Protein 6MJN (pdb70)

Structure (mmCIF, N/CA/C/O backbone):
data_6MJN
#
_entry.id   6MJN
#
_cell.length_a   76.550
_cell.length_b   51.400
_cell.length_c   82.340
_cell.angle_alpha   90.000
_cell.angle_beta   110.090
_cell.angle_gamma   90.000
#
_symmetry.space_group_name_H-M   'P 1 21 1'
#
loop_
_entity.id
_entity.type
_entity.pdbx_description
1 polymer 'Organic hydroperoxide resistance protein'
2 non-polymer 'CHLORIDE ION'
3 water water
#
loop_
_atom_site.group_PDB
_atom_site.id
_atom_site.type_symbol
_atom_site.label_atom_id
_atom_site.label_alt_id
_atom_site.label_comp_id
_atom_site.label_asym_id
_atom_site.label_entity_id
_atom_site.label_seq_id
_atom_site.pdbx_PDB_ins_code
_atom_site.Cartn_x
_atom_site.Cartn_y
_atom_site.Cartn_z
_atom_site.occupancy
_atom_site.B_iso_or_equiv
_atom_site.auth_seq_id
_atom_site.auth_comp_id
_atom_site.auth_asym_id
_atom_site.auth_atom_id
_atom_site.pdbx_PDB_model_num
ATOM 1 N N . LYS A 1 10 ? 1.363 -12.351 45.252 1.00 67.62 2 LYS A N 1
ATOM 2 C CA . LYS A 1 10 ? 0.231 -11.651 44.648 1.00 66.66 2 LYS A CA 1
ATOM 3 C C . LYS A 1 10 ? 0.652 -10.264 44.171 1.00 51.96 2 LYS A C 1
ATOM 4 O O . LYS A 1 10 ? 1.547 -9.645 44.753 1.00 56.28 2 LYS A O 1
ATOM 6 N N . ALA A 1 11 ? -0.003 -9.782 43.118 1.00 49.92 3 ALA A N 1
ATOM 7 C CA . ALA A 1 11 ? 0.354 -8.496 42.531 1.00 48.18 3 ALA A CA 1
ATOM 8 C C . ALA A 1 11 ? 0.136 -7.361 43.524 1.00 46.34 3 ALA A C 1
ATOM 9 O O . ALA A 1 11 ? -0.855 -7.337 44.259 1.00 50.01 3 ALA A O 1
ATOM 11 N N . LEU A 1 12 ? 1.082 -6.420 43.554 1.00 41.00 4 LEU A N 1
ATOM 12 C CA . LEU A 1 12 ? 0.869 -5.202 44.324 1.00 44.67 4 LEU A CA 1
ATOM 13 C C . LEU A 1 12 ? -0.088 -4.260 43.602 1.00 44.27 4 LEU A C 1
ATOM 14 O O . LEU A 1 12 ? -0.815 -3.498 44.246 1.00 37.98 4 LEU A O 1
ATOM 19 N N . TYR A 1 13 ? -0.115 -4.313 42.273 1.00 36.68 5 TYR A N 1
ATOM 20 C CA . TYR A 1 13 ? -0.863 -3.361 41.465 1.00 38.77 5 TYR A CA 1
ATOM 21 C C . TYR A 1 13 ? -0.983 -3.940 40.066 1.00 36.92 5 TYR A C 1
ATOM 22 O O . TYR A 1 13 ? -0.020 -4.519 39.557 1.00 32.86 5 TYR A O 1
ATOM 31 N N . THR A 1 14 ? -2.156 -3.784 39.453 1.00 31.28 6 THR A N 1
ATOM 32 C CA . THR A 1 14 ? -2.382 -4.284 38.102 1.00 35.89 6 THR A CA 1
ATOM 33 C C . THR A 1 14 ? -3.108 -3.220 37.296 1.00 40.46 6 THR A C 1
ATOM 34 O O . THR A 1 14 ? -4.014 -2.557 37.811 1.00 36.59 6 THR A O 1
ATOM 38 N N . THR A 1 15 ? -2.718 -3.067 36.029 1.00 31.41 7 THR A N 1
ATOM 39 C CA . THR A 1 15 ? -3.357 -2.102 35.156 1.00 28.28 7 THR A CA 1
ATOM 40 C C . THR A 1 15 ? -3.465 -2.684 33.752 1.00 31.87 7 THR A C 1
ATOM 41 O O . THR A 1 15 ? -2.681 -3.545 33.363 1.00 29.83 7 THR A O 1
ATOM 45 N N . ILE A 1 16 ? -4.451 -2.199 32.993 1.00 29.72 8 ILE A N 1
ATOM 46 C CA . ILE A 1 16 ? -4.769 -2.731 31.663 1.00 27.09 8 ILE A CA 1
ATOM 47 C C . ILE A 1 16 ? -4.830 -1.569 30.677 1.00 36.52 8 ILE A C 1
ATOM 48 O O . ILE A 1 16 ? -5.486 -0.560 30.942 1.00 32.43 8 ILE A O 1
ATOM 53 N N . ALA A 1 17 ? -4.148 -1.705 29.548 1.00 31.73 9 ALA A N 1
ATOM 54 C CA . ALA A 1 17 ? -4.229 -0.729 28.469 1.00 30.48 9 ALA A CA 1
ATOM 55 C C . ALA A 1 17 ? -4.724 -1.435 27.214 1.00 29.63 9 ALA A C 1
ATOM 56 O O . ALA A 1 17 ? -4.494 -2.634 27.032 1.00 33.47 9 ALA A O 1
ATOM 58 N N . LYS A 1 18 ? -5.465 -0.703 26.377 1.00 29.20 10 LYS A N 1
ATOM 59 C CA A LYS A 1 18 ? -5.990 -1.216 25.120 0.56 32.57 10 LYS A CA 1
ATOM 60 C CA B LYS A 1 18 ? -5.977 -1.221 25.117 0.44 32.76 10 LYS A CA 1
ATOM 61 C C . LYS A 1 18 ? -5.580 -0.269 24.000 1.00 37.30 10 LYS A C 1
ATOM 62 O O . LYS A 1 18 ? -5.857 0.931 24.073 1.00 34.24 10 LYS A O 1
ATOM 73 N N . ALA A 1 19 ? -4.934 -0.802 22.968 1.00 31.54 11 ALA A N 1
ATOM 74 C CA . ALA A 1 19 ? -4.487 0.004 21.842 1.00 35.11 11 ALA A CA 1
ATOM 75 C C . ALA A 1 19 ? -5.203 -0.429 20.568 1.00 38.12 11 ALA A C 1
ATOM 76 O O . ALA A 1 19 ? -5.509 -1.615 20.371 1.00 38.90 11 ALA A O 1
ATOM 78 N N . HIS A 1 20 ? -5.482 0.540 19.689 1.00 37.50 12 HIS A N 1
ATOM 79 C CA A HIS A 1 20 ? -6.125 0.238 18.417 0.51 40.15 12 HIS A CA 1
ATOM 80 C CA B HIS A 1 20 ? -6.075 0.207 18.403 0.49 39.94 12 HIS A CA 1
ATOM 81 C C . HIS A 1 20 ? -5.760 1.313 17.401 1.00 45.60 12 HIS A C 1
ATOM 82 O O . HIS A 1 20 ? -5.400 2.434 17.768 1.00 46.63 12 HIS A O 1
ATOM 95 N N . GLY A 1 21 ? -5.854 0.957 16.119 1.00 53.96 13 GLY A N 1
ATOM 96 C CA . GLY A 1 21 ? -5.703 1.905 15.033 1.00 59.48 13 GLY A CA 1
ATOM 97 C C . GLY A 1 21 ? -4.331 1.989 14.404 1.00 60.73 13 GLY A C 1
ATOM 98 O O . GLY A 1 21 ? -4.137 2.814 13.503 1.00 73.34 13 GLY A O 1
ATOM 99 N N . GLY A 1 22 ? -3.381 1.180 14.838 1.00 59.17 14 GLY A N 1
ATOM 100 C CA . GLY A 1 22 ? -2.053 1.222 14.260 1.00 68.95 14 GLY A CA 1
ATOM 101 C C . GLY A 1 22 ? -1.168 2.282 14.883 1.00 64.93 14 GLY A C 1
ATOM 102 O O . GLY A 1 22 ? -1.510 2.939 15.875 1.00 54.27 14 GLY A O 1
ATOM 103 N N . ARG A 1 23 ? 0.011 2.447 14.268 1.00 66.79 15 ARG A N 1
ATOM 104 C CA . ARG A 1 23 ? 1.016 3.378 14.779 1.00 59.34 15 ARG A CA 1
ATOM 105 C C . ARG A 1 23 ? 0.500 4.811 14.850 1.00 59.19 15 ARG A C 1
ATOM 106 O O . ARG A 1 23 ? 1.043 5.616 15.618 1.00 58.93 15 ARG A O 1
ATOM 108 N N . ASN A 1 24 ? -0.531 5.147 14.072 1.00 49.19 16 ASN A N 1
ATOM 109 C CA . ASN A 1 24 ? -1.224 6.426 14.180 1.00 59.75 16 ASN A CA 1
ATOM 110 C C . ASN A 1 24 ? -2.595 6.261 14.834 1.00 59.03 16 ASN A C 1
ATOM 111 O O . ASN A 1 24 ? -3.548 6.970 14.512 1.00 59.29 16 ASN A O 1
ATOM 116 N N . GLY A 1 25 ? -2.697 5.335 15.788 1.00 54.20 17 GLY A N 1
ATOM 117 C CA . GLY A 1 25 ? -3.954 5.082 16.465 1.00 51.82 17 GLY A CA 1
ATOM 118 C C . GLY A 1 25 ? -4.095 5.734 17.830 1.00 49.39 17 GLY A C 1
ATOM 119 O O . GLY A 1 25 ? -3.861 6.941 17.983 1.00 38.75 17 GLY A O 1
ATOM 120 N N . HIS A 1 26 ? -4.470 4.928 18.829 1.00 38.79 18 HIS A N 1
ATOM 121 C CA . HIS A 1 26 ? -4.935 5.425 20.117 1.00 39.34 18 HIS A CA 1
ATOM 122 C C . HIS A 1 26 ? -4.742 4.325 21.155 1.00 34.85 18 HIS A C 1
ATOM 123 O O . HIS A 1 26 ? -4.927 3.146 20.846 1.00 37.78 18 HIS A O 1
ATOM 130 N N . VAL A 1 27 ? -4.386 4.712 22.379 1.00 34.54 19 VAL A N 1
ATOM 131 C CA . VAL A 1 27 ? -4.246 3.760 23.478 1.00 33.51 19 VAL A CA 1
ATOM 132 C C . VAL A 1 27 ? -4.798 4.397 24.751 1.00 32.37 19 VAL A C 1
ATOM 133 O O . VAL A 1 27 ? -4.625 5.598 24.980 1.00 35.39 19 VAL A O 1
ATOM 137 N N . GLU A 1 28 ? -5.479 3.586 25.577 1.00 32.90 20 GLU A N 1
ATOM 138 C CA . GLU A 1 28 ? -6.077 4.075 26.816 1.00 34.83 20 GLU A CA 1
ATOM 139 C C . GLU A 1 28 ? -5.996 3.007 27.886 1.00 36.80 20 GLU A C 1
ATOM 140 O O . GLU A 1 28 ? -6.153 1.820 27.596 1.00 33.81 20 GLU A O 1
ATOM 146 N N . THR A 1 29 ? -5.821 3.435 29.132 1.00 33.73 21 THR A N 1
ATOM 147 C CA . THR A 1 29 ? -5.997 2.505 30.236 1.00 39.31 21 THR A CA 1
ATOM 148 C C . THR A 1 29 ? -7.481 2.373 30.557 1.00 42.81 21 THR A C 1
ATOM 149 O O . THR A 1 29 ? -8.286 3.280 30.302 1.00 36.31 21 THR A O 1
ATOM 153 N N . THR A 1 30 ? -7.845 1.217 31.107 1.00 35.83 22 THR A N 1
ATOM 154 C CA . THR A 1 30 ? -9.260 0.959 31.356 1.00 42.44 22 THR A CA 1
ATOM 155 C C . THR A 1 30 ? -9.828 1.893 32.413 1.00 39.73 22 THR A C 1
ATOM 156 O O . THR A 1 30 ? -11.030 2.166 32.405 1.00 38.64 22 THR A O 1
ATOM 160 N N . ASP A 1 31 ? -8.998 2.401 33.323 1.00 39.85 23 ASP A N 1
ATOM 161 C CA . ASP A 1 31 ? -9.516 3.342 34.305 1.00 46.26 23 ASP A CA 1
ATOM 162 C C . ASP A 1 31 ? -9.546 4.776 33.790 1.00 43.25 23 ASP A C 1
ATOM 163 O O . ASP A 1 31 ? -9.979 5.668 34.523 1.00 47.07 23 ASP A O 1
ATOM 168 N N . GLY A 1 32 ? -9.103 5.019 32.552 1.00 40.84 24 GLY A N 1
ATOM 169 C CA . GLY A 1 32 ? -9.196 6.336 31.948 1.00 44.80 24 GLY A CA 1
ATOM 170 C C . GLY A 1 32 ? -8.120 7.331 32.355 1.00 43.66 24 GLY A C 1
ATOM 171 O O . GLY A 1 32 ? -8.155 8.478 31.890 1.00 47.79 24 GLY A O 1
ATOM 172 N N . LEU A 1 33 ? -7.171 6.946 33.211 1.00 34.90 25 LEU A N 1
ATOM 173 C CA . LEU A 1 33 ? -6.162 7.899 33.670 1.00 38.49 25 LEU A CA 1
ATOM 174 C C . LEU A 1 33 ? -5.149 8.247 32.580 1.00 43.74 25 LEU A C 1
ATOM 175 O O . LEU A 1 33 ? -4.517 9.311 32.645 1.00 43.53 25 LEU A O 1
ATOM 180 N N . LEU A 1 34 ? -4.977 7.372 31.595 1.00 35.73 26 LEU A N 1
ATOM 181 C CA . LEU A 1 34 ? -4.059 7.585 30.479 1.00 33.44 26 LEU A CA 1
ATOM 182 C C . LEU A 1 34 ? -4.842 7.372 29.189 1.00 33.46 26 LEU A C 1
ATOM 183 O O . LEU A 1 34 ? -5.361 6.275 28.954 1.00 37.47 26 LEU A O 1
ATOM 188 N N . LYS A 1 35 ? -4.969 8.427 28.387 1.00 36.01 27 LYS A N 1
ATOM 189 C CA . LYS A 1 35 ? -5.678 8.403 27.104 1.00 36.80 27 LYS A CA 1
ATOM 190 C C . LYS A 1 35 ? -4.804 9.156 26.112 1.00 44.27 27 LYS A C 1
ATOM 191 O O . LYS A 1 35 ? -4.596 10.357 26.286 1.00 41.98 27 LYS A O 1
ATOM 197 N N . LEU A 1 36 ? -4.309 8.479 25.074 1.00 35.76 28 LEU A N 1
ATOM 198 C CA . LEU A 1 36 ? -3.273 9.048 24.214 1.00 40.37 28 LEU A CA 1
ATOM 199 C C . LEU A 1 36 ? -3.512 8.717 22.748 1.00 42.61 28 LEU A C 1
ATOM 200 O O . LEU A 1 36 ? -3.708 7.551 22.399 1.00 41.82 28 LEU A O 1
ATOM 205 N N . ASP A 1 37 ? -3.457 9.735 21.895 1.00 38.44 29 ASP A N 1
ATOM 206 C CA . ASP A 1 37 ? -3.275 9.512 20.467 1.00 40.06 29 ASP A CA 1
ATOM 207 C C . ASP A 1 37 ? -1.816 9.169 20.185 1.00 41.79 29 ASP A C 1
ATOM 208 O O . ASP A 1 37 ? -0.908 9.624 20.888 1.00 37.92 29 ASP A O 1
ATOM 213 N N . LEU A 1 38 ? -1.592 8.364 19.143 1.00 36.64 30 LEU A N 1
ATOM 214 C CA . LEU A 1 38 ? -0.251 7.957 18.739 1.00 36.61 30 LEU A CA 1
ATOM 215 C C . LEU A 1 38 ? 0.051 8.430 17.321 1.00 33.41 30 LEU A C 1
ATOM 216 O O . LEU A 1 38 ? -0.858 8.709 16.541 1.00 37.19 30 LEU A O 1
ATOM 221 N N . ALA A 1 39 ? 1.342 8.495 16.984 1.00 36.23 31 ALA A N 1
ATOM 222 C CA . ALA A 1 39 ? 1.758 8.746 15.609 1.00 39.13 31 ALA A CA 1
ATOM 223 C C . ALA A 1 39 ? 3.148 8.171 15.386 1.00 36.77 31 ALA A C 1
ATOM 224 O O . ALA A 1 39 ? 3.983 8.167 16.289 1.00 40.54 31 ALA A O 1
ATOM 226 N N . MET A 1 40 ? 3.399 7.723 14.163 1.00 41.20 32 MET A N 1
ATOM 227 C CA . MET A 1 40 ? 4.746 7.308 13.802 1.00 45.80 32 MET A CA 1
ATOM 228 C C . MET A 1 40 ? 5.620 8.550 13.643 1.00 36.16 32 MET A C 1
ATOM 229 O O . MET A 1 40 ? 5.201 9.514 13.002 1.00 38.68 32 MET A O 1
ATOM 234 N N . PRO A 1 41 ? 6.818 8.575 14.213 1.00 39.01 33 PRO A N 1
ATOM 235 C CA . PRO A 1 41 ? 7.651 9.779 14.114 1.00 40.19 33 PRO A CA 1
ATOM 236 C C . PRO A 1 41 ? 8.123 10.014 12.695 1.00 42.33 33 PRO A C 1
ATOM 237 O O . PRO A 1 41 ? 8.182 9.102 11.868 1.00 46.13 33 PRO A O 1
ATOM 241 N N . ARG A 1 42 ? 8.457 11.279 12.418 1.00 43.60 34 ARG A N 1
ATOM 242 C CA . ARG A 1 42 ? 8.954 11.638 11.093 1.00 50.02 34 ARG A CA 1
ATOM 243 C C . ARG A 1 42 ? 10.255 10.921 10.769 1.00 44.83 34 ARG A C 1
ATOM 244 O O . ARG A 1 42 ? 10.536 10.644 9.598 1.00 48.03 34 ARG A O 1
ATOM 252 N N . GLU A 1 43 ? 11.060 10.620 11.793 1.00 48.07 35 GLU A N 1
ATOM 253 C CA . GLU A 1 43 ? 12.317 9.910 11.584 1.00 46.85 35 GLU A CA 1
ATOM 254 C C . GLU A 1 43 ? 12.086 8.517 11.026 1.00 49.69 35 GLU A C 1
ATOM 255 O O . GLU A 1 43 ? 12.979 7.953 10.383 1.00 52.93 35 GLU A O 1
ATOM 261 N N . LEU A 1 44 ? 10.908 7.941 11.271 1.00 45.37 36 LEU A N 1
ATOM 262 C CA . LEU A 1 44 ? 10.570 6.621 10.764 1.00 50.17 36 LEU A CA 1
ATOM 263 C C . LEU A 1 44 ? 9.668 6.682 9.539 1.00 61.13 36 LEU A C 1
ATOM 264 O O . LEU A 1 44 ? 9.217 5.637 9.064 1.00 70.83 36 LEU A O 1
ATOM 269 N N . GLY A 1 45 ? 9.413 7.877 9.006 1.00 61.84 37 GLY A N 1
ATOM 270 C CA . GLY A 1 45 ? 8.566 8.045 7.844 1.00 61.94 37 GLY A CA 1
ATOM 271 C C . GLY A 1 45 ? 7.150 8.501 8.127 1.00 63.07 37 GLY A C 1
ATOM 272 O O . GLY A 1 45 ? 6.374 8.668 7.178 1.00 67.49 37 GLY A O 1
ATOM 273 N N . GLY A 1 46 ? 6.789 8.716 9.388 1.00 55.62 38 GLY A N 1
ATOM 274 C CA . GLY A 1 46 ? 5.453 9.138 9.759 1.00 55.85 38 GLY A CA 1
ATOM 275 C C . GLY A 1 46 ? 5.301 10.644 9.776 1.00 57.26 38 GLY A C 1
ATOM 276 O O . GLY A 1 46 ? 6.131 11.388 9.249 1.00 60.27 38 GLY A O 1
ATOM 277 N N . GLU A 1 47 ? 4.212 11.097 10.403 1.00 56.76 39 GLU A N 1
ATOM 278 C CA . GLU A 1 47 ? 3.886 12.518 10.471 1.00 59.69 39 GLU A CA 1
ATOM 279 C C . GLU A 1 47 ? 4.173 13.146 11.829 1.00 54.83 39 GLU A C 1
ATOM 280 O O . GLU A 1 47 ? 4.114 14.373 11.944 1.00 56.60 39 GLU A O 1
ATOM 286 N N . GLY A 1 48 ? 4.491 12.355 12.846 1.00 46.72 40 GLY A N 1
ATOM 287 C CA . GLY A 1 48 ? 4.674 12.953 14.158 1.00 48.29 40 GLY A CA 1
ATOM 288 C C . GLY A 1 48 ? 3.377 13.588 14.648 1.00 49.08 40 GLY A C 1
ATOM 289 O O . GLY A 1 48 ? 2.284 13.291 14.168 1.00 50.73 40 GLY A O 1
ATOM 290 N N . GLY A 1 49 ? 3.519 14.504 15.604 1.00 47.02 41 GLY A N 1
ATOM 291 C CA . GLY A 1 49 ? 2.386 15.248 16.118 1.00 49.36 41 GLY A CA 1
ATOM 292 C C . GLY A 1 49 ? 1.651 14.578 17.256 1.00 44.85 41 GLY A C 1
ATOM 293 O O . GLY A 1 49 ? 0.656 15.133 17.744 1.00 45.27 41 GLY A O 1
ATOM 294 N N . ALA A 1 50 ? 2.105 13.406 17.679 1.00 39.06 42 ALA A N 1
ATOM 295 C CA . ALA A 1 50 ? 1.570 12.669 18.818 1.00 38.77 42 ALA A CA 1
ATOM 296 C C . ALA A 1 50 ? 2.657 11.717 19.285 1.00 41.20 42 ALA A C 1
ATOM 297 O O . ALA A 1 50 ? 3.657 11.508 18.594 1.00 40.33 42 ALA A O 1
ATOM 299 N N . THR A 1 51 ? 2.452 11.134 20.463 1.00 35.11 43 THR A N 1
ATOM 300 C CA . THR A 1 51 ? 3.499 10.350 21.106 1.00 33.67 43 THR A CA 1
ATOM 301 C C . THR A 1 51 ? 3.600 8.969 20.448 1.00 26.95 43 THR A C 1
ATOM 302 O O . THR A 1 51 ? 2.964 8.714 19.421 1.00 33.12 43 THR A O 1
ATOM 306 N N . ASN A 1 52 ? 4.391 8.062 21.034 1.00 28.12 44 ASN A N 1
ATOM 307 C CA . ASN A 1 52 ? 4.723 6.776 20.430 1.00 32.91 44 ASN A CA 1
ATOM 308 C C . ASN A 1 52 ? 5.276 5.860 21.529 1.00 32.95 44 ASN A C 1
ATOM 309 O O . ASN A 1 52 ? 5.516 6.309 22.665 1.00 32.19 44 ASN A O 1
ATOM 314 N N . PRO A 1 53 ? 5.465 4.563 21.241 1.00 29.11 45 PRO A N 1
ATOM 315 C CA . PRO A 1 53 ? 5.896 3.646 22.318 1.00 32.54 45 PRO A CA 1
ATOM 316 C C . PRO A 1 53 ? 7.289 3.921 22.860 1.00 30.23 45 PRO A C 1
ATOM 317 O O . PRO A 1 53 ? 7.563 3.567 24.011 1.00 26.39 45 PRO A O 1
ATOM 321 N N . GLU A 1 54 ? 8.180 4.533 22.073 1.00 28.24 46 GLU A N 1
ATOM 322 C CA . GLU A 1 54 ? 9.505 4.855 22.605 1.00 30.98 46 GLU A CA 1
ATOM 323 C C . GLU A 1 54 ? 9.433 6.002 23.612 1.00 26.62 46 GLU A C 1
ATOM 324 O O . GLU A 1 54 ? 10.156 5.993 24.618 1.00 28.03 46 GLU A O 1
ATOM 330 N N . GLN A 1 55 ? 8.615 7.017 23.340 1.00 25.92 47 GLN A N 1
ATOM 331 C CA . GLN A 1 55 ? 8.416 8.085 24.318 1.00 28.52 47 GLN A CA 1
ATOM 332 C C . GLN A 1 55 ? 7.740 7.575 25.584 1.00 27.32 47 GLN A C 1
ATOM 333 O O . GLN A 1 55 ? 8.093 8.006 26.692 1.00 28.95 47 GLN A O 1
ATOM 339 N N . LEU A 1 56 ? 6.747 6.683 25.445 1.00 26.39 48 LEU A N 1
ATOM 340 C CA . LEU A 1 56 ? 6.094 6.128 26.630 1.00 27.18 48 LEU A CA 1
ATOM 341 C C . LEU A 1 56 ? 7.103 5.402 27.498 1.00 22.92 48 LEU A C 1
ATOM 342 O O . LEU A 1 56 ? 7.125 5.599 28.722 1.00 24.29 48 LEU A O 1
ATOM 347 N N . PHE A 1 57 ? 7.970 4.588 26.877 1.00 24.69 49 PHE A N 1
ATOM 348 C CA . PHE A 1 57 ? 8.999 3.879 27.629 1.00 27.37 49 PHE A CA 1
ATOM 349 C C . PHE A 1 57 ? 9.973 4.858 28.272 1.00 24.85 49 PHE A C 1
ATOM 350 O O . PHE A 1 57 ? 10.316 4.713 29.448 1.00 26.81 49 PHE A O 1
ATOM 358 N N . ALA A 1 58 ? 10.423 5.863 27.507 1.00 23.06 50 ALA A N 1
ATOM 359 C CA . ALA A 1 58 ? 11.349 6.860 28.047 1.00 26.05 50 ALA A CA 1
ATOM 360 C C . ALA A 1 58 ? 10.766 7.533 29.276 1.00 24.76 50 ALA A C 1
ATOM 361 O O . ALA A 1 58 ? 11.446 7.674 30.302 1.00 24.80 50 ALA A O 1
ATOM 363 N N . ALA A 1 59 ? 9.516 7.984 29.179 1.00 26.01 51 ALA A N 1
ATOM 364 C CA . ALA A 1 59 ? 8.897 8.699 30.293 1.00 26.40 51 ALA A CA 1
ATOM 365 C C . ALA A 1 59 ? 8.700 7.775 31.495 1.00 25.85 51 ALA A C 1
ATOM 366 O O . ALA A 1 59 ? 8.938 8.176 32.646 1.00 28.19 51 ALA A O 1
ATOM 368 N N . GLY A 1 60 ? 8.231 6.556 31.256 1.00 25.77 52 GLY A N 1
ATOM 369 C CA . GLY A 1 60 ? 8.023 5.647 32.364 1.00 24.33 52 GLY A CA 1
ATOM 370 C C . GLY A 1 60 ? 9.333 5.259 33.029 1.00 21.53 52 GLY A C 1
ATOM 371 O O . GLY A 1 60 ? 9.396 5.117 34.257 1.00 23.73 52 GLY A O 1
ATOM 372 N N . TYR A 1 61 ? 10.399 5.096 32.232 1.00 20.40 53 TYR A N 1
ATOM 373 C CA . TYR A 1 61 ? 11.689 4.716 32.817 1.00 20.88 53 TYR A CA 1
ATOM 374 C C . TYR A 1 61 ? 12.263 5.857 33.660 1.00 27.85 53 TYR A C 1
ATOM 375 O O . TYR A 1 61 ? 12.769 5.628 34.770 1.00 24.41 53 TYR A O 1
ATOM 384 N N . ALA A 1 62 ? 12.178 7.090 33.158 1.00 22.68 54 ALA A N 1
ATOM 385 C CA . ALA A 1 62 ? 12.693 8.239 33.920 1.00 25.27 54 ALA A CA 1
ATOM 386 C C . ALA A 1 62 ? 11.965 8.377 35.250 1.00 27.27 54 ALA A C 1
ATOM 387 O O . ALA A 1 62 ? 12.588 8.623 36.291 1.00 26.61 54 ALA A O 1
ATOM 389 N N . ALA A 1 63 ? 10.643 8.223 35.234 1.00 26.34 55 ALA A N 1
ATOM 390 C CA . ALA A 1 63 ? 9.878 8.322 36.476 1.00 29.78 55 ALA A CA 1
ATOM 391 C C . ALA A 1 63 ? 10.166 7.133 37.390 1.00 28.31 55 ALA A C 1
ATOM 392 O O . ALA A 1 63 ? 10.330 7.298 38.605 1.00 28.16 55 ALA A O 1
ATOM 394 N N . CYS A 1 64 ? 10.209 5.925 36.823 1.00 26.03 56 CYS A N 1
ATOM 395 C CA . CYS A 1 64 ? 10.440 4.733 37.633 1.00 25.68 56 CYS A CA 1
ATOM 396 C C . CYS A 1 64 ? 11.810 4.770 38.298 1.00 25.77 56 CYS A C 1
ATOM 397 O O . CYS A 1 64 ? 11.946 4.439 39.488 1.00 26.19 56 CYS A O 1
ATOM 400 N N . PHE A 1 65 ? 12.834 5.204 37.562 1.00 23.67 57 PHE A N 1
ATOM 401 C CA . PHE A 1 65 ? 14.173 5.228 38.147 1.00 26.09 57 PHE A CA 1
ATOM 402 C C . PHE A 1 65 ? 14.280 6.315 39.207 1.00 24.84 57 PHE A C 1
ATOM 403 O O . PHE A 1 65 ? 14.919 6.114 40.249 1.00 25.97 57 PHE A O 1
ATOM 411 N N . GLU A 1 66 ? 13.642 7.471 38.981 1.00 29.25 58 GLU A N 1
ATOM 412 C CA . GLU A 1 66 ? 13.660 8.506 40.008 1.00 27.22 58 GLU A CA 1
ATOM 413 C C . GLU A 1 66 ? 13.011 8.014 41.298 1.00 31.10 58 GLU A C 1
ATOM 414 O O . GLU A 1 66 ? 13.487 8.316 42.400 1.00 32.89 58 GLU A O 1
ATOM 420 N N . SER A 1 67 ? 11.916 7.264 41.181 1.00 25.21 59 SER A N 1
ATOM 421 C CA . SER A 1 67 ? 11.248 6.714 42.352 1.00 27.32 59 SER A CA 1
ATOM 422 C C . SER A 1 67 ? 12.140 5.702 43.069 1.00 27.29 59 SER A C 1
ATOM 423 O O . SER A 1 67 ? 12.163 5.646 44.310 1.00 32.38 59 SER A O 1
ATOM 426 N N . ALA A 1 68 ? 12.896 4.908 42.304 1.00 25.41 60 ALA A N 1
ATOM 427 C CA . ALA A 1 68 ? 13.819 3.943 42.908 1.00 32.16 60 ALA A CA 1
ATOM 428 C C . ALA A 1 68 ? 14.938 4.635 43.676 1.00 28.86 60 ALA A C 1
ATOM 429 O O . ALA A 1 68 ? 15.325 4.180 44.760 1.00 30.01 60 ALA A O 1
ATOM 431 N N . ILE A 1 69 ? 15.479 5.728 43.139 1.00 27.00 61 ILE A N 1
ATOM 432 C CA . ILE A 1 69 ? 16.477 6.490 43.887 1.00 25.90 61 ILE A CA 1
ATOM 433 C C . ILE A 1 69 ? 15.908 6.952 45.232 1.00 33.71 61 ILE A C 1
ATOM 434 O O . ILE A 1 69 ? 16.520 6.760 46.294 1.00 31.30 61 ILE A O 1
ATOM 439 N N . ARG A 1 70 ? 14.721 7.570 45.211 1.00 31.46 62 ARG A N 1
ATOM 440 C CA . ARG A 1 70 ? 14.142 8.063 46.459 1.00 35.85 62 ARG A CA 1
ATOM 441 C C . ARG A 1 70 ? 13.807 6.925 47.420 1.00 36.13 62 ARG A C 1
ATOM 442 O O . ARG A 1 70 ? 13.928 7.088 48.643 1.00 38.92 62 ARG A O 1
ATOM 450 N N . HIS A 1 71 ? 13.403 5.767 46.893 1.00 37.00 63 HIS A N 1
ATOM 451 C CA . HIS A 1 71 ? 13.064 4.624 47.738 1.00 39.51 63 HIS A CA 1
ATOM 452 C C . HIS A 1 71 ? 14.293 4.094 48.472 1.00 39.05 63 HIS A C 1
ATOM 453 O O . HIS A 1 71 ? 14.270 3.921 49.697 1.00 41.13 63 HIS A O 1
ATOM 460 N N . VAL A 1 72 ? 15.379 3.837 47.737 1.00 34.89 64 VAL A N 1
ATOM 461 C CA . VAL A 1 72 ? 16.629 3.398 48.356 1.00 34.82 64 VAL A CA 1
ATOM 462 C C . VAL A 1 72 ? 17.116 4.423 49.377 1.00 39.21 64 VAL A C 1
ATOM 463 O O . VAL A 1 72 ? 17.578 4.067 50.469 1.00 37.90 64 VAL A O 1
ATOM 467 N N . ALA A 1 73 ? 17.028 5.710 49.039 1.00 34.55 65 ALA A N 1
ATOM 468 C CA . ALA A 1 73 ? 17.504 6.739 49.959 1.00 41.61 65 ALA A CA 1
ATOM 469 C C . ALA A 1 73 ? 16.675 6.751 51.236 1.00 41.88 65 ALA A C 1
ATOM 470 O O . ALA A 1 73 ? 17.200 6.974 52.335 1.00 41.78 65 ALA A O 1
ATOM 472 N N . ASN A 1 74 ? 15.376 6.495 51.112 1.00 44.21 66 ASN A N 1
ATOM 473 C CA . ASN A 1 74 ? 14.530 6.480 52.296 1.00 46.49 66 ASN A CA 1
ATOM 474 C C . ASN A 1 74 ? 14.876 5.290 53.181 1.00 48.78 66 ASN A C 1
ATOM 475 O O . ASN A 1 74 ? 15.028 5.436 54.401 1.00 50.77 66 ASN A O 1
ATOM 480 N N . VAL A 1 75 ? 15.064 4.119 52.569 1.00 46.90 67 VAL A N 1
ATOM 481 C CA . VAL A 1 75 ? 15.419 2.915 53.312 1.00 55.14 67 VAL A CA 1
ATOM 482 C C . VAL A 1 75 ? 16.788 3.062 53.972 1.00 52.07 67 VAL A C 1
ATOM 483 O O . VAL A 1 75 ? 16.981 2.663 55.128 1.00 53.63 67 VAL A O 1
ATOM 487 N N . GLN A 1 76 ? 17.756 3.642 53.261 1.00 50.26 68 GLN A N 1
ATOM 488 C CA . GLN A 1 76 ? 19.113 3.763 53.776 1.00 51.88 68 GLN A CA 1
ATOM 489 C C . GLN A 1 76 ? 19.319 4.994 54.646 1.00 60.13 68 GLN A C 1
ATOM 490 O O . GLN A 1 76 ? 20.444 5.227 55.104 1.00 61.59 68 GLN A O 1
ATOM 496 N N . LYS A 1 77 ? 18.266 5.772 54.898 1.00 53.83 69 LYS A N 1
ATOM 497 C CA . LYS A 1 77 ? 18.358 6.962 55.744 1.00 56.14 69 LYS A CA 1
ATOM 498 C C . LYS A 1 77 ? 19.399 7.938 55.189 1.00 57.72 69 LYS A C 1
ATOM 499 O O . LYS A 1 77 ? 20.252 8.458 55.912 1.00 60.89 69 LYS A O 1
ATOM 501 N N . ILE A 1 78 ? 19.326 8.160 53.879 1.00 51.46 70 ILE A N 1
ATOM 502 C CA . ILE A 1 78 ? 20.166 9.106 53.151 1.00 57.64 70 ILE A CA 1
ATOM 503 C C . ILE A 1 78 ? 19.312 10.326 52.826 1.00 56.64 70 ILE A C 1
ATOM 504 O O . ILE A 1 78 ? 18.314 10.217 52.103 1.00 52.18 70 ILE A O 1
ATOM 509 N N . SER A 1 79 ? 19.699 11.489 53.349 1.00 65.07 71 SER A N 1
ATOM 510 C CA . SER A 1 79 ? 18.942 12.715 53.116 1.00 70.05 71 SER A CA 1
ATOM 511 C C . SER A 1 79 ? 19.264 13.270 51.733 1.00 63.16 71 SER A C 1
ATOM 512 O O . SER A 1 79 ? 20.410 13.650 51.460 1.00 66.57 71 SER A O 1
ATOM 515 N N . LEU A 1 80 ? 18.249 13.320 50.872 1.00 51.39 72 LEU A N 1
ATOM 516 C CA . LEU A 1 80 ? 18.351 13.848 49.518 1.00 50.08 72 LEU A CA 1
ATOM 517 C C . LEU A 1 80 ? 17.702 15.218 49.474 1.00 56.24 72 LEU A C 1
ATOM 518 O O . LEU A 1 80 ? 16.555 15.375 49.905 1.00 68.44 72 LEU A O 1
ATOM 523 N N . GLU A 1 81 ? 18.415 16.209 48.950 1.00 51.09 73 GLU A N 1
ATOM 524 C CA . GLU A 1 81 ? 17.748 17.493 48.807 1.00 53.01 73 GLU A CA 1
ATOM 525 C C . GLU A 1 81 ? 16.872 17.516 47.568 1.00 53.25 73 GLU A C 1
ATOM 526 O O . GLU A 1 81 ? 15.818 18.159 47.574 1.00 60.49 73 GLU A O 1
ATOM 532 N N . ASP A 1 82 ? 17.264 16.806 46.518 1.00 48.06 74 ASP A N 1
ATOM 533 C CA . ASP A 1 82 ? 16.470 16.790 45.298 1.00 47.92 74 ASP A CA 1
ATOM 534 C C . ASP A 1 82 ? 17.027 15.726 44.368 1.00 45.34 74 ASP A C 1
ATOM 535 O O . ASP A 1 82 ? 18.185 15.317 44.486 1.00 41.02 74 ASP A O 1
ATOM 540 N N . VAL A 1 83 ? 16.164 15.251 43.474 1.00 41.76 75 VAL A N 1
ATOM 541 C CA . VAL A 1 83 ? 16.526 14.325 42.407 1.00 43.05 75 VAL A CA 1
ATOM 542 C C . VAL A 1 83 ? 15.691 14.674 41.189 1.00 42.04 75 VAL A C 1
ATOM 543 O O . VAL A 1 83 ? 14.493 14.949 41.306 1.00 40.70 75 VAL A O 1
ATOM 547 N N . SER A 1 84 ? 16.316 14.664 40.021 1.00 38.43 76 SER A N 1
ATOM 548 C CA . SER A 1 84 ? 15.574 14.626 38.771 1.00 34.67 76 SER A CA 1
ATOM 549 C C . SER A 1 84 ? 16.263 13.610 37.870 1.00 37.58 76 SER A C 1
ATOM 550 O O . SER A 1 84 ? 17.434 13.279 38.058 1.00 34.75 76 SER A O 1
ATOM 553 N N . MET A 1 85 ? 15.510 13.084 36.914 1.00 26.70 77 MET A N 1
ATOM 554 C CA . MET A 1 85 ? 15.958 11.970 36.108 1.00 31.52 77 MET A CA 1
ATOM 555 C C . MET A 1 85 ? 15.711 12.256 34.633 1.00 30.93 77 MET A C 1
ATOM 556 O O . MET A 1 85 ? 14.594 12.611 34.247 1.00 33.80 77 MET A O 1
ATOM 561 N N . THR A 1 86 ? 16.743 12.078 33.819 1.00 26.56 78 THR A N 1
ATOM 562 C CA . THR A 1 86 ? 16.636 12.139 32.366 1.00 30.11 78 THR A CA 1
ATOM 563 C C . THR A 1 86 ? 16.837 10.735 31.809 1.00 34.40 78 THR A C 1
ATOM 564 O O . THR A 1 86 ? 17.737 10.010 32.246 1.00 33.15 78 THR A O 1
ATOM 568 N N . SER A 1 87 ? 15.975 10.328 30.885 1.00 28.08 79 SER A N 1
ATOM 569 C CA . SER A 1 87 ? 16.202 9.104 30.141 1.00 29.54 79 SER A CA 1
ATOM 570 C C . SER A 1 87 ? 16.260 9.463 28.665 1.00 31.13 79 SER A C 1
ATOM 571 O O . SER A 1 87 ? 15.568 10.366 28.200 1.00 34.84 79 SER A O 1
ATOM 574 N N . GLU A 1 88 ? 17.093 8.756 27.932 1.00 28.58 80 GLU A N 1
ATOM 575 C CA . GLU A 1 88 ? 17.176 8.941 26.491 1.00 27.63 80 GLU A CA 1
ATOM 576 C C . GLU A 1 88 ? 17.013 7.570 25.855 1.00 25.12 80 GLU A C 1
ATOM 577 O O . GLU A 1 88 ? 17.802 6.668 26.131 1.00 30.05 80 GLU A O 1
ATOM 583 N N . VAL A 1 89 ? 16.006 7.418 25.007 1.00 28.69 81 VAL A N 1
ATOM 584 C CA . VAL A 1 89 ? 15.667 6.131 24.409 1.00 24.62 81 VAL A CA 1
ATOM 585 C C . VAL A 1 89 ? 15.865 6.228 22.903 1.00 28.02 81 VAL A C 1
ATOM 586 O O . VAL A 1 89 ? 15.341 7.149 22.270 1.00 30.02 81 VAL A O 1
ATOM 590 N N . SER A 1 90 ? 16.596 5.268 22.339 1.00 28.12 82 SER A N 1
ATOM 591 C CA . SER A 1 90 ? 16.881 5.227 20.912 1.00 33.11 82 SER A CA 1
ATOM 592 C C . SER A 1 90 ? 16.427 3.906 20.317 1.00 32.05 82 SER A C 1
ATOM 593 O O . SER A 1 90 ? 16.402 2.878 20.997 1.00 33.46 82 SER A O 1
ATOM 596 N N . LEU A 1 91 ? 16.108 3.945 19.023 1.00 32.95 83 LEU A N 1
ATOM 597 C CA . LEU A 1 91 ? 15.804 2.763 18.232 1.00 35.35 83 LEU A CA 1
ATOM 598 C C . LEU A 1 91 ? 16.948 2.486 17.269 1.00 37.09 83 LEU A C 1
ATOM 599 O O . LEU A 1 91 ? 17.452 3.405 16.618 1.00 41.75 83 LEU A O 1
ATOM 604 N N . TYR A 1 92 ? 17.349 1.216 17.182 1.00 39.34 84 TYR A N 1
ATOM 605 C CA . TYR A 1 92 ? 18.396 0.765 16.276 1.00 45.75 84 TYR A CA 1
ATOM 606 C C . TYR A 1 92 ? 17.857 -0.364 15.411 1.00 49.55 84 TYR A C 1
ATOM 607 O O . TYR A 1 92 ? 17.035 -1.168 15.859 1.00 52.35 84 TYR A O 1
ATOM 616 N N . ALA A 1 93 ? 18.327 -0.429 14.167 1.00 46.61 85 ALA A N 1
ATOM 617 C CA . ALA A 1 93 ? 17.871 -1.461 13.245 1.00 58.19 85 ALA A CA 1
ATOM 618 C C . ALA A 1 93 ? 18.723 -2.713 13.414 1.00 67.03 85 ALA A C 1
ATOM 619 O O . ALA A 1 93 ? 19.953 -2.630 13.429 1.00 74.23 85 ALA A O 1
ATOM 621 N N . THR A 1 94 ? 18.070 -3.876 13.556 1.00 66.54 86 THR A N 1
ATOM 622 C CA . THR A 1 94 ? 18.881 -5.083 13.639 1.00 71.62 86 THR A CA 1
ATOM 623 C C . THR A 1 94 ? 18.744 -5.904 12.362 1.00 71.92 86 THR A C 1
ATOM 624 O O . THR A 1 94 ? 17.695 -5.877 11.708 1.00 76.65 86 THR A O 1
ATOM 628 N N . PRO A 1 95 ? 19.779 -6.658 11.987 1.00 86.34 87 PRO A N 1
ATOM 629 C CA . PRO A 1 95 ? 19.622 -7.586 10.856 1.00 89.06 87 PRO A CA 1
ATOM 630 C C . PRO A 1 95 ? 18.634 -8.700 11.143 1.00 98.16 87 PRO A C 1
ATOM 631 O O . PRO A 1 95 ? 17.959 -9.172 10.220 1.00 100.24 87 PRO A O 1
ATOM 635 N N . GLU A 1 96 ? 18.514 -9.118 12.403 1.00 106.98 88 GLU A N 1
ATOM 636 C CA . GLU A 1 96 ? 17.696 -10.270 12.764 1.00 116.63 88 GLU A CA 1
ATOM 637 C C . GLU A 1 96 ? 16.326 -9.873 13.305 1.00 116.05 88 GLU A C 1
ATOM 638 O O . GLU A 1 96 ? 15.308 -10.056 12.628 1.00 119.42 88 GLU A O 1
ATOM 640 N N . LYS A 1 97 ? 16.291 -9.325 14.526 1.00 105.94 89 LYS A N 1
ATOM 641 C CA . LYS A 1 97 ? 15.054 -9.172 15.285 1.00 97.87 89 LYS A CA 1
ATOM 642 C C . LYS A 1 97 ? 14.375 -7.820 15.075 1.00 98.88 89 LYS A C 1
ATOM 643 O O . LYS A 1 97 ? 13.618 -7.373 15.949 1.00 99.42 89 LYS A O 1
ATOM 645 N N . GLY A 1 98 ? 14.617 -7.158 13.949 1.00 95.20 90 GLY A N 1
ATOM 646 C CA . GLY A 1 98 ? 13.922 -5.904 13.669 1.00 92.43 90 GLY A CA 1
ATOM 647 C C . GLY A 1 98 ? 14.591 -4.729 14.352 1.00 81.54 90 GLY A C 1
ATOM 648 O O . GLY A 1 98 ? 15.800 -4.534 14.232 1.00 78.98 90 GLY A O 1
ATOM 649 N N . PHE A 1 99 ? 13.808 -3.928 15.061 1.00 62.39 91 PHE A N 1
ATOM 650 C CA . PHE A 1 99 ? 14.355 -2.782 15.771 1.00 59.77 91 PHE A CA 1
ATOM 651 C C . PHE A 1 99 ? 14.624 -3.144 17.228 1.00 53.71 91 PHE A C 1
ATOM 652 O O . PHE A 1 99 ? 13.986 -4.033 17.794 1.00 72.52 91 PHE A O 1
ATOM 660 N N . LYS A 1 100 ? 15.585 -2.447 17.833 1.00 49.71 92 LYS A N 1
ATOM 661 C CA . LYS A 1 100 ? 16.045 -2.743 19.182 1.00 48.68 92 LYS A CA 1
ATOM 662 C C . LYS A 1 100 ? 16.186 -1.446 19.961 1.00 41.31 92 LYS A C 1
ATOM 663 O O . LYS A 1 100 ? 16.642 -0.442 19.410 1.00 40.93 92 LYS A O 1
ATOM 669 N N . LEU A 1 101 ? 15.816 -1.469 21.242 1.00 36.00 93 LEU A N 1
ATOM 670 C CA . LEU A 1 101 ? 15.971 -0.297 22.096 1.00 32.51 93 LEU A CA 1
ATOM 671 C C . LEU A 1 101 ? 17.369 -0.203 22.703 1.00 34.10 93 LEU A C 1
ATOM 672 O O . LEU A 1 101 ? 18.003 -1.211 23.026 1.00 36.61 93 LEU A O 1
ATOM 677 N N . GLY A 1 102 ? 17.832 1.039 22.886 1.00 32.30 94 GLY A N 1
ATOM 678 C CA . GLY A 1 102 ? 18.978 1.316 23.731 1.00 26.96 94 GLY A CA 1
ATOM 679 C C . GLY A 1 102 ? 18.640 2.512 24.605 1.00 30.37 94 GLY A C 1
ATOM 680 O O . GLY A 1 102 ? 17.791 3.323 24.248 1.00 31.99 94 GLY A O 1
ATOM 681 N N . VAL A 1 103 ? 19.282 2.598 25.777 1.00 28.78 95 VAL A N 1
ATOM 682 C CA . VAL A 1 103 ? 18.881 3.593 26.784 1.00 24.44 95 VAL A CA 1
ATOM 683 C C . VAL A 1 103 ? 20.109 4.263 27.397 1.00 27.93 95 VAL A C 1
ATOM 684 O O . VAL A 1 103 ? 21.110 3.601 27.692 1.00 29.55 95 VAL A O 1
ATOM 688 N N . ALA A 1 104 ? 20.027 5.579 27.610 1.00 26.94 96 ALA A N 1
ATOM 689 C CA . ALA A 1 104 ? 20.982 6.304 28.454 1.00 28.24 96 ALA A CA 1
ATOM 690 C C . ALA A 1 104 ? 20.193 6.976 29.571 1.00 32.51 96 ALA A C 1
ATOM 691 O O . ALA A 1 104 ? 19.186 7.640 29.302 1.00 32.26 96 ALA A O 1
ATOM 693 N N . LEU A 1 105 ? 20.629 6.790 30.816 1.00 26.32 97 LEU A N 1
ATOM 694 C CA . LEU A 1 105 ? 19.963 7.388 31.971 1.00 25.97 97 LEU A CA 1
ATOM 695 C C . LEU A 1 105 ? 20.920 8.384 32.604 1.00 27.65 97 LEU A C 1
ATOM 696 O O . LEU A 1 105 ? 22.109 8.099 32.717 1.00 31.33 97 LEU A O 1
ATOM 701 N N . HIS A 1 106 ? 20.414 9.546 33.017 1.00 25.05 98 HIS A N 1
ATOM 702 C CA . HIS A 1 106 ? 21.266 10.560 33.646 1.00 23.07 98 HIS A CA 1
ATOM 703 C C . HIS A 1 106 ? 20.535 11.074 34.877 1.00 28.62 98 HIS A C 1
ATOM 704 O O . HIS A 1 106 ? 19.556 11.807 34.747 1.00 25.88 98 HIS A O 1
ATOM 711 N N . ALA A 1 107 ? 20.999 10.684 36.065 1.00 27.37 99 ALA A N 1
ATOM 712 C CA . ALA A 1 107 ? 20.420 11.166 37.316 1.00 26.24 99 ALA A CA 1
ATOM 713 C C . ALA A 1 107 ? 21.093 12.484 37.728 1.00 27.00 99 ALA A C 1
ATOM 714 O O . ALA A 1 107 ? 22.305 12.655 37.555 1.00 28.77 99 ALA A O 1
ATOM 716 N N . HIS A 1 108 ? 20.303 13.422 38.273 1.00 27.07 100 HIS A N 1
ATOM 717 C CA . HIS A 1 108 ? 20.815 14.687 38.806 1.00 31.09 100 HIS A CA 1
ATOM 718 C C . HIS A 1 108 ? 20.399 14.751 40.267 1.00 36.20 100 HIS A C 1
ATOM 719 O O . HIS A 1 108 ? 19.202 14.799 40.575 1.00 32.79 100 HIS A O 1
ATOM 726 N N . ILE A 1 109 ? 21.367 14.730 41.168 1.00 33.07 101 ILE A N 1
ATOM 727 C CA . ILE A 1 109 ? 21.087 14.563 42.589 1.00 36.10 101 ILE A CA 1
ATOM 728 C C . ILE A 1 109 ? 21.690 15.728 43.339 1.00 37.47 101 ILE A C 1
ATOM 729 O O . ILE A 1 109 ? 22.842 16.095 43.100 1.00 34.06 101 ILE A O 1
ATOM 734 N N . THR A 1 110 ? 20.910 16.319 44.231 1.00 32.68 102 THR A N 1
ATOM 735 C CA . THR A 1 110 ? 21.369 17.414 45.062 1.00 35.07 102 THR A CA 1
ATOM 736 C C . THR A 1 110 ? 21.558 16.910 46.486 1.00 37.06 102 THR A C 1
ATOM 737 O O . THR A 1 110 ? 20.668 16.246 47.030 1.00 44.65 102 THR A O 1
ATOM 741 N N . GLY A 1 111 ? 22.716 17.208 47.073 1.00 34.97 103 GLY A N 1
ATOM 742 C CA . GLY A 1 111 ? 22.957 16.979 48.489 1.00 39.79 103 GLY A CA 1
ATOM 743 C C . GLY A 1 111 ? 23.895 15.837 48.818 1.00 38.81 103 GLY A C 1
ATOM 744 O O . GLY A 1 111 ? 24.120 15.575 50.005 1.00 39.82 103 GLY A O 1
ATOM 745 N N . LEU A 1 112 ? 24.458 15.159 47.816 1.00 31.16 104 LEU A N 1
ATOM 746 C CA . LEU A 1 112 ? 25.398 14.066 48.014 1.00 30.08 104 LEU A CA 1
ATOM 747 C C . LEU A 1 112 ? 26.645 14.336 47.188 1.00 35.53 104 LEU A C 1
ATOM 748 O O . LEU A 1 112 ? 26.565 14.909 46.100 1.00 30.63 104 LEU A O 1
ATOM 753 N N . ASN A 1 113 ? 27.798 13.900 47.694 1.00 29.70 105 ASN A N 1
ATOM 754 C CA . ASN A 1 113 ? 28.998 13.983 46.879 1.00 28.22 105 ASN A CA 1
ATOM 755 C C . ASN A 1 113 ? 28.970 12.895 45.810 1.00 25.46 105 ASN A C 1
ATOM 756 O O . ASN A 1 113 ? 28.073 12.029 45.765 1.00 26.93 105 ASN A O 1
ATOM 761 N N . GLN A 1 114 ? 29.963 12.945 44.919 1.00 27.73 106 GLN A N 1
ATOM 762 C CA . GLN A 1 114 ? 29.916 12.080 43.740 1.00 31.21 106 GLN A CA 1
ATOM 763 C C . GLN A 1 114 ? 29.925 10.592 44.122 1.00 32.52 106 GLN A C 1
ATOM 764 O O . GLN A 1 114 ? 29.108 9.807 43.611 1.00 29.34 106 GLN A O 1
ATOM 770 N N . ASN A 1 115 ? 30.841 10.180 45.009 1.00 30.10 107 ASN A N 1
ATOM 771 C CA . ASN A 1 115 ? 30.905 8.774 45.420 1.00 32.57 107 ASN A CA 1
ATOM 772 C C . ASN A 1 115 ? 29.589 8.305 46.038 1.00 36.69 107 ASN A C 1
ATOM 773 O O . ASN A 1 115 ? 29.087 7.219 45.711 1.00 33.11 107 ASN A O 1
ATOM 778 N N . GLU A 1 116 ? 29.008 9.118 46.931 1.00 34.40 108 GLU A N 1
ATOM 779 C CA . GLU A 1 116 ? 27.732 8.751 47.554 1.00 33.46 108 GLU A CA 1
ATOM 780 C C . GLU A 1 116 ? 26.628 8.608 46.513 1.00 32.46 108 GLU A C 1
ATOM 781 O O . GLU A 1 116 ? 25.832 7.655 46.555 1.00 30.53 108 GLU A O 1
ATOM 787 N N . ALA A 1 117 ? 26.561 9.555 45.572 1.00 27.69 109 ALA A N 1
ATOM 788 C CA . ALA A 1 117 ? 25.519 9.512 44.552 1.00 28.34 109 ALA A CA 1
ATOM 789 C C . ALA A 1 117 ? 25.678 8.301 43.639 1.00 27.28 109 ALA A C 1
ATOM 790 O O . ALA A 1 117 ? 24.677 7.704 43.218 1.00 29.90 109 ALA A O 1
ATOM 792 N N . GLU A 1 118 ? 26.917 7.964 43.267 1.00 26.39 110 GLU A N 1
ATOM 793 C CA A GLU A 1 118 ? 27.141 6.786 42.430 0.52 30.86 110 GLU A CA 1
ATOM 794 C CA B GLU A 1 118 ? 27.112 6.796 42.418 0.48 31.28 110 GLU A CA 1
ATOM 795 C C . GLU A 1 118 ? 26.659 5.526 43.126 1.00 37.67 110 GLU A C 1
ATOM 796 O O . GLU A 1 118 ? 26.009 4.670 42.509 1.00 30.81 110 GLU A O 1
ATOM 807 N N . ALA A 1 119 ? 26.969 5.392 44.414 1.00 37.21 111 ALA A N 1
ATOM 808 C CA . ALA A 1 119 ? 26.526 4.218 45.153 1.00 39.55 111 ALA A CA 1
ATOM 809 C C . ALA A 1 119 ? 25.005 4.148 45.194 1.00 33.74 111 ALA A C 1
ATOM 810 O O . ALA A 1 119 ? 24.414 3.074 45.034 1.00 33.84 111 ALA A O 1
ATOM 812 N N . LEU A 1 120 ? 24.349 5.289 45.410 1.00 27.90 112 LEU A N 1
ATOM 813 C CA . LEU A 1 120 ? 22.895 5.280 45.519 1.00 29.53 112 LEU A CA 1
ATOM 814 C C . LEU A 1 120 ? 22.254 4.915 44.185 1.00 35.74 112 LEU A C 1
ATOM 815 O O . LEU A 1 120 ? 21.295 4.125 44.132 1.00 31.39 112 LEU A O 1
ATOM 820 N N . VAL A 1 121 ? 22.791 5.460 43.091 1.00 29.59 113 VAL A N 1
ATOM 821 C CA . VAL A 1 121 ? 22.224 5.208 41.770 1.00 29.81 113 VAL A CA 1
ATOM 822 C C . VAL A 1 121 ? 22.451 3.757 41.361 1.00 29.46 113 VAL A C 1
ATOM 823 O O . VAL A 1 121 ? 21.588 3.137 40.720 1.00 29.58 113 VAL A O 1
ATOM 827 N N . ALA A 1 122 ? 23.604 3.184 41.725 1.00 28.32 114 ALA A N 1
ATOM 828 C CA . ALA A 1 122 ? 23.829 1.778 41.403 1.00 29.74 114 ALA A CA 1
ATOM 829 C C . ALA A 1 122 ? 22.800 0.895 42.096 1.00 32.37 114 ALA A C 1
ATOM 830 O O . ALA A 1 122 ? 22.302 -0.080 41.505 1.00 31.71 114 ALA A O 1
ATOM 832 N N . LYS A 1 123 ? 22.499 1.190 43.366 1.00 32.81 115 LYS A N 1
ATOM 833 C CA . LYS A 1 123 ? 21.475 0.411 44.065 1.00 38.70 115 LYS A CA 1
ATOM 834 C C . LYS A 1 123 ? 20.097 0.629 43.455 1.00 31.03 115 LYS A C 1
ATOM 835 O O . LYS A 1 123 ? 19.331 -0.322 43.304 1.00 34.62 115 LYS A O 1
ATOM 841 N N . ALA A 1 124 ? 19.760 1.872 43.106 1.00 27.87 116 ALA A N 1
ATOM 842 C CA . ALA A 1 124 ? 18.471 2.131 42.471 1.00 29.13 116 ALA A CA 1
ATOM 843 C C . ALA A 1 124 ? 18.307 1.312 41.189 1.00 35.13 116 ALA A C 1
ATOM 844 O O . ALA A 1 124 ? 17.217 0.807 40.903 1.00 33.03 116 ALA A O 1
ATOM 846 N N . HIS A 1 125 ? 19.380 1.184 40.401 1.00 28.33 117 HIS A N 1
ATOM 847 C CA . HIS A 1 125 ? 19.340 0.389 39.173 1.00 31.83 117 HIS A CA 1
ATOM 848 C C . HIS A 1 125 ? 18.971 -1.065 39.461 1.00 31.54 117 HIS A C 1
ATOM 849 O O . HIS A 1 125 ? 18.389 -1.743 38.607 1.00 34.29 117 HIS A O 1
ATOM 856 N N . GLU A 1 126 ? 19.277 -1.565 40.664 1.00 28.92 118 GLU A N 1
ATOM 857 C CA . GLU A 1 126 ? 18.909 -2.950 40.975 1.00 31.57 118 GLU A CA 1
ATOM 858 C C . GLU A 1 126 ? 17.434 -3.088 41.338 1.00 39.61 118 GLU A C 1
ATOM 859 O O . GLU A 1 126 ? 16.826 -4.133 41.082 1.00 41.85 118 GLU A O 1
ATOM 865 N N . VAL A 1 127 ? 16.851 -2.043 41.918 1.00 32.79 119 VAL A N 1
ATOM 866 C CA . VAL A 1 127 ? 15.494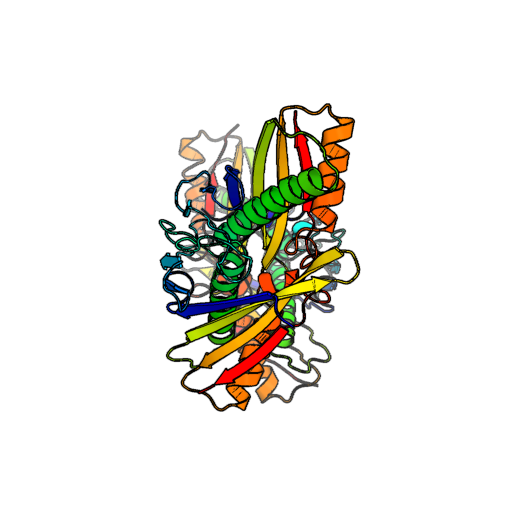 -2.055 42.471 1.00 32.98 119 VAL A CA 1
ATOM 867 C C . VAL A 1 127 ? 14.424 -1.686 41.443 1.00 35.53 119 VAL A C 1
ATOM 868 O O . VAL A 1 127 ? 13.298 -2.189 41.511 1.00 38.00 119 VAL A O 1
ATOM 872 N N . CYS A 1 128 ? 14.762 -0.827 40.486 1.00 28.34 120 CYS A N 1
ATOM 873 C CA . CYS A 1 128 ? 13.802 -0.296 39.526 1.00 32.04 120 CYS A CA 1
ATOM 874 C C . CYS A 1 128 ? 13.194 -1.408 38.654 1.00 32.27 120 CYS A C 1
ATOM 875 O O . CYS A 1 128 ? 13.933 -2.183 38.021 1.00 26.67 120 CYS A O 1
ATOM 878 N N . PRO A 1 129 ? 11.869 -1.529 38.596 1.00 32.62 121 PRO A N 1
ATOM 879 C CA . PRO A 1 129 ? 11.282 -2.628 37.803 1.00 28.78 121 PRO A CA 1
ATOM 880 C C . PRO A 1 129 ? 11.558 -2.539 36.302 1.00 26.66 121 PRO A C 1
ATOM 881 O O . PRO A 1 129 ? 11.671 -3.592 35.651 1.00 29.51 121 PRO A O 1
ATOM 885 N N . TYR A 1 130 ? 11.622 -1.336 35.725 1.00 26.76 122 TYR A N 1
ATOM 886 C CA . TYR A 1 130 ? 12.028 -1.204 34.318 1.00 24.70 122 TYR A CA 1
ATOM 887 C C . TYR A 1 130 ? 13.432 -1.769 34.108 1.00 25.74 122 TYR A C 1
ATOM 888 O O . TYR A 1 130 ? 13.695 -2.441 33.104 1.00 24.17 122 TYR A O 1
ATOM 897 N N . SER A 1 131 ? 14.360 -1.476 35.023 1.00 27.03 123 SER A N 1
ATOM 898 C CA . SER A 1 131 ? 15.729 -1.968 34.860 1.00 20.70 123 SER A CA 1
ATOM 899 C C . SER A 1 131 ? 15.764 -3.471 34.922 1.00 20.66 123 SER A C 1
ATOM 900 O O . SER A 1 131 ? 16.475 -4.104 34.150 1.00 27.08 123 SER A O 1
ATOM 903 N N . ASN A 1 132 ? 15.078 -4.033 35.918 1.00 21.24 124 ASN A N 1
ATOM 904 C CA A ASN A 1 132 ? 15.093 -5.487 35.994 0.52 22.85 124 ASN A CA 1
ATOM 905 C CA B ASN A 1 132 ? 14.940 -5.487 36.067 0.48 22.85 124 ASN A CA 1
ATOM 906 C C . ASN A 1 132 ? 14.355 -6.109 34.809 1.00 22.42 124 ASN A C 1
ATOM 907 O O . ASN A 1 132 ? 14.725 -7.225 34.398 1.00 27.04 124 ASN A O 1
ATOM 916 N N . ALA A 1 133 ? 13.363 -5.431 34.216 1.00 24.83 125 ALA A N 1
ATOM 917 C CA . ALA A 1 133 ? 12.693 -5.990 33.044 1.00 30.01 125 ALA A CA 1
ATOM 918 C C . ALA A 1 133 ? 13.632 -6.128 31.842 1.00 25.26 125 ALA A C 1
ATOM 919 O O . ALA A 1 133 ? 13.521 -7.082 31.081 1.00 26.58 125 ALA A O 1
ATOM 921 N N . ILE A 1 134 ? 14.511 -5.154 31.608 1.00 26.30 126 ILE A N 1
ATOM 922 C CA . ILE A 1 134 ? 15.277 -5.132 30.371 1.00 23.14 126 ILE A CA 1
ATOM 923 C C . ILE A 1 134 ? 16.688 -5.657 30.581 1.00 37.69 126 ILE A C 1
ATOM 924 O O . ILE A 1 134 ? 17.501 -5.619 29.653 1.00 35.29 126 ILE A O 1
ATOM 929 N N . ARG A 1 135 ? 16.976 -6.204 31.763 1.00 34.59 127 ARG A N 1
ATOM 930 C CA A ARG A 1 135 ? 18.357 -6.449 32.166 0.69 32.34 127 ARG A CA 1
ATOM 931 C CA B ARG A 1 135 ? 18.361 -6.424 32.141 0.31 31.38 127 ARG A CA 1
ATOM 932 C C . ARG A 1 135 ? 19.037 -7.387 31.182 1.00 29.80 127 ARG A C 1
ATOM 933 O O . ARG A 1 135 ? 18.485 -8.430 30.828 1.00 30.41 127 ARG A O 1
ATOM 948 N N . GLY A 1 136 ? 20.208 -6.979 30.681 1.00 36.75 128 GLY A N 1
ATOM 949 C CA . GLY A 1 136 ? 21.002 -7.804 29.789 1.00 38.03 128 GLY A CA 1
ATOM 950 C C . GLY A 1 136 ? 20.551 -7.889 28.340 1.00 43.10 128 GLY A C 1
ATOM 951 O O . GLY A 1 136 ? 21.293 -8.424 27.515 1.00 51.09 128 GLY A O 1
ATOM 952 N N . ASN A 1 137 ? 19.343 -7.421 28.003 1.00 33.78 129 ASN A N 1
ATOM 953 C CA . ASN A 1 137 ? 18.891 -7.344 26.616 1.00 36.66 129 ASN A CA 1
ATOM 954 C C . ASN A 1 137 ? 19.062 -5.961 26.031 1.00 45.00 129 ASN A C 1
ATOM 955 O O . ASN A 1 137 ? 19.092 -5.805 24.802 1.00 44.15 129 ASN A O 1
ATOM 960 N N . VAL A 1 138 ? 19.081 -4.962 26.889 1.00 34.23 130 VAL A N 1
ATOM 961 C CA . VAL A 1 138 ? 19.105 -3.569 26.482 1.00 38.51 130 VAL A CA 1
ATOM 962 C C . VAL A 1 138 ? 20.342 -2.963 27.102 1.00 32.34 130 VAL A C 1
ATOM 963 O O . VAL A 1 138 ? 20.557 -3.089 28.314 1.00 36.54 130 VAL A O 1
ATOM 967 N N . ASP A 1 139 ? 21.181 -2.360 26.268 1.00 40.43 131 ASP A N 1
ATOM 968 C CA . ASP A 1 139 ? 22.301 -1.576 26.778 1.00 44.06 131 ASP A CA 1
ATOM 969 C C . ASP A 1 139 ? 21.771 -0.349 27.518 1.00 44.47 131 ASP A C 1
ATOM 970 O O . ASP A 1 139 ? 21.033 0.460 26.935 1.00 40.69 131 ASP A O 1
ATOM 972 N N . VAL A 1 140 ? 22.134 -0.207 28.799 1.00 35.40 132 VAL A N 1
ATOM 973 C CA . VAL A 1 140 ? 21.711 0.933 29.617 1.00 31.18 132 VAL A CA 1
ATOM 974 C C . VAL A 1 140 ? 22.967 1.619 30.130 1.00 33.79 132 VAL A C 1
ATOM 975 O O . VAL A 1 140 ? 23.689 1.052 30.959 1.00 38.17 132 VAL A O 1
ATOM 979 N N . LYS A 1 141 ? 23.231 2.833 29.639 1.00 30.76 133 LYS A N 1
ATOM 980 C CA . LYS A 1 141 ? 24.343 3.653 30.116 1.00 29.34 133 LYS A CA 1
ATOM 981 C C . LYS A 1 141 ? 23.847 4.578 31.227 1.00 27.69 133 LYS A C 1
ATOM 982 O O . LYS A 1 141 ? 22.941 5.391 31.016 1.00 34.63 133 LYS A O 1
ATOM 984 N N . LEU A 1 142 ? 24.439 4.464 32.403 1.00 32.14 134 LEU A N 1
ATOM 985 C CA . LEU A 1 142 ? 23.985 5.208 33.571 1.00 30.79 134 LEU A CA 1
ATOM 986 C C . LEU A 1 142 ? 25.049 6.225 33.977 1.00 32.16 134 LEU A C 1
ATOM 987 O O . LEU A 1 142 ? 26.207 5.851 34.168 1.00 31.75 134 LEU A O 1
ATOM 992 N N . SER A 1 143 ? 24.666 7.507 34.088 1.00 27.36 135 SER A N 1
ATOM 993 C CA . SER A 1 143 ? 25.547 8.547 34.608 1.00 32.74 135 SER A CA 1
ATOM 994 C C . SER A 1 143 ? 24.838 9.334 35.703 1.00 35.34 135 SER A C 1
ATOM 995 O O . SER A 1 143 ? 23.606 9.377 35.767 1.00 30.16 135 SER A O 1
ATOM 998 N N . VAL A 1 144 ? 25.625 9.943 36.591 1.00 30.40 136 VAL A N 1
ATOM 999 C CA A VAL A 1 144 ? 25.050 10.751 37.656 0.47 36.64 136 VAL A CA 1
ATOM 1000 C CA B VAL A 1 144 ? 25.125 10.687 37.748 0.53 37.61 136 VAL A CA 1
ATOM 1001 C C . VAL A 1 144 ? 25.883 12.003 37.843 1.00 34.01 136 VAL A C 1
ATOM 1002 O O . VAL A 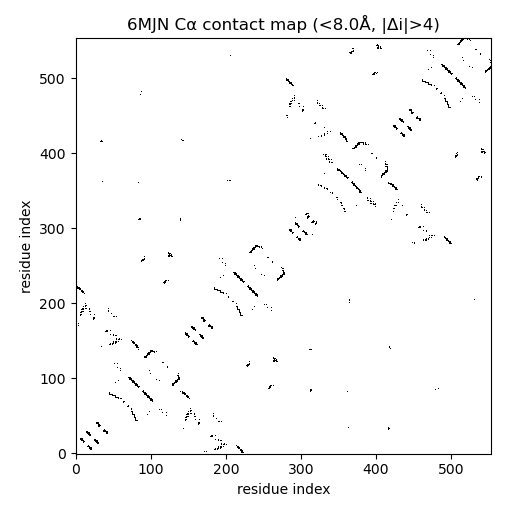1 144 ? 27.120 11.989 37.801 1.00 34.05 136 VAL A O 1
ATOM 1009 N N . SER A 1 145 ? 25.175 13.121 37.985 1.00 31.03 137 SER A N 1
ATOM 1010 C CA . SER A 1 145 ? 25.743 14.430 38.238 1.00 36.57 137 SER A CA 1
ATOM 1011 C C . SER A 1 145 ? 25.240 14.906 39.592 1.00 35.48 137 SER A C 1
ATOM 1012 O O . SER A 1 145 ? 24.069 14.705 39.927 1.00 36.24 137 SER A O 1
ATOM 1015 N N . VAL A 1 146 ? 26.092 15.580 40.354 1.00 31.92 138 VAL A N 1
ATOM 1016 C CA . VAL A 1 146 ? 25.637 16.109 41.630 1.00 35.17 138 VAL A CA 1
ATOM 1017 C C . VAL A 1 146 ? 25.770 17.621 41.630 1.00 42.31 138 VAL A C 1
ATOM 1018 O O . VAL A 1 146 ? 26.623 18.201 40.947 1.00 37.73 138 VAL A O 1
ATOM 1022 N N . LYS A 1 147 ? 24.900 18.257 42.405 1.00 50.21 139 LYS A N 1
ATOM 1023 C CA . LYS A 1 147 ? 24.885 19.702 42.553 1.00 65.99 139 LYS A CA 1
ATOM 1024 C C . LYS A 1 147 ? 25.038 20.023 44.032 1.00 76.82 139 LYS A C 1
ATOM 1025 O O . LYS A 1 147 ? 25.586 21.058 44.409 1.00 81.50 139 LYS A O 1
ATOM 1028 N N . HIS B 1 8 ? 28.086 0.264 17.373 1.00 61.93 0 HIS B N 1
ATOM 1029 C CA . HIS B 1 8 ? 28.573 0.993 16.206 1.00 66.77 0 HIS B CA 1
ATOM 1030 C C . HIS B 1 8 ? 27.414 1.386 15.283 1.00 68.37 0 HIS B C 1
ATOM 1031 O O . HIS B 1 8 ? 27.605 2.078 14.283 1.00 72.46 0 HIS B O 1
ATOM 1033 N N . MET B 1 9 ? 26.211 0.938 15.629 1.00 62.48 1 MET B N 1
ATOM 1034 C CA . MET B 1 9 ? 25.040 1.244 14.829 1.00 58.54 1 MET B CA 1
ATOM 1035 C C . MET B 1 9 ? 24.483 2.611 15.191 1.00 52.55 1 MET B C 1
ATOM 1036 O O . MET B 1 9 ? 24.578 3.065 16.335 1.00 46.74 1 MET B O 1
ATOM 1041 N N . LYS B 1 10 ? 23.864 3.253 14.206 1.00 48.22 2 LYS B N 1
ATOM 1042 C CA . LYS B 1 10 ? 23.314 4.589 14.377 1.00 49.42 2 LYS B CA 1
ATOM 1043 C C . LYS B 1 10 ? 21.852 4.501 14.791 1.00 49.18 2 LYS B C 1
ATOM 1044 O O . LYS B 1 10 ? 21.105 3.649 14.300 1.00 51.25 2 LYS B O 1
ATOM 1046 N N . ALA B 1 11 ? 21.449 5.395 15.693 1.00 49.40 3 ALA B N 1
ATOM 1047 C CA . ALA B 1 11 ? 20.058 5.454 16.131 1.00 45.71 3 ALA B CA 1
ATOM 1048 C C . ALA B 1 11 ? 19.166 6.019 15.030 1.00 41.17 3 ALA B C 1
ATOM 1049 O O . ALA B 1 11 ? 19.435 7.101 14.499 1.00 49.95 3 ALA B O 1
ATOM 1051 N N . LEU B 1 12 ? 18.094 5.285 14.691 1.00 39.03 4 LEU B N 1
ATOM 1052 C CA . LEU B 1 12 ? 17.113 5.786 13.725 1.00 42.61 4 LEU B CA 1
ATOM 1053 C C . LEU B 1 12 ? 16.252 6.891 14.317 1.00 42.94 4 LEU B C 1
ATOM 1054 O O . LEU B 1 12 ? 15.731 7.739 13.574 1.00 42.71 4 LEU B O 1
ATOM 1059 N N . TYR B 1 13 ? 16.072 6.873 15.638 1.00 41.86 5 TYR B N 1
ATOM 1060 C CA . TYR B 1 13 ? 15.158 7.762 16.336 1.00 36.24 5 TYR B CA 1
ATOM 1061 C C . TYR B 1 13 ? 15.611 7.830 17.785 1.00 36.28 5 TYR B C 1
ATOM 1062 O O . TYR B 1 13 ? 16.017 6.816 18.357 1.00 34.80 5 TYR B O 1
ATOM 1071 N N . THR B 1 14 ? 15.557 9.021 18.368 1.00 33.96 6 THR B N 1
ATOM 1072 C CA . THR B 1 14 ? 15.938 9.185 19.767 1.00 36.36 6 THR B CA 1
ATOM 1073 C C . THR B 1 14 ? 14.951 10.134 20.423 1.00 38.44 6 THR B C 1
ATOM 1074 O O . THR B 1 14 ? 14.570 11.144 19.829 1.00 36.31 6 THR B O 1
ATOM 1078 N N . THR B 1 15 ? 14.533 9.817 21.642 1.00 31.20 7 THR B N 1
ATOM 1079 C CA . THR B 1 15 ? 13.627 10.690 22.368 1.00 35.10 7 THR B CA 1
ATOM 1080 C C . THR B 1 15 ? 14.144 10.810 23.794 1.00 29.83 7 THR B C 1
ATOM 1081 O O . THR B 1 15 ? 14.784 9.896 24.308 1.00 27.72 7 THR B O 1
ATOM 1085 N N . ILE B 1 16 ? 13.914 11.964 24.410 1.00 29.60 8 ILE B N 1
ATOM 1086 C CA . ILE B 1 16 ? 14.439 12.255 25.744 1.00 29.58 8 ILE B CA 1
ATOM 1087 C C . ILE B 1 16 ? 13.276 12.645 26.644 1.00 27.57 8 ILE B C 1
ATOM 1088 O O . ILE B 1 16 ? 12.475 13.509 26.269 1.00 31.79 8 ILE B O 1
ATOM 1093 N N . ALA B 1 17 ? 13.197 12.032 27.833 1.00 28.56 9 ALA B N 1
ATOM 1094 C CA . ALA B 1 17 ? 12.197 12.396 28.838 1.00 30.67 9 ALA B CA 1
ATOM 1095 C C . ALA B 1 17 ? 12.869 12.830 30.129 1.00 31.30 9 ALA B C 1
ATOM 1096 O O . ALA B 1 17 ? 13.929 12.315 30.491 1.00 29.36 9 ALA B O 1
ATOM 1098 N N . LYS B 1 18 ? 12.235 13.768 30.840 1.00 29.82 10 LYS B N 1
ATOM 1099 C CA . LYS B 1 18 ? 12.774 14.288 32.096 1.00 27.69 10 LYS B CA 1
ATOM 1100 C C . LYS B 1 18 ? 11.659 14.246 33.130 1.00 25.41 10 LYS B C 1
ATOM 1101 O O . LYS B 1 18 ? 10.551 14.736 32.867 1.00 25.94 10 LYS B O 1
ATOM 1107 N N . ALA B 1 19 ? 11.917 13.568 34.250 1.00 33.20 11 ALA B N 1
ATOM 1108 C CA . ALA B 1 19 ? 10.953 13.415 35.332 1.00 31.34 11 ALA B CA 1
ATOM 1109 C C . ALA B 1 19 ? 11.477 14.112 36.576 1.00 29.72 11 ALA B C 1
ATOM 1110 O O . ALA B 1 19 ? 12.682 14.133 36.828 1.00 33.05 11 ALA B O 1
ATOM 1112 N N . HIS B 1 20 ? 10.554 14.687 37.356 1.00 31.18 12 HIS B N 1
ATOM 1113 C CA A HIS B 1 20 ? 10.903 15.367 38.593 0.49 34.35 12 HIS B CA 1
ATOM 1114 C CA B HIS B 1 20 ? 10.905 15.365 38.596 0.51 34.38 12 HIS B CA 1
ATOM 1115 C C . HIS B 1 20 ? 9.695 15.341 39.519 1.00 33.34 12 HIS B C 1
ATOM 1116 O O . HIS B 1 20 ? 8.560 15.145 39.079 1.00 34.37 12 HIS B O 1
ATOM 1129 N N . GLY B 1 21 ? 9.952 15.537 40.803 1.00 45.12 13 GLY B N 1
ATOM 1130 C CA . GLY B 1 21 ? 8.880 15.642 41.771 1.00 48.34 13 GLY B CA 1
ATOM 1131 C C . GLY B 1 21 ? 8.412 14.338 42.376 1.00 53.22 13 GLY B C 1
ATOM 1132 O O . GLY B 1 21 ? 7.406 14.340 43.099 1.00 58.95 13 GLY B O 1
ATOM 1133 N N . GLY B 1 22 ? 9.093 13.228 42.102 1.00 45.45 14 GLY B N 1
ATOM 1134 C CA . GLY B 1 22 ? 8.734 11.968 42.724 1.00 47.59 14 GLY B CA 1
ATOM 1135 C C . GLY B 1 22 ? 7.502 11.312 42.119 1.00 48.22 14 GLY B C 1
ATOM 1136 O O . GLY B 1 22 ? 7.062 11.619 40.998 1.00 45.40 14 GLY B O 1
ATOM 1137 N N . ARG B 1 23 ? 6.937 10.377 42.897 1.00 45.63 15 ARG B N 1
ATOM 1138 C CA . ARG B 1 23 ? 5.824 9.560 42.417 1.00 47.26 15 ARG B CA 1
ATOM 1139 C C . ARG B 1 23 ? 4.578 10.393 42.147 1.00 41.78 15 ARG B C 1
ATOM 1140 O O . ARG B 1 23 ? 3.727 9.992 41.343 1.00 41.61 15 ARG B O 1
ATOM 1142 N N . ASN B 1 24 ? 4.442 11.535 42.818 1.00 40.13 16 ASN B N 1
ATOM 1143 C CA . ASN B 1 24 ? 3.380 12.483 42.530 1.00 41.80 16 ASN B CA 1
ATOM 1144 C C . ASN B 1 24 ? 3.867 13.634 41.660 1.00 45.95 16 ASN B C 1
ATOM 1145 O O . ASN B 1 24 ? 3.246 14.707 41.648 1.00 45.27 16 ASN B O 1
ATOM 1150 N N . GLY B 1 25 ? 4.943 13.415 40.904 1.00 43.54 17 GLY B N 1
ATOM 1151 C CA . GLY B 1 25 ? 5.554 14.467 40.123 1.00 41.65 17 GLY B CA 1
ATOM 1152 C C . GLY B 1 25 ? 5.041 14.587 38.703 1.00 41.14 17 GLY B C 1
ATOM 1153 O O . GLY B 1 25 ? 3.828 14.552 38.449 1.00 40.82 17 GLY B O 1
ATOM 1154 N N . HIS B 1 26 ? 5.979 14.723 37.771 1.00 34.92 18 HIS B N 1
ATOM 1155 C CA . HIS B 1 26 ? 5.690 15.143 36.411 1.00 31.55 18 HIS B CA 1
ATOM 1156 C C . HIS B 1 26 ? 6.801 14.624 35.507 1.00 32.81 18 HIS B C 1
ATOM 1157 O O . HIS B 1 26 ? 7.960 14.553 35.919 1.00 35.63 18 HIS B O 1
ATOM 1164 N N . VAL B 1 27 ? 6.448 14.262 34.274 1.00 31.65 19 VAL B N 1
ATOM 1165 C CA . VAL B 1 27 ? 7.439 13.822 33.290 1.00 28.68 19 VAL B CA 1
ATOM 1166 C C . VAL B 1 27 ? 7.046 14.343 31.913 1.00 31.36 19 VAL B C 1
ATOM 1167 O O . VAL B 1 27 ? 5.860 14.342 31.555 1.00 36.04 19 VAL B O 1
ATOM 1171 N N . GLU B 1 28 ? 8.041 14.811 31.142 1.00 32.94 20 GLU B N 1
ATOM 1172 C CA . GLU B 1 28 ? 7.800 15.372 29.809 1.00 34.00 20 GLU B CA 1
ATOM 1173 C C . GLU B 1 28 ? 8.892 14.918 28.857 1.00 29.94 20 GLU B C 1
ATOM 1174 O O . GLU B 1 28 ? 10.053 14.784 29.253 1.00 31.59 20 GLU B O 1
ATOM 1180 N N . THR B 1 29 ? 8.533 14.765 27.586 1.00 31.40 21 THR B N 1
ATOM 1181 C CA . THR B 1 29 ? 9.546 14.598 26.561 1.00 32.50 21 THR B CA 1
ATOM 1182 C C . THR B 1 29 ? 10.053 15.964 26.152 1.00 34.20 21 THR B C 1
ATOM 1183 O O . THR B 1 29 ? 9.329 16.958 26.231 1.00 38.16 21 THR B O 1
ATOM 1187 N N . THR B 1 30 ? 11.302 15.997 25.689 1.00 30.30 22 THR B N 1
ATOM 1188 C CA . THR B 1 30 ? 11.925 17.251 25.290 1.00 31.72 22 THR B CA 1
ATOM 1189 C C . THR B 1 30 ? 11.178 17.903 24.132 1.00 35.15 22 THR B C 1
ATOM 1190 O O . THR B 1 30 ? 11.109 19.138 24.058 1.00 37.95 22 THR B O 1
ATOM 1194 N N . ASP B 1 31 ? 10.581 17.110 23.239 1.00 38.62 23 ASP B N 1
ATOM 1195 C CA . ASP B 1 31 ? 9.842 17.718 22.137 1.00 39.91 23 ASP B CA 1
ATOM 1196 C C . ASP B 1 31 ? 8.413 18.095 22.517 1.00 38.94 23 ASP B C 1
ATOM 1197 O O . ASP B 1 31 ? 7.653 18.534 21.649 1.00 43.90 23 ASP B O 1
ATOM 1202 N N . GLY B 1 32 ? 8.047 17.968 23.789 1.00 34.77 24 GLY B N 1
ATOM 1203 C CA . GLY B 1 32 ? 6.750 18.374 24.284 1.00 40.70 24 GLY B CA 1
ATOM 1204 C C . GLY B 1 32 ? 5.577 17.530 23.843 1.00 46.07 24 GLY B C 1
ATOM 1205 O O . GLY B 1 32 ? 4.435 17.872 24.178 1.00 50.48 24 GLY B O 1
ATOM 1206 N N . LEU B 1 33 ? 5.805 16.441 23.109 1.00 40.63 25 LEU B N 1
ATOM 1207 C CA . LEU B 1 33 ? 4.668 15.660 22.628 1.00 44.07 25 LEU B CA 1
ATOM 1208 C C . LEU B 1 33 ? 3.994 14.895 23.755 1.00 38.17 25 LEU B C 1
ATOM 1209 O O . LEU B 1 33 ? 2.806 14.570 23.660 1.00 44.80 25 LEU B O 1
ATOM 1214 N N . LEU B 1 34 ? 4.729 14.575 24.816 1.00 35.35 26 LEU B N 1
ATOM 1215 C CA . LEU B 1 34 ? 4.177 13.853 25.952 1.00 40.84 26 LEU B CA 1
ATOM 1216 C C . LEU B 1 34 ? 4.457 14.666 27.199 1.00 29.62 26 LEU B C 1
ATOM 1217 O O . LEU B 1 34 ? 5.621 14.927 27.509 1.00 31.13 26 LEU B O 1
ATOM 1222 N N . LYS B 1 35 ? 3.399 15.069 27.908 1.00 41.13 27 LYS B N 1
ATOM 1223 C CA . LYS B 1 35 ? 3.507 15.878 29.128 1.00 42.31 27 LYS B CA 1
ATOM 1224 C C . LYS B 1 35 ? 2.516 15.297 30.127 1.00 40.36 27 LYS B C 1
ATOM 1225 O O . LYS B 1 35 ? 1.305 15.373 29.892 1.00 39.56 27 LYS B O 1
ATOM 1231 N N . LEU B 1 36 ? 3.006 14.741 31.237 1.00 36.64 28 LEU B N 1
ATOM 1232 C CA . LEU B 1 36 ? 2.173 13.884 32.080 1.00 38.70 28 LEU B CA 1
ATOM 1233 C C . LEU B 1 36 ? 2.393 14.144 33.563 1.00 36.05 28 LEU B C 1
ATOM 1234 O O . LEU B 1 36 ? 3.531 14.124 34.034 1.00 34.91 28 LEU B O 1
ATOM 1239 N N . ASP B 1 37 ? 1.301 14.361 34.294 1.00 37.36 29 ASP B N 1
ATOM 1240 C CA . ASP B 1 37 ? 1.332 14.295 35.749 1.00 32.15 29 ASP B CA 1
ATOM 1241 C C . ASP B 1 37 ? 1.329 12.839 36.188 1.00 38.24 29 ASP B C 1
ATOM 1242 O O . ASP B 1 37 ? 0.778 11.975 35.505 1.00 36.62 29 ASP B O 1
ATOM 1247 N N . LEU B 1 38 ? 1.929 12.579 37.346 1.00 32.96 30 LEU B N 1
ATOM 1248 C CA . LEU B 1 38 ? 2.084 11.243 37.891 1.00 37.04 30 LEU B CA 1
ATOM 1249 C C . LEU B 1 38 ? 1.462 11.178 39.278 1.00 35.20 30 LEU B C 1
ATOM 1250 O O . LEU B 1 38 ? 1.404 12.177 39.995 1.00 35.83 30 LEU B O 1
ATOM 1255 N N . ALA B 1 39 ? 1.017 9.989 39.669 1.00 31.32 31 ALA B N 1
ATOM 1256 C CA . ALA B 1 39 ? 0.591 9.784 41.046 1.00 32.61 31 ALA B CA 1
ATOM 1257 C C . ALA B 1 39 ? 0.733 8.314 41.394 1.00 37.23 31 ALA B C 1
ATOM 1258 O O . ALA B 1 39 ? 0.555 7.440 40.546 1.00 38.23 31 ALA B O 1
ATOM 1260 N N . MET B 1 40 ? 1.048 8.051 42.651 1.00 38.73 32 MET B N 1
ATOM 1261 C CA . MET B 1 40 ? 1.074 6.681 43.124 1.00 37.23 32 MET B CA 1
ATOM 1262 C C . MET B 1 40 ? -0.354 6.146 43.203 1.00 37.09 32 MET B C 1
ATOM 1263 O O . MET B 1 40 ? -1.248 6.832 43.707 1.00 41.43 32 MET B O 1
ATOM 1268 N N . PRO B 1 41 ? -0.598 4.938 42.714 1.00 38.89 33 PRO B N 1
ATOM 1269 C CA . PRO B 1 41 ? -1.967 4.412 42.703 1.00 45.11 33 PRO B CA 1
ATOM 1270 C C . PRO B 1 41 ? -2.534 4.186 44.099 1.00 41.03 33 PRO B C 1
ATOM 1271 O O . PRO B 1 41 ? -1.808 3.973 45.074 1.00 41.04 33 PRO B O 1
ATOM 1275 N N . ARG B 1 42 ? -3.865 4.222 44.168 1.00 47.14 34 ARG B N 1
ATOM 1276 C CA . ARG B 1 42 ? -4.562 3.960 45.421 1.00 60.26 34 ARG B CA 1
ATOM 1277 C C . ARG B 1 42 ? -4.200 2.593 45.982 1.00 59.94 34 ARG B C 1
ATOM 1278 O O . ARG B 1 42 ? -4.126 2.425 47.205 1.00 57.82 34 ARG B O 1
ATOM 1286 N N . GLU B 1 43 ? -3.955 1.614 45.106 1.00 56.10 35 GLU B N 1
ATOM 1287 C CA . GLU B 1 43 ? -3.648 0.261 45.553 1.00 56.56 35 GLU B CA 1
ATOM 1288 C C . GLU B 1 43 ? -2.359 0.193 46.354 1.00 53.68 35 GLU B C 1
ATOM 1289 O O . GLU B 1 43 ? -2.158 -0.770 47.097 1.00 62.46 35 GLU B O 1
ATOM 1295 N N . LEU B 1 44 ? -1.474 1.180 46.213 1.00 52.72 36 LEU B N 1
ATOM 1296 C CA . LEU B 1 44 ? -0.244 1.233 46.988 1.00 52.19 36 LEU B CA 1
ATOM 1297 C C . LEU B 1 44 ? -0.285 2.329 48.046 1.00 57.28 36 LEU B C 1
ATOM 1298 O O . LEU B 1 44 ? 0.769 2.779 48.507 1.00 57.09 36 LEU B O 1
ATOM 1303 N N . GLY B 1 45 ? -1.478 2.783 48.423 1.00 55.55 37 GLY B N 1
ATOM 1304 C CA . GLY B 1 45 ? -1.597 3.841 49.403 1.00 61.07 37 GLY B CA 1
ATOM 1305 C C . GLY B 1 45 ? -1.432 5.244 48.866 1.00 57.55 37 GLY B C 1
ATOM 1306 O O . GLY B 1 45 ? -1.355 6.186 49.662 1.00 66.76 37 GLY B O 1
ATOM 1307 N N . GLY B 1 46 ? -1.370 5.417 47.542 1.00 55.84 38 GLY B N 1
ATOM 1308 C CA . GLY B 1 46 ? -1.310 6.735 46.947 1.00 53.49 38 GLY B CA 1
ATOM 1309 C C . GLY B 1 46 ? -2.687 7.339 46.741 1.00 53.26 38 GLY B C 1
ATOM 1310 O O . GLY B 1 46 ? -3.718 6.772 47.102 1.00 53.69 38 GLY B O 1
ATOM 1311 N N . GLU B 1 47 ? -2.694 8.525 46.134 1.00 54.03 39 GLU B N 1
ATOM 1312 C CA . GLU B 1 47 ? -3.937 9.238 45.874 1.00 64.26 39 GLU B CA 1
ATOM 1313 C C . GLU B 1 47 ? -4.539 8.933 44.505 1.00 55.54 39 GLU B C 1
ATOM 1314 O O . GLU B 1 47 ? -5.709 9.265 44.280 1.00 60.40 39 GLU B O 1
ATOM 1316 N N . GLY B 1 48 ? -3.790 8.297 43.603 1.00 49.45 40 GLY B N 1
ATOM 1317 C CA . GLY B 1 48 ? -4.250 8.083 42.241 1.00 47.35 40 GLY B CA 1
ATOM 1318 C C . GLY B 1 48 ? -4.543 9.399 41.546 1.00 52.97 40 GLY B C 1
ATOM 1319 O O . GLY B 1 48 ? -3.988 10.449 41.881 1.00 49.38 40 GLY B O 1
ATOM 1320 N N . GLY B 1 49 ? -5.457 9.354 40.579 1.00 50.05 41 GLY B N 1
ATOM 1321 C CA . GLY B 1 49 ? -5.868 10.555 39.884 1.00 48.32 41 GLY B CA 1
ATOM 1322 C C . GLY B 1 49 ? -4.924 11.016 38.793 1.00 46.84 41 GLY B C 1
ATOM 1323 O O . GLY B 1 49 ? -5.180 12.064 38.180 1.00 48.69 41 GLY B O 1
ATOM 1324 N N . ALA B 1 50 ? -3.836 10.285 38.556 1.00 42.42 42 ALA B N 1
ATOM 1325 C CA . ALA B 1 50 ? -2.928 10.500 37.429 1.00 39.47 42 ALA B CA 1
ATOM 1326 C C . ALA B 1 50 ? -2.254 9.172 37.092 1.00 33.11 42 ALA B C 1
ATOM 1327 O O . ALA B 1 50 ? -2.385 8.186 37.824 1.00 36.34 42 ALA B O 1
ATOM 1329 N N . THR B 1 51 ? -1.510 9.148 35.979 1.00 30.38 43 THR B N 1
ATOM 1330 C CA . THR B 1 51 ? -0.919 7.895 35.516 1.00 31.18 43 THR B CA 1
ATOM 1331 C C . THR B 1 51 ? 0.362 7.580 36.294 1.00 30.53 43 THR B C 1
ATOM 1332 O O . THR B 1 51 ? 0.750 8.293 37.224 1.00 33.91 43 THR B O 1
ATOM 1336 N N . ASN B 1 52 ? 1.024 6.489 35.913 1.00 30.61 44 ASN B N 1
ATOM 1337 C CA . ASN B 1 52 ? 2.184 5.967 36.630 1.00 31.40 44 ASN B CA 1
ATOM 1338 C C . ASN B 1 52 ? 3.022 5.139 35.653 1.00 31.69 44 ASN B C 1
ATOM 1339 O O . ASN B 1 52 ? 2.562 4.810 34.546 1.00 28.26 44 ASN B O 1
ATOM 1344 N N . PRO B 1 53 ? 4.256 4.770 36.032 1.00 30.49 45 PRO B N 1
ATOM 1345 C CA . PRO B 1 53 ? 5.098 3.990 35.106 1.00 28.22 45 PRO B CA 1
ATOM 1346 C C . PRO B 1 53 ? 4.506 2.655 34.656 1.00 28.60 45 PRO B C 1
ATOM 1347 O O . PRO B 1 53 ? 4.832 2.226 33.548 1.00 26.80 45 PRO B O 1
ATOM 1351 N N . GLU B 1 54 ? 3.722 1.950 35.487 1.00 24.00 46 GLU B N 1
ATOM 1352 C CA . GLU B 1 54 ? 3.144 0.683 35.024 1.00 25.53 46 GLU B CA 1
ATOM 1353 C C . GLU B 1 54 ? 2.162 0.913 33.893 1.00 29.87 46 GLU B C 1
ATOM 1354 O O . GLU B 1 54 ? 2.105 0.116 32.941 1.00 26.33 46 GLU B O 1
ATOM 1360 N N . GLN B 1 55 ? 1.354 1.983 33.997 1.00 28.39 47 GLN B N 1
ATOM 1361 C CA . GLN B 1 55 ? 0.421 2.320 32.925 1.00 28.76 47 GLN B CA 1
ATOM 1362 C C . GLN B 1 55 ? 1.162 2.704 31.655 1.00 24.96 47 GLN B C 1
ATOM 1363 O O . GLN B 1 55 ? 0.755 2.341 30.543 1.00 25.98 47 GLN B O 1
ATOM 1369 N N . LEU B 1 56 ? 2.227 3.483 31.801 1.00 24.31 48 LEU B N 1
ATOM 1370 C CA . LEU B 1 56 ? 3.008 3.872 30.632 1.00 25.82 48 LEU B CA 1
ATOM 1371 C C . LEU B 1 56 ? 3.607 2.661 29.941 1.00 29.51 48 LEU B C 1
ATOM 1372 O O . LEU B 1 56 ? 3.629 2.602 28.706 1.00 27.31 48 LEU B O 1
ATOM 1377 N N . PHE B 1 57 ? 4.069 1.663 30.722 1.00 24.85 49 PHE B N 1
ATOM 1378 C CA . PHE B 1 57 ? 4.639 0.460 30.129 1.00 23.93 49 PHE B CA 1
ATOM 1379 C C . PHE B 1 57 ? 3.547 -0.368 29.459 1.00 23.48 49 PHE B C 1
ATOM 1380 O O . PHE B 1 57 ? 3.716 -0.828 28.323 1.00 26.30 49 PHE B O 1
ATOM 1388 N N . ALA B 1 58 ? 2.398 -0.496 30.116 1.00 24.06 50 ALA B N 1
ATOM 1389 C CA . ALA B 1 58 ? 1.293 -1.233 29.515 1.00 25.53 50 ALA B CA 1
ATOM 1390 C C . ALA B 1 58 ? 0.837 -0.569 28.222 1.00 29.18 50 ALA B C 1
ATOM 1391 O O . ALA B 1 58 ? 0.567 -1.244 27.221 1.00 27.71 50 ALA B O 1
ATOM 1393 N N . ALA B 1 59 ? 0.737 0.751 28.225 1.00 27.77 51 ALA B N 1
ATOM 1394 C CA . ALA B 1 59 ? 0.263 1.445 27.031 1.00 36.54 51 ALA B CA 1
ATOM 1395 C C . ALA B 1 59 ? 1.258 1.306 25.888 1.00 30.18 51 ALA B C 1
ATOM 1396 O O . ALA B 1 59 ? 0.873 0.985 24.751 1.00 29.64 51 ALA B O 1
ATOM 1398 N N . GLY B 1 60 ? 2.538 1.587 26.158 1.00 21.94 52 GLY B N 1
ATOM 1399 C CA . GLY B 1 60 ? 3.568 1.407 25.134 1.00 25.34 52 GLY B CA 1
ATOM 1400 C C . GLY B 1 60 ? 3.629 -0.016 24.593 1.00 28.71 52 GLY B C 1
ATOM 1401 O O . GLY B 1 60 ? 3.777 -0.223 23.386 1.00 28.72 52 GLY B O 1
ATOM 1402 N N . TYR B 1 61 ? 3.524 -1.012 25.477 1.00 27.68 53 TYR B N 1
ATOM 1403 C CA . TYR B 1 61 ? 3.602 -2.409 25.040 1.00 27.09 53 TYR B CA 1
ATOM 1404 C C . TYR B 1 61 ? 2.409 -2.783 24.155 1.00 26.68 53 TYR B C 1
ATOM 1405 O O . TYR B 1 61 ? 2.582 -3.391 23.092 1.00 27.56 53 TYR B O 1
ATOM 1414 N N . ALA B 1 62 ? 1.195 -2.405 24.560 1.00 27.30 54 ALA B N 1
ATOM 1415 C CA . ALA B 1 62 ? 0.016 -2.713 23.739 1.00 28.98 54 ALA B CA 1
ATOM 1416 C C . ALA B 1 62 ? 0.155 -2.127 22.341 1.00 32.80 54 ALA B C 1
ATOM 1417 O O . ALA B 1 62 ? -0.149 -2.789 21.338 1.00 28.27 54 ALA B O 1
ATOM 1419 N N . ALA B 1 63 ? 0.644 -0.891 22.257 1.00 27.96 55 ALA B N 1
ATOM 1420 C CA . ALA B 1 63 ? 0.756 -0.221 20.969 1.00 31.55 55 ALA B CA 1
ATOM 1421 C C . ALA B 1 63 ? 1.888 -0.811 20.151 1.00 34.42 55 ALA B C 1
ATOM 1422 O O . ALA B 1 63 ? 1.767 -0.972 18.932 1.00 34.40 55 ALA B O 1
ATOM 1424 N N . CYS B 1 64 ? 3.003 -1.131 20.806 1.00 28.81 56 CYS B N 1
ATOM 1425 C CA . CYS B 1 64 ? 4.137 -1.701 20.094 1.00 27.24 56 CYS B CA 1
ATOM 1426 C C . CYS B 1 64 ? 3.779 -3.070 19.535 1.00 27.83 56 CYS B C 1
ATOM 1427 O O . CYS B 1 64 ? 4.138 -3.403 18.396 1.00 31.16 56 CYS B O 1
ATOM 1430 N N . PHE B 1 65 ? 3.063 -3.876 20.320 1.00 30.85 57 PHE B N 1
ATOM 1431 C CA . PHE B 1 65 ? 2.741 -5.221 19.873 1.00 31.81 57 PHE B CA 1
ATOM 1432 C C . PHE B 1 65 ? 1.690 -5.181 18.777 1.00 30.05 57 PHE B C 1
ATOM 1433 O O . PHE B 1 65 ? 1.770 -5.950 17.823 1.00 31.55 57 PHE B O 1
ATOM 1441 N N . GLU B 1 66 ? 0.707 -4.279 18.882 1.00 27.76 58 GLU B N 1
ATOM 1442 C CA . GLU B 1 66 ? -0.248 -4.120 17.787 1.00 31.83 58 GLU B CA 1
ATOM 1443 C C . GLU B 1 66 ? 0.472 -3.793 16.483 1.00 33.40 58 GLU B C 1
ATOM 1444 O O . GLU B 1 66 ? 0.148 -4.345 15.422 1.00 35.95 58 GLU B O 1
ATOM 1450 N N . SER B 1 67 ? 1.467 -2.906 16.544 1.00 32.49 59 SER B N 1
ATOM 1451 C CA . SER B 1 67 ? 2.232 -2.561 15.354 1.00 38.53 59 SER B CA 1
ATOM 1452 C C . SER B 1 67 ? 2.988 -3.763 14.804 1.00 37.55 59 SER B C 1
ATOM 1453 O O . SER B 1 67 ? 3.097 -3.929 13.585 1.00 38.24 59 SER B O 1
ATOM 1456 N N . ALA B 1 68 ? 3.532 -4.609 15.681 1.00 34.55 60 ALA B N 1
ATOM 1457 C CA . ALA B 1 68 ? 4.284 -5.770 15.208 1.00 34.63 60 ALA B CA 1
ATOM 1458 C C . ALA B 1 68 ? 3.376 -6.798 14.536 1.00 37.14 60 ALA B C 1
ATOM 1459 O O . ALA B 1 68 ? 3.782 -7.450 13.564 1.00 32.51 60 ALA B O 1
ATOM 1461 N N . ILE B 1 69 ? 2.159 -6.974 15.060 1.00 31.91 61 ILE B N 1
ATOM 1462 C CA . ILE B 1 69 ? 1.156 -7.793 14.377 1.00 33.84 61 ILE B CA 1
ATOM 1463 C C . ILE B 1 69 ? 0.886 -7.247 12.980 1.00 34.74 61 ILE B C 1
ATOM 1464 O O . ILE B 1 69 ? 0.884 -7.989 11.989 1.00 35.90 61 ILE B O 1
ATOM 1469 N N . ARG B 1 70 ? 0.616 -5.942 12.882 1.00 37.65 62 ARG B N 1
ATOM 1470 C CA . ARG B 1 70 ? 0.336 -5.363 11.572 1.00 44.42 62 ARG B CA 1
ATOM 1471 C C . ARG B 1 70 ? 1.533 -5.516 10.639 1.00 41.82 62 ARG B C 1
ATOM 1472 O O . ARG B 1 70 ? 1.364 -5.770 9.441 1.00 43.30 62 ARG B O 1
ATOM 1480 N N . HIS B 1 71 ? 2.753 -5.407 11.177 1.00 39.95 63 HIS B N 1
ATOM 1481 C CA . HIS B 1 71 ? 3.942 -5.497 10.329 1.00 40.80 63 HIS B CA 1
ATOM 1482 C C . HIS B 1 71 ? 4.131 -6.912 9.785 1.00 42.55 63 HIS B C 1
ATOM 1483 O O . HIS B 1 71 ? 4.369 -7.103 8.586 1.00 44.47 63 HIS B O 1
ATOM 1490 N N . VAL B 1 72 ? 4.038 -7.919 10.656 1.00 39.40 64 VAL B N 1
ATOM 1491 C CA . VAL B 1 72 ? 4.180 -9.298 10.201 1.00 41.52 64 VAL B CA 1
ATOM 1492 C C . VAL B 1 72 ? 3.111 -9.636 9.165 1.00 43.93 64 VAL B C 1
ATOM 1493 O O . VAL B 1 72 ? 3.390 -10.287 8.154 1.00 45.81 64 VAL B O 1
ATOM 1497 N N . ALA B 1 73 ? 1.876 -9.189 9.387 1.00 38.70 65 ALA B N 1
ATOM 1498 C CA . ALA B 1 73 ? 0.803 -9.522 8.453 1.00 40.08 65 ALA B CA 1
ATOM 1499 C C . ALA B 1 73 ? 1.051 -8.898 7.088 1.00 46.05 65 ALA B C 1
ATOM 1500 O O . ALA B 1 73 ? 0.755 -9.509 6.054 1.00 47.01 65 ALA B O 1
ATOM 1502 N N . ASN B 1 74 ? 1.599 -7.680 7.074 1.00 46.94 66 ASN B N 1
ATOM 1503 C CA . ASN B 1 74 ? 1.906 -7.016 5.814 1.00 56.55 66 ASN B CA 1
ATOM 1504 C C . ASN B 1 74 ? 3.016 -7.753 5.073 1.00 58.85 66 ASN B C 1
ATOM 1505 O O . ASN B 1 74 ? 2.914 -8.003 3.867 1.00 58.69 66 ASN B O 1
ATOM 1507 N N . VAL B 1 75 ? 4.082 -8.120 5.793 1.00 58.24 67 VAL B N 1
ATOM 1508 C CA . VAL B 1 75 ? 5.199 -8.843 5.187 1.00 63.10 67 VAL B CA 1
ATOM 1509 C C . VAL B 1 75 ? 4.747 -10.204 4.669 1.00 58.41 67 VAL B C 1
ATOM 1510 O O . VAL B 1 75 ? 5.124 -10.623 3.567 1.00 64.10 67 VAL B O 1
ATOM 1514 N N . GLN B 1 76 ? 3.940 -10.916 5.451 1.00 57.99 68 GLN B N 1
ATOM 1515 C CA . GLN B 1 76 ? 3.495 -12.253 5.079 1.00 66.39 68 GLN B CA 1
ATOM 1516 C C . GLN B 1 76 ? 2.321 -12.239 4.111 1.00 67.47 68 GLN B C 1
ATOM 1517 O O . GLN B 1 76 ? 1.878 -13.315 3.689 1.00 73.56 68 GLN B O 1
ATOM 1519 N N . LYS B 1 77 ? 1.812 -11.061 3.749 1.00 61.10 69 LYS B N 1
ATOM 1520 C CA . LYS B 1 77 ? 0.638 -10.944 2.887 1.00 68.54 69 LYS B CA 1
ATOM 1521 C C . LYS B 1 77 ? -0.541 -11.702 3.495 1.00 76.23 69 LYS B C 1
ATOM 1522 O O . LYS B 1 77 ? -1.246 -12.461 2.824 1.00 76.64 69 LYS B O 1
ATOM 1524 N N . ILE B 1 78 ? -0.736 -11.495 4.797 1.00 67.00 70 ILE B N 1
ATOM 1525 C CA . ILE B 1 78 ? -1.806 -12.121 5.569 1.00 71.05 70 ILE B CA 1
ATOM 1526 C C . ILE B 1 78 ? -2.997 -11.175 5.592 1.00 72.16 70 ILE B C 1
ATOM 1527 O O . ILE B 1 78 ? -2.836 -9.960 5.774 1.00 72.72 70 ILE B O 1
ATOM 1532 N N . SER B 1 79 ? -4.197 -11.735 5.422 1.00 75.70 71 SER B N 1
ATOM 1533 C CA . SER B 1 79 ? -5.424 -10.952 5.241 1.00 75.00 71 SER B CA 1
ATOM 1534 C C . SER B 1 79 ? -6.003 -10.528 6.595 1.00 68.41 71 SER B C 1
ATOM 1535 O O . SER B 1 79 ? -7.039 -11.015 7.056 1.00 59.69 71 SER B O 1
ATOM 1538 N N . LEU B 1 80 ? -5.311 -9.574 7.221 1.00 62.94 72 LEU B N 1
ATOM 1539 C CA . LEU B 1 80 ? -5.785 -8.948 8.450 1.00 56.42 72 LEU B CA 1
ATOM 1540 C C . LEU B 1 80 ? -6.804 -7.871 8.140 1.00 54.37 72 LEU B C 1
ATOM 1541 O O . LEU B 1 80 ? -6.525 -6.943 7.377 1.00 65.55 72 LEU B O 1
ATOM 1546 N N . GLU B 1 81 ? -7.975 -7.970 8.755 1.00 48.40 73 GLU B N 1
ATOM 1547 C CA . GLU B 1 81 ? -8.926 -6.877 8.622 1.00 58.70 73 GLU B CA 1
ATOM 1548 C C . GLU B 1 81 ? -8.714 -5.838 9.717 1.00 57.16 73 GLU B C 1
ATOM 1549 O O . GLU B 1 81 ? -8.554 -4.651 9.420 1.00 70.37 73 GLU B O 1
ATOM 1555 N N . ASP B 1 82 ? -8.691 -6.269 10.976 1.00 56.77 74 ASP B N 1
ATOM 1556 C CA . ASP B 1 82 ? -8.487 -5.360 12.096 1.00 54.12 74 ASP B CA 1
ATOM 1557 C C . ASP B 1 82 ? -7.755 -6.091 13.219 1.00 49.36 74 ASP B C 1
ATOM 1558 O O . ASP B 1 82 ? -7.693 -7.323 13.253 1.00 55.68 74 ASP B O 1
ATOM 1563 N N . VAL B 1 83 ? -7.183 -5.312 14.132 1.00 47.15 75 VAL B N 1
ATOM 1564 C CA . VAL B 1 83 ? -6.574 -5.864 15.336 1.00 42.97 75 VAL B CA 1
ATOM 1565 C C . VAL B 1 83 ? -6.660 -4.814 16.433 1.00 46.88 75 VAL B C 1
ATOM 1566 O O . VAL B 1 83 ? -6.477 -3.618 16.184 1.00 48.53 75 VAL B O 1
ATOM 1570 N N . SER B 1 84 ? -6.963 -5.261 17.646 1.00 41.09 76 SER B N 1
ATOM 1571 C CA . SER B 1 84 ? -6.745 -4.442 18.825 1.00 43.34 76 SER B CA 1
ATOM 1572 C C . SER B 1 84 ? -5.920 -5.248 19.813 1.00 37.26 76 SER B C 1
ATOM 1573 O O . SER B 1 84 ? -5.881 -6.483 19.767 1.00 42.51 76 SER B O 1
ATOM 1576 N N . MET B 1 85 ? -5.283 -4.535 20.736 1.00 31.92 77 MET B N 1
ATOM 1577 C CA . MET B 1 85 ? -4.307 -5.126 21.627 1.00 32.34 77 MET B CA 1
ATOM 1578 C C . MET B 1 85 ? -4.575 -4.669 23.055 1.00 34.08 77 MET B C 1
ATOM 1579 O O . MET B 1 85 ? -4.695 -3.467 23.311 1.00 37.62 77 MET B O 1
ATOM 1584 N N . THR B 1 86 ? -4.666 -5.633 23.960 1.00 32.05 78 THR B N 1
ATOM 1585 C CA . THR B 1 86 ? -4.793 -5.421 25.393 1.00 33.76 78 THR B CA 1
ATOM 1586 C C . THR B 1 86 ? -3.496 -5.875 26.057 1.00 35.62 78 THR B C 1
ATOM 1587 O O . THR B 1 86 ? -2.988 -6.960 25.754 1.00 36.82 78 THR B O 1
ATOM 1591 N N . SER B 1 87 ? -2.961 -5.053 26.952 1.00 35.96 79 SER B N 1
ATOM 1592 C CA . SER B 1 87 ? -1.829 -5.448 27.782 1.00 35.06 79 SER B CA 1
ATOM 1593 C C . SER B 1 87 ? -2.241 -5.294 29.234 1.00 39.06 79 SER B C 1
ATOM 1594 O O . SER B 1 87 ? -2.891 -4.316 29.602 1.00 38.97 79 SER B O 1
ATOM 1597 N N . GLU B 1 88 ? -1.894 -6.271 30.052 1.00 29.11 80 GLU B N 1
ATOM 1598 C CA . GLU B 1 88 ? -2.139 -6.174 31.480 1.00 30.25 80 GLU B CA 1
ATOM 1599 C C . GLU B 1 88 ? -0.798 -6.299 32.181 1.00 29.41 80 GLU B C 1
ATOM 1600 O O . GLU B 1 88 ? -0.089 -7.294 31.995 1.00 28.96 80 GLU B O 1
ATOM 1606 N N . VAL B 1 89 ? -0.446 -5.289 32.961 1.00 28.98 81 VAL B N 1
ATOM 1607 C CA . VAL B 1 89 ? 0.873 -5.198 33.579 1.00 26.58 81 VAL B CA 1
ATOM 1608 C C . VAL B 1 89 ? 0.687 -5.183 35.086 1.00 30.37 81 VAL B C 1
ATOM 1609 O O . VAL B 1 89 ? -0.121 -4.404 35.612 1.00 27.98 81 VAL B O 1
ATOM 1613 N N . SER B 1 90 ? 1.400 -6.072 35.774 1.00 27.13 82 SER B N 1
ATOM 1614 C CA . SER B 1 90 ? 1.313 -6.163 37.221 1.00 27.66 82 SER B CA 1
ATOM 1615 C C . SER B 1 90 ? 2.683 -5.901 37.831 1.00 30.83 82 SER B C 1
ATOM 1616 O O . SER B 1 90 ? 3.722 -6.234 37.253 1.00 30.70 82 SER B O 1
ATOM 1619 N N . LEU B 1 91 ? 2.666 -5.307 39.015 1.00 32.72 83 LEU B N 1
ATOM 1620 C CA . LEU B 1 91 ? 3.869 -5.036 39.775 1.00 31.85 83 LEU B CA 1
ATOM 1621 C C . LEU B 1 91 ? 3.956 -6.067 40.896 1.00 36.87 83 LEU B C 1
ATOM 1622 O O . LEU B 1 91 ? 2.949 -6.349 41.567 1.00 35.83 83 LEU B O 1
ATOM 1627 N N . TYR B 1 92 ? 5.141 -6.661 41.070 1.00 31.61 84 TYR B N 1
ATOM 1628 C CA . TYR B 1 92 ? 5.370 -7.630 42.141 1.00 34.07 84 TYR B CA 1
ATOM 1629 C C . TYR B 1 92 ? 6.617 -7.251 42.933 1.00 38.96 84 TYR B C 1
ATOM 1630 O O . TYR B 1 92 ? 7.565 -6.667 42.396 1.00 38.71 84 TYR B O 1
ATOM 1639 N N . ALA B 1 93 ? 6.619 -7.594 44.217 1.00 44.50 85 ALA B N 1
ATOM 1640 C CA . ALA B 1 93 ? 7.811 -7.446 45.044 1.00 44.02 85 ALA B CA 1
ATOM 1641 C C . ALA B 1 93 ? 8.734 -8.643 44.835 1.00 50.30 85 ALA B C 1
ATOM 1642 O O . ALA B 1 93 ? 8.270 -9.774 44.664 1.00 52.83 85 ALA B O 1
ATOM 1644 N N . THR B 1 94 ? 10.104 -8.378 44.852 1.00 43.15 86 THR B N 1
ATOM 1645 C CA . THR B 1 94 ? 11.067 -9.470 44.717 1.00 48.07 86 THR B CA 1
ATOM 1646 C C . THR B 1 94 ? 11.678 -9.860 46.065 1.00 52.41 86 THR B C 1
ATOM 1647 O O . THR B 1 94 ? 11.804 -9.029 46.974 1.00 51.18 86 THR B O 1
ATOM 1651 N N . PRO B 1 95 ? 12.094 -11.123 46.216 1.00 61.88 87 PRO B N 1
ATOM 1652 C CA . PRO B 1 95 ? 12.830 -11.513 47.430 1.00 68.27 87 PRO B CA 1
ATOM 1653 C C . PRO B 1 95 ? 14.043 -10.639 47.717 1.00 68.59 87 PRO B C 1
ATOM 1654 O O . PRO B 1 95 ? 14.457 -10.540 48.877 1.00 68.73 87 PRO B O 1
ATOM 1658 N N . GLU B 1 96 ? 14.626 -10.004 46.702 1.00 67.12 88 GLU B N 1
ATOM 1659 C CA . GLU B 1 96 ? 15.805 -9.168 46.873 1.00 73.00 88 GLU B CA 1
ATOM 1660 C C . GLU B 1 96 ? 15.461 -7.717 47.208 1.00 66.74 88 GLU B C 1
ATOM 1661 O O . GLU B 1 96 ? 16.325 -6.844 47.067 1.00 68.23 88 GLU B O 1
ATOM 1667 N N . LYS B 1 97 ? 14.218 -7.447 47.627 1.00 58.15 89 LYS B N 1
ATOM 1668 C CA . LYS B 1 97 ? 13.733 -6.130 48.044 1.00 53.92 89 LYS B CA 1
ATOM 1669 C C . LYS B 1 97 ? 13.613 -5.143 46.885 1.00 59.08 89 LYS B C 1
ATOM 1670 O O . LYS B 1 97 ? 13.523 -3.928 47.107 1.00 59.79 89 LYS B O 1
ATOM 1672 N N . GLY B 1 98 ? 13.605 -5.637 45.645 1.00 55.90 90 GLY B N 1
ATOM 1673 C CA . GLY B 1 98 ? 13.295 -4.836 44.489 1.00 47.95 90 GLY B CA 1
ATOM 1674 C C . GLY B 1 98 ? 11.876 -5.053 44.003 1.00 52.27 90 GLY B C 1
ATOM 1675 O O . GLY B 1 98 ? 11.008 -5.564 44.724 1.00 41.67 90 GLY B O 1
ATOM 1676 N N . PHE B 1 99 ? 11.632 -4.661 42.752 1.00 36.98 91 PHE B N 1
ATOM 1677 C CA . PHE B 1 99 ? 10.321 -4.797 42.139 1.00 37.28 91 PHE B CA 1
ATOM 1678 C C . PHE B 1 99 ? 10.480 -5.406 40.757 1.00 37.62 91 PHE B C 1
ATOM 1679 O O . PHE B 1 99 ? 11.517 -5.233 40.113 1.00 37.66 91 PHE B O 1
ATOM 1687 N N . LYS B 1 100 ? 9.452 -6.131 40.310 1.00 34.16 92 LYS B N 1
ATOM 1688 C CA . LYS B 1 100 ? 9.455 -6.691 38.965 1.00 30.86 92 LYS B CA 1
ATOM 1689 C C . LYS B 1 100 ? 8.074 -6.576 38.337 1.00 31.42 92 LYS B C 1
ATOM 1690 O O . LYS B 1 100 ? 7.055 -6.448 39.021 1.00 34.24 92 LYS B O 1
ATOM 1696 N N . LEU B 1 101 ? 8.058 -6.644 37.012 1.00 27.81 93 LEU B N 1
ATOM 1697 C CA . LEU B 1 101 ? 6.833 -6.606 36.224 1.00 31.49 93 LEU B CA 1
ATOM 1698 C C . LEU B 1 101 ? 6.473 -8.005 35.723 1.00 28.42 93 LEU B C 1
ATOM 1699 O O . LEU B 1 101 ? 7.355 -8.836 35.472 1.00 29.67 93 LEU B O 1
ATOM 1704 N N . GLY B 1 102 ? 5.163 -8.258 35.610 1.00 27.50 94 GLY B N 1
ATOM 1705 C CA . GLY B 1 102 ? 4.643 -9.360 34.817 1.00 29.69 94 GLY B CA 1
ATOM 1706 C C . GLY B 1 102 ? 3.605 -8.843 33.858 1.00 32.02 94 GLY B C 1
ATOM 1707 O O . GLY B 1 102 ? 2.983 -7.797 34.080 1.00 28.26 94 GLY B O 1
ATOM 1708 N N . VAL B 1 103 ? 3.407 -9.565 32.742 1.00 27.03 95 VAL B N 1
ATOM 1709 C CA . VAL B 1 103 ? 2.607 -9.065 31.619 1.00 23.60 95 VAL B CA 1
ATOM 1710 C C . VAL B 1 103 ? 1.753 -10.189 31.045 1.00 28.22 95 VAL B C 1
ATOM 1711 O O . VAL B 1 103 ? 2.234 -11.313 30.852 1.00 32.59 95 VAL B O 1
ATOM 1715 N N . ALA B 1 104 ? 0.484 -9.878 30.756 1.00 28.28 96 ALA B N 1
ATOM 1716 C CA . ALA B 1 104 ? -0.378 -10.717 29.932 1.00 26.19 96 ALA B CA 1
ATOM 1717 C C . ALA B 1 104 ? -0.825 -9.888 28.739 1.00 36.22 96 ALA B C 1
ATOM 1718 O O . ALA B 1 104 ? -1.268 -8.749 28.910 1.00 33.90 96 ALA B O 1
ATOM 1720 N N . LEU B 1 105 ? -0.683 -10.446 27.536 1.00 26.54 97 LEU B N 1
ATOM 1721 C CA . LEU B 1 105 ? -1.077 -9.788 26.299 1.00 25.58 97 LEU B CA 1
ATOM 1722 C C . LEU B 1 105 ? -2.269 -10.520 25.706 1.00 27.96 97 LEU B C 1
ATOM 1723 O O . LEU B 1 105 ? -2.308 -11.754 25.713 1.00 32.86 97 LEU B O 1
ATOM 1728 N N . HIS B 1 106 ? -3.251 -9.781 25.208 1.00 26.66 98 HIS B N 1
ATOM 1729 C CA . HIS B 1 106 ? -4.382 -10.427 24.554 1.00 27.50 98 HIS B CA 1
ATOM 1730 C C . HIS B 1 106 ? -4.653 -9.724 23.240 1.00 31.68 98 HIS B C 1
ATOM 1731 O O . HIS B 1 106 ? -5.052 -8.557 23.232 1.00 30.53 98 HIS B O 1
ATOM 1738 N N . ALA B 1 107 ? -4.484 -10.434 22.133 1.00 30.69 99 ALA B N 1
ATOM 1739 C CA . ALA B 1 107 ? -4.749 -9.847 20.829 1.00 33.45 99 ALA B CA 1
ATOM 1740 C C . ALA B 1 107 ? -6.163 -10.191 20.371 1.00 32.63 99 ALA B C 1
ATOM 1741 O O . ALA B 1 107 ? -6.634 -11.313 20.569 1.00 37.01 99 ALA B O 1
ATOM 1743 N N . HIS B 1 108 ? -6.848 -9.215 19.777 1.00 31.73 100 HIS B N 1
ATOM 1744 C CA A HIS B 1 108 ? -8.142 -9.436 19.132 0.52 35.30 100 HIS B CA 1
ATOM 1745 C CA B HIS B 1 108 ? -8.147 -9.412 19.136 0.48 35.74 100 HIS B CA 1
ATOM 1746 C C . HIS B 1 108 ? -7.974 -9.143 17.647 1.00 39.12 100 HIS B C 1
ATOM 1747 O O . HIS B 1 108 ? -7.800 -7.988 17.249 1.00 42.43 100 HIS B O 1
ATOM 1760 N N . ILE B 1 109 ? -8.055 -10.197 16.828 1.00 40.40 101 ILE B N 1
ATOM 1761 C CA . ILE B 1 109 ? -7.732 -10.145 15.404 1.00 41.87 101 ILE B CA 1
ATOM 1762 C C . ILE B 1 109 ? -8.970 -10.510 14.590 1.00 37.64 101 ILE B C 1
ATOM 1763 O O . ILE B 1 109 ? -9.631 -11.509 14.885 1.00 45.35 101 ILE B O 1
ATOM 1768 N N . THR B 1 110 ? -9.317 -9.675 13.596 1.00 36.93 102 THR B N 1
ATOM 1769 C CA . THR B 1 110 ? -10.409 -9.949 12.671 1.00 38.25 102 THR B CA 1
ATOM 1770 C C . THR B 1 110 ? -9.836 -10.391 11.330 1.00 43.10 102 THR B C 1
ATOM 1771 O O . THR B 1 110 ? -8.869 -9.805 10.839 1.00 44.25 102 THR B O 1
ATOM 1775 N N . GLY B 1 111 ? -10.449 -11.414 10.727 1.00 38.09 103 GLY B N 1
ATOM 1776 C CA . GLY B 1 111 ? -10.129 -11.812 9.367 1.00 41.94 103 GLY B CA 1
ATOM 1777 C C . GLY B 1 111 ? -9.365 -13.114 9.233 1.00 40.93 103 GLY B C 1
ATOM 1778 O O . GLY B 1 111 ? -9.133 -13.559 8.103 1.00 44.13 103 GLY B O 1
ATOM 1779 N N . LEU B 1 112 ? -8.974 -13.733 10.340 1.00 37.64 104 LEU B N 1
ATOM 1780 C CA . LEU B 1 112 ? -8.224 -14.978 10.341 1.00 40.26 104 LEU B CA 1
ATOM 1781 C C . LEU B 1 112 ? -8.966 -16.013 11.168 1.00 41.29 104 LEU B C 1
ATOM 1782 O O . LEU B 1 112 ? -9.761 -15.668 12.052 1.00 37.70 104 LEU B O 1
ATOM 1787 N N . ASN B 1 113 ? -8.703 -17.292 10.881 1.00 35.25 105 ASN B N 1
ATOM 1788 C CA . ASN B 1 113 ? -9.216 -18.309 11.787 1.00 34.18 105 ASN B CA 1
ATOM 1789 C C . ASN B 1 113 ? -8.311 -18.355 13.031 1.00 30.15 105 ASN B C 1
ATOM 1790 O O . ASN B 1 113 ? -7.255 -17.702 13.095 1.00 33.47 105 ASN B O 1
ATOM 1795 N N . GLN B 1 114 ? -8.778 -19.053 14.070 1.00 31.66 106 GLN B N 1
ATOM 1796 C CA . GLN B 1 114 ? -8.083 -19.009 15.360 1.00 31.01 106 GLN B CA 1
ATOM 1797 C C . GLN B 1 114 ? -6.629 -19.472 15.234 1.00 37.20 106 GLN B C 1
ATOM 1798 O O . GLN B 1 114 ? -5.715 -18.846 15.790 1.00 34.78 106 GLN B O 1
ATOM 1804 N N . ASN B 1 115 ? -6.388 -20.551 14.492 1.00 34.10 107 ASN B N 1
ATOM 1805 C CA . ASN B 1 115 ? -5.019 -21.063 14.377 1.00 41.20 107 ASN B CA 1
ATOM 1806 C C . ASN B 1 115 ? -4.113 -20.083 13.631 1.00 37.54 107 ASN B C 1
ATOM 1807 O O . ASN B 1 115 ? -2.991 -19.801 14.074 1.00 37.10 107 ASN B O 1
ATOM 1812 N N . GLU B 1 116 ? -4.584 -19.550 12.496 1.00 36.22 108 GLU B N 1
ATOM 1813 C CA . GLU B 1 116 ? -3.850 -18.509 11.778 1.00 35.58 108 GLU B CA 1
ATOM 1814 C C . GLU B 1 116 ? -3.491 -17.346 12.684 1.00 40.12 108 GLU B C 1
ATOM 1815 O O . GLU B 1 116 ? -2.378 -16.810 12.613 1.00 35.64 108 GLU B O 1
ATOM 1821 N N . ALA B 1 117 ? -4.437 -16.915 13.517 1.00 35.30 109 ALA B N 1
ATOM 1822 C CA . ALA B 1 117 ? -4.185 -15.786 14.401 1.00 36.79 109 ALA B CA 1
ATOM 1823 C C . ALA B 1 117 ? -3.136 -16.135 15.451 1.00 32.71 109 ALA B C 1
ATOM 1824 O O . ALA B 1 117 ? -2.284 -15.305 15.780 1.00 36.19 109 ALA B O 1
ATOM 1826 N N . GLU B 1 118 ? -3.180 -17.359 15.983 1.00 31.24 110 GLU B N 1
ATOM 1827 C CA . GLU B 1 118 ? -2.196 -17.763 16.986 1.00 32.64 110 GLU B CA 1
ATOM 1828 C C . GLU B 1 118 ? -0.789 -17.762 16.408 1.00 44.29 110 GLU B C 1
ATOM 1829 O O . GLU B 1 118 ? 0.165 -17.358 17.084 1.00 36.62 110 GLU B O 1
ATOM 1835 N N . ALA B 1 119 ? -0.636 -18.205 15.158 1.00 39.33 111 ALA B N 1
ATOM 1836 C CA . ALA B 1 119 ? 0.688 -18.195 14.537 1.00 44.21 111 ALA B CA 1
ATOM 1837 C C . ALA B 1 119 ? 1.166 -16.772 14.257 1.00 42.33 111 ALA B C 1
ATOM 1838 O O . ALA B 1 119 ? 2.364 -16.473 14.372 1.00 37.57 111 ALA B O 1
ATOM 1840 N N . LEU B 1 120 ? 0.252 -15.887 13.855 1.00 36.17 112 LEU B N 1
ATOM 1841 C CA . LEU B 1 120 ? 0.639 -14.512 13.565 1.00 39.60 112 LEU B CA 1
ATOM 1842 C C . LEU B 1 120 ? 1.109 -13.801 14.827 1.00 36.71 112 LEU B C 1
ATOM 1843 O O . LEU B 1 120 ? 2.137 -13.107 14.814 1.00 38.22 112 LEU B O 1
ATOM 1848 N N . VAL B 1 121 ? 0.369 -13.967 15.924 1.00 33.98 113 VAL B N 1
ATOM 1849 C CA . VAL B 1 121 ? 0.747 -13.353 17.193 1.00 31.09 113 VAL B CA 1
ATOM 1850 C C . VAL B 1 121 ? 2.097 -13.877 17.658 1.00 36.74 113 VAL B C 1
ATOM 1851 O O . VAL B 1 121 ? 2.935 -13.113 18.157 1.00 33.64 113 VAL B O 1
ATOM 1855 N N . ALA B 1 122 ? 2.346 -15.180 17.483 1.00 32.52 114 ALA B N 1
ATOM 1856 C CA . ALA B 1 122 ? 3.637 -15.735 17.884 1.00 38.50 114 ALA B CA 1
ATOM 1857 C C . ALA B 1 122 ? 4.784 -15.076 17.128 1.00 42.43 114 ALA B C 1
ATOM 1858 O O . ALA B 1 122 ? 5.840 -14.798 17.710 1.00 40.57 114 ALA B O 1
ATOM 1860 N N . LYS B 1 123 ? 4.605 -14.844 15.824 1.00 40.74 115 LYS B N 1
ATOM 1861 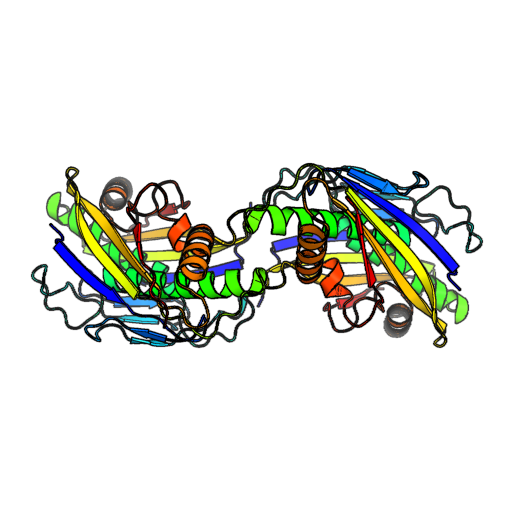C CA . LYS B 1 123 ? 5.647 -14.192 15.036 1.00 40.83 115 LYS B CA 1
ATOM 1862 C C . LYS B 1 123 ? 5.829 -12.743 15.455 1.00 37.22 115 LYS B C 1
ATOM 1863 O O . LYS B 1 123 ? 6.963 -12.246 15.507 1.00 41.20 115 LYS B O 1
ATOM 1869 N N . ALA B 1 124 ? 4.724 -12.046 15.746 1.00 32.51 116 ALA B N 1
ATOM 1870 C CA . ALA B 1 124 ? 4.818 -10.660 16.186 1.00 40.83 116 ALA B CA 1
ATOM 1871 C C . ALA B 1 124 ? 5.619 -10.548 17.478 1.00 42.17 116 ALA B C 1
ATOM 1872 O O . ALA B 1 124 ? 6.419 -9.625 17.634 1.00 36.48 116 ALA B O 1
ATOM 1874 N N . HIS B 1 125 ? 5.420 -11.490 18.407 1.00 35.49 117 HIS B N 1
ATOM 1875 C CA . HIS B 1 125 ? 6.147 -11.505 19.679 1.00 36.90 117 HIS B CA 1
ATOM 1876 C C . HIS B 1 125 ? 7.661 -11.562 19.474 1.00 44.36 117 HIS B C 1
ATOM 1877 O O . HIS B 1 125 ? 8.420 -11.109 20.338 1.00 43.30 117 HIS B O 1
ATOM 1884 N N . GLU B 1 126 ? 8.124 -12.111 18.347 1.00 40.35 118 GLU B N 1
ATOM 1885 C CA . GLU B 1 126 ? 9.555 -12.150 18.077 1.00 42.93 118 GLU B CA 1
ATOM 1886 C C . GLU B 1 126 ? 10.091 -10.860 17.473 1.00 41.63 118 GLU B C 1
ATOM 1887 O O . GLU B 1 126 ? 11.314 -10.696 17.403 1.00 45.88 118 GLU B O 1
ATOM 1893 N N . VAL B 1 127 ? 9.217 -9.959 17.028 1.00 45.48 119 VAL B N 1
ATOM 1894 C CA . VAL B 1 127 ? 9.620 -8.750 16.323 1.00 46.76 119 VAL B CA 1
ATOM 1895 C C . VAL B 1 127 ? 9.437 -7.492 17.168 1.00 49.52 119 VAL B C 1
ATOM 1896 O O . VAL B 1 127 ? 10.177 -6.519 16.983 1.00 61.23 119 VAL B O 1
ATOM 1900 N N . CYS B 1 128 ? 8.508 -7.503 18.110 1.00 40.31 120 CYS B N 1
ATOM 1901 C CA . CYS B 1 128 ? 8.201 -6.323 18.900 1.00 37.34 120 CYS B CA 1
ATOM 1902 C C . CYS B 1 128 ? 9.403 -5.928 19.761 1.00 40.88 120 CYS B C 1
ATOM 1903 O O . CYS B 1 128 ? 9.948 -6.778 20.478 1.00 35.48 120 CYS B O 1
ATOM 1906 N N . PRO B 1 129 ? 9.865 -4.672 19.703 1.00 38.14 121 PRO B N 1
ATOM 1907 C CA . PRO B 1 129 ? 11.045 -4.291 20.507 1.00 33.85 121 PRO B CA 1
ATOM 1908 C C . PRO B 1 129 ? 10.831 -4.368 22.005 1.00 29.43 121 PRO B C 1
ATOM 1909 O O . PRO B 1 129 ? 11.796 -4.624 22.740 1.00 31.76 121 PRO B O 1
ATOM 1913 N N . TYR B 1 130 ? 9.611 -4.132 22.500 1.00 30.76 122 TYR B N 1
ATOM 1914 C CA . TYR B 1 130 ? 9.353 -4.375 23.921 1.00 28.52 122 TYR B CA 1
ATOM 1915 C C . TYR B 1 130 ? 9.537 -5.848 24.264 1.00 31.86 122 TYR B C 1
ATOM 1916 O O . TYR B 1 130 ? 10.109 -6.183 25.308 1.00 27.50 122 TYR B O 1
ATOM 1925 N N . SER B 1 131 ? 9.005 -6.745 23.423 1.00 28.07 123 SER B N 1
ATOM 1926 C CA . SER B 1 131 ? 9.133 -8.169 23.718 1.00 30.14 123 SER B CA 1
ATOM 1927 C C . SER B 1 131 ? 10.596 -8.574 23.749 1.00 30.22 123 SER B C 1
ATOM 1928 O O . SER B 1 131 ? 11.015 -9.358 24.617 1.00 29.50 123 SER B O 1
ATOM 1931 N N . ASN B 1 132 ? 11.394 -8.056 22.800 1.00 25.77 124 ASN B N 1
ATOM 1932 C CA . ASN B 1 132 ? 12.806 -8.409 22.765 1.00 24.83 124 ASN B CA 1
ATOM 1933 C C . ASN B 1 132 ? 13.542 -7.822 23.951 1.00 25.43 124 ASN B C 1
ATOM 1934 O O . ASN B 1 132 ? 14.467 -8.453 24.480 1.00 28.02 124 ASN B O 1
ATOM 1939 N N . ALA B 1 133 ? 13.115 -6.643 24.413 1.00 26.14 125 ALA B N 1
ATOM 1940 C CA . ALA B 1 133 ? 13.794 -6.009 25.536 1.00 31.09 125 ALA B CA 1
ATOM 1941 C C . ALA B 1 133 ? 13.609 -6.783 26.836 1.00 29.11 125 ALA B C 1
ATOM 1942 O O . ALA B 1 133 ? 14.468 -6.702 27.721 1.00 27.64 125 ALA B O 1
ATOM 1944 N N . ILE B 1 134 ? 12.521 -7.541 26.980 1.00 28.82 126 ILE B N 1
ATOM 1945 C CA . ILE B 1 134 ? 12.231 -8.191 28.254 1.00 26.76 126 ILE B CA 1
ATOM 1946 C C . ILE B 1 134 ? 12.353 -9.708 28.174 1.00 29.79 126 ILE B C 1
ATOM 1947 O O . ILE B 1 134 ? 12.054 -10.389 29.154 1.00 28.48 126 ILE B O 1
ATOM 1952 N N . ARG B 1 135 ? 12.819 -10.253 27.046 1.00 26.79 127 ARG B N 1
ATOM 1953 C CA A ARG B 1 135 ? 12.926 -11.701 26.903 0.49 27.92 127 ARG B CA 1
ATOM 1954 C CA B ARG B 1 135 ? 12.914 -11.701 26.911 0.51 27.60 127 ARG B CA 1
ATOM 1955 C C . ARG B 1 135 ? 13.848 -12.265 27.978 1.00 25.77 127 ARG B C 1
ATOM 1956 O O . ARG B 1 135 ? 14.875 -11.666 28.319 1.00 28.10 127 ARG B O 1
ATOM 1971 N N . GLY B 1 136 ? 13.478 -13.425 28.522 1.00 31.30 128 GLY B N 1
ATOM 1972 C CA . GLY B 1 136 ? 14.282 -14.064 29.553 1.00 29.38 128 GLY B CA 1
ATOM 1973 C C . GLY B 1 136 ? 14.237 -13.418 30.920 1.00 32.68 128 GLY B C 1
ATOM 1974 O O . GLY B 1 136 ? 14.829 -13.976 31.861 1.00 32.75 128 GLY B O 1
ATOM 1975 N N . ASN B 1 137 ? 13.565 -12.253 31.080 1.00 26.49 129 ASN B N 1
ATOM 1976 C CA . ASN B 1 137 ? 13.438 -11.549 32.361 1.00 31.00 129 ASN B CA 1
ATOM 1977 C C . ASN B 1 137 ? 12.013 -11.448 32.862 1.00 34.22 129 ASN B C 1
ATOM 1978 O O . ASN B 1 137 ? 11.791 -11.419 34.083 1.00 35.81 129 ASN B O 1
ATOM 1983 N N . VAL B 1 138 ? 11.061 -11.275 31.953 1.00 29.57 130 VAL B N 1
ATOM 1984 C CA . VAL B 1 138 ? 9.664 -11.038 32.288 1.00 34.55 130 VAL B CA 1
ATOM 1985 C C . VAL B 1 138 ? 8.858 -12.176 31.689 1.00 39.09 130 VAL B C 1
ATOM 1986 O O . VAL B 1 138 ? 9.012 -12.511 30.508 1.00 35.11 130 VAL B O 1
ATOM 1990 N N . ASP B 1 139 ? 8.027 -12.784 32.508 1.00 37.75 131 ASP B N 1
ATOM 1991 C CA . ASP B 1 139 ? 7.074 -13.757 32.009 1.00 41.37 131 ASP B CA 1
ATOM 1992 C C . ASP B 1 139 ? 5.972 -13.017 31.259 1.00 51.63 131 ASP B C 1
ATOM 1993 O O . ASP B 1 139 ? 5.342 -12.109 31.815 1.00 48.22 131 ASP B O 1
ATOM 1998 N N . VAL B 1 140 ? 5.746 -13.384 29.996 1.00 42.09 132 VAL B N 1
ATOM 1999 C CA . VAL B 1 140 ? 4.701 -12.773 29.184 1.00 34.12 132 VAL B CA 1
ATOM 2000 C C . VAL B 1 140 ? 3.740 -13.875 28.770 1.00 33.75 132 VAL B C 1
ATOM 2001 O O . VAL B 1 140 ? 4.152 -14.864 28.148 1.00 38.75 132 VAL B O 1
ATOM 2005 N N . LYS B 1 141 ? 2.467 -13.721 29.126 1.00 32.22 133 LYS B N 1
ATOM 2006 C CA . LYS B 1 141 ? 1.431 -14.671 28.726 1.00 32.79 133 LYS B CA 1
ATOM 2007 C C . LYS B 1 141 ? 0.671 -14.074 27.546 1.00 31.65 133 LYS B C 1
ATOM 2008 O O . LYS B 1 141 ? 0.239 -12.915 27.610 1.00 37.56 133 LYS B O 1
ATOM 2010 N N . LEU B 1 142 ? 0.535 -14.845 26.460 1.00 32.05 134 LEU B N 1
ATOM 2011 C CA . LEU B 1 142 ? -0.142 -14.395 25.245 1.00 32.42 134 LEU B CA 1
ATOM 2012 C C . LEU B 1 142 ? -1.458 -15.133 25.049 1.00 35.59 134 LEU B C 1
ATOM 2013 O O . LEU B 1 142 ? -1.526 -16.354 25.209 1.00 43.34 134 LEU B O 1
ATOM 2018 N N . SER B 1 143 ? -2.494 -14.400 24.659 1.00 32.47 135 SER B N 1
ATOM 2019 C CA . SER B 1 143 ? -3.728 -15.043 24.232 1.00 33.09 135 SER B CA 1
ATOM 2020 C C . SER B 1 143 ? -4.250 -14.293 23.023 1.00 31.85 135 SER B C 1
ATOM 2021 O O . SER B 1 143 ? -3.907 -13.125 22.790 1.00 33.52 135 SER B O 1
ATOM 2024 N N . VAL B 1 144 ? -5.077 -14.962 22.228 1.00 32.53 136 VAL B N 1
ATOM 2025 C CA A VAL B 1 144 ? -5.605 -14.324 21.036 0.50 37.23 136 VAL B CA 1
ATOM 2026 C CA B VAL B 1 144 ? -5.577 -14.394 20.980 0.50 37.55 136 VAL B CA 1
ATOM 2027 C C . VAL B 1 144 ? -7.038 -14.780 20.820 1.00 41.00 136 VAL B C 1
ATOM 2028 O O . VAL B 1 144 ? -7.396 -15.936 21.066 1.00 37.68 136 VAL B O 1
ATOM 2035 N N . SER B 1 145 ? -7.872 -13.830 20.415 1.00 35.48 137 SER B N 1
ATOM 2036 C CA . SER B 1 145 ? -9.260 -14.097 20.075 1.00 40.17 137 SER B CA 1
ATOM 2037 C C . SER B 1 145 ? -9.495 -13.600 18.660 1.00 40.74 137 SER B C 1
ATOM 2038 O O . SER B 1 145 ? -8.851 -12.642 18.211 1.00 39.37 137 SER B O 1
ATOM 2041 N N . VAL B 1 146 ? -10.393 -14.268 17.943 1.00 39.87 138 VAL B N 1
ATOM 2042 C CA . VAL B 1 146 ? -10.740 -13.830 16.606 1.00 42.22 138 VAL B CA 1
ATOM 2043 C C . VAL B 1 146 ? -12.228 -13.508 16.601 1.00 58.44 138 VAL B C 1
ATOM 2044 O O . VAL B 1 146 ? -12.980 -13.916 17.489 1.00 53.87 138 VAL B O 1
ATOM 2048 N N . LYS B 1 147 ? -12.642 -12.741 15.603 1.00 64.34 139 LYS B N 1
ATOM 2049 C CA . LYS B 1 147 ? -14.036 -12.326 15.505 1.00 78.46 139 LYS B CA 1
ATOM 2050 C C . LYS B 1 147 ? -14.332 -11.829 14.099 1.00 99.92 139 LYS B C 1
ATOM 2051 O O . LYS B 1 147 ? -13.480 -11.929 13.216 1.00 106.59 139 LYS B O 1
ATOM 2054 N N . LYS C 1 10 ? 17.376 -4.001 -29.517 1.00 90.14 2 LYS C N 1
ATOM 2055 C CA . LYS C 1 10 ? 18.286 -5.053 -29.073 1.00 87.40 2 LYS C CA 1
ATOM 2056 C C . LYS C 1 10 ? 19.280 -4.526 -28.036 1.00 82.08 2 LYS C C 1
ATOM 2057 O O . LYS C 1 10 ? 19.626 -3.343 -28.037 1.00 88.08 2 LYS C O 1
ATOM 2059 N N . ALA C 1 11 ? 19.731 -5.412 -27.152 1.00 66.96 3 ALA C N 1
ATOM 2060 C CA . ALA C 1 11 ? 20.673 -5.023 -26.110 1.00 62.69 3 ALA C CA 1
ATOM 2061 C C . ALA C 1 11 ? 22.022 -4.653 -26.715 1.00 58.86 3 ALA C C 1
ATOM 2062 O O . ALA C 1 11 ? 22.532 -5.349 -27.598 1.00 62.16 3 ALA C O 1
ATOM 2064 N N . LEU C 1 12 ? 22.606 -3.552 -26.237 1.00 58.18 4 LEU C N 1
ATOM 2065 C CA . LEU C 1 12 ? 23.954 -3.194 -26.663 1.00 61.84 4 LEU C CA 1
ATOM 2066 C C . LEU C 1 12 ? 25.016 -4.005 -25.930 1.00 62.58 4 LEU C C 1
ATOM 2067 O O . LEU C 1 12 ? 26.094 -4.249 -26.485 1.00 63.12 4 LEU C O 1
ATOM 2072 N N . TYR C 1 13 ? 24.731 -4.428 -24.700 1.00 50.90 5 TYR C N 1
ATOM 2073 C CA . TYR C 1 13 ? 25.684 -5.140 -23.859 1.00 51.80 5 TYR C CA 1
ATOM 2074 C C . TYR C 1 13 ? 24.915 -5.852 -22.755 1.00 48.95 5 TYR C C 1
ATOM 2075 O O . TYR C 1 13 ? 23.953 -5.306 -22.207 1.00 49.48 5 TYR C O 1
ATOM 2084 N N . THR C 1 14 ? 25.344 -7.068 -22.434 1.00 53.71 6 THR C N 1
ATOM 2085 C CA . THR C 1 14 ? 24.720 -7.852 -21.378 1.00 57.66 6 THR C CA 1
ATOM 2086 C C . THR C 1 14 ? 25.809 -8.460 -20.507 1.00 58.49 6 THR C C 1
ATOM 2087 O O . THR C 1 14 ? 26.836 -8.919 -21.018 1.00 62.68 6 THR C O 1
ATOM 2091 N N . THR C 1 15 ? 25.593 -8.441 -19.195 1.00 59.64 7 THR C N 1
ATOM 2092 C CA . THR C 1 15 ? 26.525 -9.021 -18.240 1.00 63.61 7 THR C CA 1
ATOM 2093 C C . THR C 1 15 ? 25.739 -9.747 -17.160 1.00 67.48 7 THR C C 1
ATOM 2094 O O . THR C 1 15 ? 24.594 -9.396 -16.858 1.00 72.51 7 THR C O 1
ATOM 2098 N N . ILE C 1 16 ? 26.368 -10.764 -16.576 1.00 66.91 8 ILE C N 1
ATOM 2099 C CA . ILE C 1 16 ? 25.718 -11.649 -15.618 1.00 65.38 8 ILE C CA 1
ATOM 2100 C C . ILE C 1 16 ? 26.605 -11.762 -14.389 1.00 71.58 8 ILE C C 1
ATOM 2101 O O . ILE C 1 16 ? 27.808 -12.023 -14.508 1.00 71.19 8 ILE C O 1
ATOM 2106 N N . ALA C 1 17 ? 26.014 -11.565 -13.215 1.00 60.19 9 ALA C N 1
ATOM 2107 C CA . ALA C 1 17 ? 26.704 -11.706 -11.944 1.00 60.61 9 ALA C CA 1
ATOM 2108 C C . ALA C 1 17 ? 26.020 -12.785 -11.117 1.00 66.04 9 ALA C C 1
ATOM 2109 O O . ALA C 1 17 ? 24.792 -12.917 -11.154 1.00 69.95 9 ALA C O 1
ATOM 2111 N N . LYS C 1 18 ? 26.816 -13.557 -10.375 1.00 62.85 10 LYS C N 1
ATOM 2112 C CA . LYS C 1 18 ? 26.306 -14.581 -9.472 1.00 60.77 10 LYS C CA 1
ATOM 2113 C C . LYS C 1 18 ? 26.849 -14.336 -8.069 1.00 69.03 10 LYS C C 1
ATOM 2114 O O . LYS C 1 18 ? 28.056 -14.133 -7.893 1.00 62.53 10 LYS C O 1
ATOM 2116 N N . ALA C 1 19 ? 25.958 -14.358 -7.077 1.00 73.32 11 ALA C N 1
ATOM 2117 C CA . ALA C 1 19 ? 26.307 -14.090 -5.690 1.00 68.31 11 ALA C CA 1
ATOM 2118 C C . ALA C 1 19 ? 25.899 -15.261 -4.805 1.00 75.64 11 ALA C C 1
ATOM 2119 O O . ALA C 1 19 ? 24.879 -15.916 -5.041 1.00 76.95 11 ALA C O 1
ATOM 2121 N N . HIS C 1 20 ? 26.707 -15.517 -3.778 1.00 75.23 12 HIS C N 1
ATOM 2122 C CA . HIS C 1 20 ? 26.420 -16.562 -2.808 1.00 71.10 12 HIS C CA 1
ATOM 2123 C C . HIS C 1 20 ? 27.038 -16.172 -1.474 1.00 75.05 12 HIS C C 1
ATOM 2124 O O . HIS C 1 20 ? 27.905 -15.299 -1.399 1.00 76.57 12 HIS C O 1
ATOM 2126 N N . GLY C 1 21 ? 26.585 -16.839 -0.415 1.00 86.66 13 GLY C N 1
ATOM 2127 C CA . GLY C 1 21 ? 27.134 -16.642 0.908 1.00 98.38 13 GLY C CA 1
ATOM 2128 C C . GLY C 1 21 ? 26.430 -15.603 1.752 1.00 104.91 13 GLY C C 1
ATOM 2129 O O . GLY C 1 21 ? 26.725 -15.498 2.950 1.00 108.12 13 GLY C O 1
ATOM 2130 N N . GLY C 1 22 ? 25.512 -14.837 1.175 1.00 105.75 14 GLY C N 1
ATOM 2131 C CA . GLY C 1 22 ? 24.796 -13.832 1.932 1.00 109.32 14 GLY C CA 1
ATOM 2132 C C . GLY C 1 22 ? 25.518 -12.505 2.011 1.00 111.75 14 GLY C C 1
ATOM 2133 O O . GLY C 1 22 ? 26.245 -12.129 1.085 1.00 109.15 14 GLY C O 1
ATOM 2134 N N . ARG C 1 23 ? 25.326 -11.788 3.122 1.00 116.87 15 ARG C N 1
ATOM 2135 C CA . ARG C 1 23 ? 25.930 -10.466 3.266 1.00 114.49 15 ARG C CA 1
ATOM 2136 C C . ARG C 1 23 ? 27.446 -10.547 3.410 1.00 117.71 15 ARG C C 1
ATOM 2137 O O . ARG C 1 23 ? 28.156 -9.626 2.988 1.00 118.06 15 ARG C O 1
ATOM 2139 N N . ASN C 1 24 ? 27.958 -11.626 3.998 1.00 118.15 16 ASN C N 1
ATOM 2140 C CA . ASN C 1 24 ? 29.397 -11.842 4.141 1.00 114.98 16 ASN C CA 1
ATOM 2141 C C . ASN C 1 24 ? 29.917 -12.845 3.119 1.00 105.49 16 ASN C C 1
ATOM 2142 O O . ASN C 1 24 ? 30.768 -13.687 3.430 1.00 104.86 16 ASN C O 1
ATOM 2147 N N . GLY C 1 25 ? 29.426 -12.768 1.882 1.00 89.48 17 GLY C N 1
ATOM 2148 C CA . GLY C 1 25 ? 29.745 -13.765 0.882 1.00 87.14 17 GLY C CA 1
ATOM 2149 C C . GLY C 1 25 ? 30.581 -13.272 -0.280 1.00 84.46 17 GLY C C 1
ATOM 2150 O O . GLY C 1 25 ? 31.515 -12.484 -0.106 1.00 84.12 17 GLY C O 1
ATOM 2151 N N . HIS C 1 26 ? 30.242 -13.730 -1.481 1.00 82.14 18 HIS C N 1
ATOM 2152 C CA . HIS C 1 26 ? 31.080 -13.550 -2.654 1.00 82.60 18 HIS C CA 1
ATOM 2153 C C . HIS C 1 26 ? 30.188 -13.316 -3.864 1.00 79.26 18 HIS C C 1
ATOM 2154 O O . HIS C 1 26 ? 29.069 -13.831 -3.936 1.00 78.17 18 HIS C O 1
ATOM 2161 N N . VAL C 1 27 ? 30.690 -12.534 -4.816 1.00 73.77 19 VAL C N 1
ATOM 2162 C CA . VAL C 1 27 ? 29.964 -12.250 -6.048 1.00 69.43 19 VAL C CA 1
ATOM 2163 C C . VAL C 1 27 ? 30.973 -12.143 -7.185 1.00 68.42 19 VAL C C 1
ATOM 2164 O O . VAL C 1 27 ? 32.069 -11.597 -7.010 1.00 72.31 19 VAL C O 1
ATOM 2168 N N . GLU C 1 28 ? 30.609 -12.689 -8.345 1.00 67.10 20 GLU C N 1
ATOM 2169 C CA . GLU C 1 28 ? 31.481 -12.739 -9.511 1.00 75.26 20 GLU C CA 1
ATOM 2170 C C . GLU C 1 28 ? 30.664 -12.514 -10.772 1.00 70.65 20 GLU C C 1
ATOM 2171 O O . GLU C 1 28 ? 29.517 -12.959 -10.862 1.00 71.55 20 GLU C O 1
ATOM 2177 N N . THR C 1 29 ? 31.256 -11.839 -11.749 1.00 65.72 21 THR C N 1
ATOM 2178 C CA . THR C 1 29 ? 30.659 -11.896 -13.070 1.00 64.92 21 THR C CA 1
ATOM 2179 C C . THR C 1 29 ? 31.047 -13.209 -13.737 1.00 75.71 21 THR C C 1
ATOM 2180 O O . THR C 1 29 ? 32.046 -13.843 -13.385 1.00 84.15 21 THR C O 1
ATOM 2184 N N . THR C 1 30 ? 30.225 -13.629 -14.699 1.00 76.02 22 THR C N 1
ATOM 2185 C CA . THR C 1 30 ? 30.483 -14.884 -15.390 1.00 75.69 22 THR C CA 1
ATOM 2186 C C . THR C 1 30 ? 31.775 -14.846 -16.196 1.00 76.24 22 THR C C 1
ATOM 2187 O O . THR C 1 30 ? 32.382 -15.897 -16.419 1.00 75.16 22 THR C O 1
ATOM 2191 N N . ASP C 1 31 ? 32.220 -13.666 -16.622 1.00 75.64 23 ASP C N 1
ATOM 2192 C CA . ASP C 1 31 ? 33.485 -13.546 -17.333 1.00 79.92 23 ASP C CA 1
ATOM 2193 C C . ASP C 1 31 ? 34.677 -13.371 -16.402 1.00 83.32 23 ASP C C 1
ATOM 2194 O O . ASP C 1 31 ? 35.809 -13.264 -16.885 1.00 87.52 23 ASP C O 1
ATOM 2199 N N . GLY C 1 32 ? 34.454 -13.331 -15.089 1.00 74.98 24 GLY C N 1
ATOM 2200 C CA . GLY C 1 32 ? 35.536 -13.222 -14.134 1.00 78.94 24 GLY C CA 1
ATOM 2201 C C . GLY C 1 32 ? 36.204 -11.867 -14.043 1.00 83.85 24 GLY C C 1
ATOM 2202 O O . GLY C 1 32 ? 37.155 -11.722 -13.265 1.00 82.74 24 GLY C O 1
ATOM 2203 N N . LEU C 1 33 ? 35.751 -10.870 -14.809 1.00 73.98 25 LEU C N 1
ATOM 2204 C CA . LEU C 1 33 ? 36.353 -9.544 -14.736 1.00 73.47 25 LEU C CA 1
ATOM 2205 C C . LEU C 1 33 ? 36.130 -8.878 -13.386 1.00 71.79 25 LEU C C 1
ATOM 2206 O O . LEU C 1 33 ? 36.899 -7.985 -13.017 1.00 80.62 25 LEU C O 1
ATOM 2211 N N . LEU C 1 34 ? 35.093 -9.278 -12.654 1.00 71.57 26 LEU C N 1
ATOM 2212 C CA . LEU C 1 34 ? 34.777 -8.716 -11.344 1.00 68.28 26 LEU C CA 1
ATOM 2213 C C . LEU C 1 34 ? 34.611 -9.879 -10.376 1.00 69.84 26 LEU C C 1
ATOM 2214 O O . LEU C 1 34 ? 33.685 -10.682 -10.522 1.00 73.78 26 LEU C O 1
ATOM 2219 N N . LYS C 1 35 ? 35.524 -9.993 -9.416 1.00 81.58 27 LYS C N 1
ATOM 2220 C CA . LYS C 1 35 ? 35.464 -11.025 -8.389 1.00 81.72 27 LYS C CA 1
ATOM 2221 C C . LYS C 1 35 ? 35.642 -10.334 -7.050 1.00 79.25 27 LYS C C 1
ATOM 2222 O O . LYS C 1 35 ? 36.639 -9.635 -6.843 1.00 83.19 27 LYS C O 1
ATOM 2224 N N . LEU C 1 36 ? 34.676 -10.507 -6.151 1.00 78.01 28 LEU C N 1
ATOM 2225 C CA . LEU C 1 36 ? 34.663 -9.715 -4.932 1.00 75.71 28 LEU C CA 1
ATOM 2226 C C . LEU C 1 36 ? 34.135 -10.530 -3.764 1.00 75.99 28 LEU C C 1
ATOM 2227 O O . LEU C 1 36 ? 33.165 -11.278 -3.902 1.00 76.83 28 LEU C O 1
ATOM 2232 N N . ASP C 1 37 ? 34.784 -10.373 -2.615 1.00 75.69 29 ASP C N 1
ATOM 2233 C CA . ASP C 1 37 ? 34.222 -10.808 -1.350 1.00 78.41 29 ASP C CA 1
ATOM 2234 C C . ASP C 1 37 ? 33.396 -9.673 -0.762 1.00 75.44 29 ASP C C 1
ATOM 2235 O O . ASP C 1 37 ? 33.725 -8.493 -0.917 1.00 71.29 29 ASP C O 1
ATOM 2240 N N . LEU C 1 38 ? 32.317 -10.043 -0.084 1.00 80.19 30 LEU C N 1
ATOM 2241 C CA . LEU C 1 38 ? 31.380 -9.083 0.474 1.00 70.67 30 LEU C CA 1
ATOM 2242 C C . LEU C 1 38 ? 31.372 -9.186 1.993 1.00 83.47 30 LEU C C 1
ATOM 2243 O O . LEU C 1 38 ? 31.763 -10.201 2.576 1.00 74.40 30 LEU C O 1
ATOM 2248 N N . ALA C 1 39 ? 30.929 -8.110 2.631 1.00 70.45 31 ALA C N 1
ATOM 2249 C CA . ALA C 1 39 ? 30.792 -8.088 4.079 1.00 78.38 31 ALA C CA 1
ATOM 2250 C C . ALA C 1 39 ? 29.730 -7.066 4.444 1.00 79.61 31 ALA C C 1
ATOM 2251 O O . ALA C 1 39 ? 29.709 -5.960 3.893 1.00 68.25 31 ALA C O 1
ATOM 2253 N N . MET C 1 40 ? 28.835 -7.460 5.337 1.00 80.35 32 MET C N 1
ATOM 2254 C CA . MET C 1 40 ? 27.921 -6.509 5.936 1.00 83.66 32 MET C CA 1
ATOM 2255 C C . MET C 1 40 ? 28.741 -5.495 6.727 1.00 79.04 32 MET C C 1
ATOM 2256 O O . MET C 1 40 ? 29.608 -5.893 7.516 1.00 83.93 32 MET C O 1
ATOM 2261 N N . PRO C 1 41 ? 28.537 -4.198 6.523 1.00 71.85 33 PRO C N 1
ATOM 2262 C CA . PRO C 1 41 ? 29.354 -3.211 7.238 1.00 70.26 33 PRO C CA 1
ATOM 2263 C C . PRO C 1 41 ? 29.082 -3.235 8.737 1.00 77.43 33 PRO C C 1
ATOM 2264 O O . PRO C 1 41 ? 28.051 -3.718 9.209 1.00 76.47 33 PRO C O 1
ATOM 2268 N N . ARG C 1 42 ? 30.053 -2.714 9.495 1.00 79.11 34 ARG C N 1
ATOM 2269 C CA . ARG C 1 42 ? 29.918 -2.676 10.949 1.00 76.95 34 ARG C CA 1
ATOM 2270 C C . ARG C 1 42 ? 28.746 -1.805 11.383 1.00 78.22 34 ARG C C 1
ATOM 2271 O O . ARG C 1 42 ? 28.105 -2.090 12.402 1.00 80.21 34 ARG C O 1
ATOM 2273 N N . GLU C 1 43 ? 28.449 -0.748 10.624 1.00 73.66 35 GLU C N 1
ATOM 2274 C CA . GLU C 1 43 ? 27.302 0.104 10.927 1.00 80.81 35 GLU C CA 1
ATOM 2275 C C . GLU C 1 43 ? 25.990 -0.671 10.933 1.00 78.95 35 GLU C C 1
ATOM 2276 O O . GLU C 1 43 ? 25.015 -0.215 11.541 1.00 78.60 35 GLU C O 1
ATOM 2282 N N . LEU C 1 44 ? 25.944 -1.833 10.282 1.00 80.88 36 LEU C N 1
ATOM 2283 C CA . LEU C 1 44 ? 24.736 -2.640 10.214 1.00 81.01 36 LEU C CA 1
ATOM 2284 C C . LEU C 1 44 ? 24.851 -3.949 10.981 1.00 87.87 36 LEU C C 1
ATOM 2285 O O . LEU C 1 44 ? 23.912 -4.750 10.949 1.00 95.69 36 LEU C O 1
ATOM 2290 N N . GLY C 1 45 ? 25.964 -4.188 11.670 1.00 93.02 37 GLY C N 1
ATOM 2291 C CA . GLY C 1 45 ? 26.129 -5.378 12.486 1.00 91.18 37 GLY C CA 1
ATOM 2292 C C . GLY C 1 45 ? 27.211 -6.334 12.029 1.00 91.87 37 GLY C C 1
ATOM 2293 O O . GLY C 1 45 ? 27.461 -7.329 12.725 1.00 95.00 37 GLY C O 1
ATOM 2294 N N . GLY C 1 46 ? 27.863 -6.100 10.889 1.00 85.35 38 GLY C N 1
ATOM 2295 C CA . GLY C 1 46 ? 28.937 -6.954 10.429 1.00 85.60 38 GLY C CA 1
ATOM 2296 C C . GLY C 1 46 ? 30.292 -6.513 10.955 1.00 88.02 38 GLY C C 1
ATOM 2297 O O . GLY C 1 46 ? 30.414 -5.598 11.771 1.00 90.71 38 GLY C O 1
ATOM 2298 N N . GLU C 1 47 ? 31.331 -7.194 10.477 1.00 88.59 39 GLU C N 1
ATOM 2299 C CA . GLU C 1 47 ? 32.696 -6.860 10.855 1.00 91.03 39 GLU C CA 1
ATOM 2300 C C . GLU C 1 47 ? 33.419 -6.053 9.786 1.00 87.92 39 GLU C C 1
ATOM 2301 O O . GLU C 1 47 ? 34.606 -5.752 9.952 1.00 91.57 39 GLU C O 1
ATOM 2303 N N . GLY C 1 48 ? 32.733 -5.686 8.705 1.00 84.20 40 GLY C N 1
ATOM 2304 C CA . GLY C 1 48 ? 33.347 -4.921 7.638 1.00 77.30 40 GLY C CA 1
ATOM 2305 C C . GLY C 1 48 ? 34.498 -5.677 6.999 1.00 81.80 40 GLY C C 1
ATOM 2306 O O . GLY C 1 48 ? 34.502 -6.909 6.909 1.00 87.77 40 GLY C O 1
ATOM 2307 N N . GLY C 1 49 ? 35.503 -4.922 6.559 1.00 79.48 41 GLY C N 1
ATOM 2308 C CA . GLY C 1 49 ? 36.695 -5.504 5.978 1.00 84.93 41 GLY C CA 1
ATOM 2309 C C . GLY C 1 49 ? 36.576 -5.906 4.524 1.00 78.04 41 GLY C C 1
ATOM 2310 O O . GLY C 1 49 ? 37.564 -6.387 3.952 1.00 76.78 41 GLY C O 1
ATOM 2311 N N . ALA C 1 50 ? 35.403 -5.737 3.913 1.00 71.93 42 ALA C N 1
ATOM 2312 C CA . ALA C 1 50 ? 35.186 -6.019 2.500 1.00 67.03 42 ALA C CA 1
ATOM 2313 C C . ALA C 1 50 ? 34.122 -5.059 1.990 1.00 63.80 42 ALA C C 1
ATOM 2314 O O . ALA C 1 50 ? 33.545 -4.283 2.756 1.00 62.10 42 ALA C O 1
ATOM 2316 N N . THR C 1 51 ? 33.844 -5.127 0.691 1.00 63.27 43 THR C N 1
ATOM 2317 C CA . THR C 1 51 ? 32.889 -4.208 0.094 1.00 57.56 43 THR C CA 1
ATOM 2318 C C . THR C 1 51 ? 31.462 -4.745 0.222 1.00 61.00 43 THR C C 1
ATOM 2319 O O . THR C 1 51 ? 31.207 -5.774 0.850 1.00 63.13 43 THR C O 1
ATOM 2323 N N . ASN C 1 52 ? 30.510 -4.032 -0.372 1.00 58.93 44 ASN C N 1
ATOM 2324 C CA . ASN C 1 52 ? 29.097 -4.318 -0.152 1.00 49.32 44 ASN C CA 1
ATOM 2325 C C . ASN C 1 52 ? 28.297 -3.690 -1.290 1.00 47.82 44 ASN C C 1
ATOM 2326 O O . ASN C 1 52 ? 28.843 -2.921 -2.093 1.00 50.69 44 ASN C O 1
ATOM 2331 N N . PRO C 1 53 ? 27.005 -4.035 -1.418 1.00 55.00 45 PRO C N 1
ATOM 2332 C CA . PRO C 1 53 ? 26.226 -3.527 -2.568 1.00 53.04 45 PRO C CA 1
ATOM 2333 C C . PRO C 1 53 ? 26.016 -2.018 -2.570 1.00 44.70 45 PRO C C 1
ATOM 2334 O O . PRO C 1 53 ? 25.769 -1.445 -3.637 1.00 47.71 45 PRO C O 1
ATOM 2338 N N . GLU C 1 54 ? 26.084 -1.354 -1.418 1.00 48.26 46 GLU C N 1
ATOM 2339 C CA . GLU C 1 54 ? 26.013 0.101 -1.427 1.00 43.31 46 GLU C CA 1
ATOM 2340 C C . GLU C 1 54 ? 27.279 0.702 -2.033 1.00 44.21 46 GLU C C 1
ATOM 2341 O O . GLU C 1 54 ? 27.211 1.668 -2.800 1.00 41.67 46 GLU C O 1
ATOM 2347 N N . GLN C 1 55 ? 28.442 0.126 -1.722 1.00 43.75 47 GLN C N 1
ATOM 2348 C CA . GLN C 1 55 ? 29.681 0.612 -2.321 1.00 45.42 47 GLN C CA 1
ATOM 2349 C C . GLN C 1 55 ? 29.714 0.320 -3.813 1.00 43.51 47 GLN C C 1
ATOM 2350 O O . GLN C 1 55 ? 30.193 1.144 -4.605 1.00 44.42 47 GLN C O 1
ATOM 2356 N N . LEU C 1 56 ? 29.187 -0.838 -4.221 1.00 45.26 48 LEU C N 1
ATOM 2357 C CA . LEU C 1 56 ? 29.153 -1.159 -5.645 1.00 43.81 48 LEU C CA 1
ATOM 2358 C C . LEU C 1 56 ? 28.238 -0.195 -6.393 1.00 41.44 48 LEU C C 1
ATOM 2359 O O . LEU C 1 56 ? 28.586 0.284 -7.479 1.00 38.92 48 LEU C O 1
ATOM 2364 N N . PHE C 1 57 ? 27.078 0.131 -5.808 1.00 39.27 49 PHE C N 1
ATOM 2365 C CA . PHE C 1 57 ? 26.210 1.138 -6.406 1.00 35.15 49 PHE C CA 1
ATOM 2366 C C . PHE C 1 57 ? 26.918 2.486 -6.497 1.00 36.98 49 PHE C C 1
ATOM 2367 O O . PHE C 1 57 ? 26.907 3.135 -7.549 1.00 38.14 49 PHE C O 1
ATOM 2375 N N . ALA C 1 58 ? 27.534 2.921 -5.397 1.00 37.26 50 ALA C N 1
ATOM 2376 C CA . ALA C 1 58 ? 28.246 4.196 -5.385 1.00 39.54 50 ALA C CA 1
ATOM 2377 C C . ALA C 1 58 ? 29.334 4.233 -6.451 1.00 41.50 50 ALA C C 1
ATOM 2378 O O . ALA C 1 58 ? 29.470 5.222 -7.180 1.00 40.25 50 ALA C O 1
ATOM 2380 N N . ALA C 1 59 ? 30.125 3.162 -6.552 1.00 39.90 51 ALA C N 1
ATOM 2381 C CA . ALA C 1 59 ? 31.226 3.151 -7.507 1.00 40.68 51 ALA C CA 1
ATOM 2382 C C . ALA C 1 59 ? 30.708 3.082 -8.940 1.00 39.43 51 ALA C C 1
ATOM 2383 O O . ALA C 1 59 ? 31.219 3.779 -9.829 1.00 39.12 51 ALA C O 1
ATOM 2385 N N . GLY C 1 60 ? 29.682 2.259 -9.176 1.00 38.78 52 GLY C N 1
ATOM 2386 C CA . GLY C 1 60 ? 29.079 2.201 -10.497 1.00 37.01 52 GLY C CA 1
ATOM 2387 C C . GLY C 1 60 ? 28.457 3.522 -10.896 1.00 36.43 52 GLY C C 1
ATOM 2388 O O . GLY C 1 60 ? 28.602 3.970 -12.041 1.00 36.24 52 GLY C O 1
ATOM 2389 N 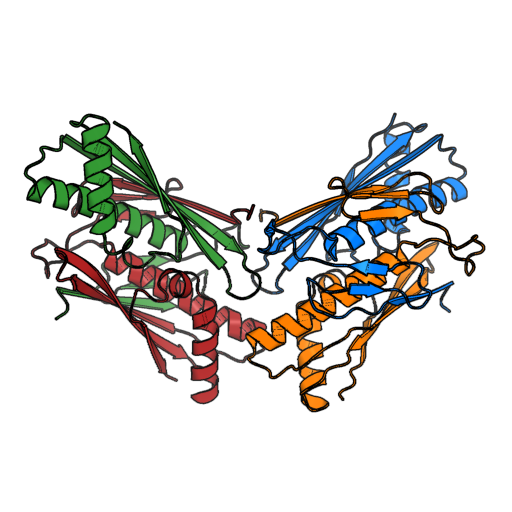N . TYR C 1 61 ? 27.796 4.185 -9.943 1.00 35.04 53 TYR C N 1
ATOM 2390 C CA . TYR C 1 61 ? 27.141 5.454 -10.243 1.00 34.01 53 TYR C CA 1
ATOM 2391 C C . TYR C 1 61 ? 28.167 6.531 -10.557 1.00 37.39 53 TYR C C 1
ATOM 2392 O O . TYR C 1 61 ? 28.007 7.283 -11.524 1.00 38.45 53 TYR C O 1
ATOM 2401 N N . ALA C 1 62 ? 29.234 6.612 -9.761 1.00 36.57 54 ALA C N 1
ATOM 2402 C CA . ALA C 1 62 ? 30.244 7.633 -10.010 1.00 37.78 54 ALA C CA 1
ATOM 2403 C C . ALA C 1 62 ? 30.892 7.437 -11.377 1.00 38.91 54 ALA C C 1
ATOM 2404 O O . ALA C 1 62 ? 31.116 8.405 -12.115 1.00 40.69 54 ALA C O 1
ATOM 2406 N N . ALA C 1 63 ? 31.204 6.193 -11.730 1.00 38.92 55 ALA C N 1
ATOM 2407 C CA . ALA C 1 63 ? 31.807 5.940 -13.034 1.00 38.21 55 ALA C CA 1
ATOM 2408 C C . ALA C 1 63 ? 30.813 6.198 -14.164 1.00 37.16 55 ALA C C 1
ATOM 2409 O O . ALA C 1 63 ? 31.172 6.811 -15.179 1.00 37.00 55 ALA C O 1
ATOM 2411 N N . CYS C 1 64 ? 29.566 5.727 -14.014 1.00 35.26 56 CYS C N 1
ATOM 2412 C CA . CYS C 1 64 ? 28.540 5.962 -15.043 1.00 36.98 56 CYS C CA 1
ATOM 2413 C C . CYS C 1 64 ? 28.387 7.445 -15.329 1.00 35.49 56 CYS C C 1
ATOM 2414 O O . CYS C 1 64 ? 28.349 7.870 -16.490 1.00 36.48 56 CYS C O 1
ATOM 2417 N N . PHE C 1 65 ? 28.258 8.239 -14.268 1.00 36.71 57 PHE C N 1
ATOM 2418 C CA . PHE C 1 65 ? 28.010 9.666 -14.423 1.00 39.74 57 PHE C CA 1
ATOM 2419 C C . PHE C 1 65 ? 29.222 10.370 -15.018 1.00 40.98 57 PHE C C 1
ATOM 2420 O O . PHE C 1 65 ? 29.074 11.244 -15.877 1.00 40.27 57 PHE C O 1
ATOM 2428 N N . GLU C 1 66 ? 30.430 10.006 -14.577 1.00 37.53 58 GLU C N 1
ATOM 2429 C CA . GLU C 1 66 ? 31.616 10.603 -15.177 1.00 40.21 58 GLU C CA 1
ATOM 2430 C C . GLU C 1 66 ? 31.678 10.284 -16.663 1.00 45.85 58 GLU C C 1
ATOM 2431 O O . GLU C 1 66 ? 31.994 11.156 -17.480 1.00 46.83 58 GLU C O 1
ATOM 2437 N N . SER C 1 67 ? 31.363 9.039 -17.031 1.00 40.28 59 SER C N 1
ATOM 2438 C CA . SER C 1 67 ? 31.355 8.662 -18.439 1.00 44.97 59 SER C CA 1
ATOM 2439 C C . SER C 1 67 ? 30.299 9.449 -19.204 1.00 42.73 59 SER C C 1
ATOM 2440 O O . SER C 1 67 ? 30.516 9.840 -20.357 1.00 43.89 59 SER C O 1
ATOM 2443 N N . ALA C 1 68 ? 29.157 9.709 -18.563 1.00 38.39 60 ALA C N 1
ATOM 2444 C CA . ALA C 1 68 ? 28.103 10.489 -19.200 1.00 40.18 60 ALA C CA 1
ATOM 2445 C C . ALA C 1 68 ? 28.557 11.921 -19.443 1.00 42.03 60 ALA C C 1
ATOM 2446 O O . ALA C 1 68 ? 28.318 12.481 -20.518 1.00 43.78 60 ALA C O 1
ATOM 2448 N N . ILE C 1 69 ? 29.205 12.537 -18.441 1.00 44.55 61 ILE C N 1
ATOM 2449 C CA . ILE C 1 69 ? 29.757 13.884 -18.611 1.00 42.21 61 ILE C CA 1
ATOM 2450 C C . ILE C 1 69 ? 30.671 13.936 -19.831 1.00 45.70 61 ILE C C 1
ATOM 2451 O O . ILE C 1 69 ? 30.528 14.799 -20.707 1.00 49.67 61 ILE C O 1
ATOM 2456 N N . ARG C 1 70 ? 31.631 13.009 -19.906 1.00 44.41 62 ARG C N 1
ATOM 2457 C CA . ARG C 1 70 ? 32.592 13.034 -21.008 1.00 54.50 62 ARG C CA 1
ATOM 2458 C C . ARG C 1 70 ? 31.915 12.755 -22.346 1.00 52.19 62 ARG C C 1
ATOM 2459 O O . ARG C 1 70 ? 32.296 13.332 -23.372 1.00 53.45 62 ARG C O 1
ATOM 2467 N N . HIS C 1 71 ? 30.909 11.877 -22.350 1.00 50.63 63 HIS C N 1
ATOM 2468 C CA . HIS C 1 71 ? 30.199 11.541 -23.580 1.00 55.22 63 HIS C CA 1
ATOM 2469 C C . HIS C 1 71 ? 29.417 12.737 -24.112 1.00 55.59 63 HIS C C 1
ATOM 2470 O O . HIS C 1 71 ? 29.453 13.027 -25.314 1.00 61.10 63 HIS C O 1
ATOM 2477 N N . VAL C 1 72 ? 28.715 13.445 -23.225 1.00 46.36 64 VAL C N 1
ATOM 2478 C CA . VAL C 1 72 ? 27.971 14.635 -23.625 1.00 52.05 64 VAL C CA 1
ATOM 2479 C C . VAL C 1 72 ? 28.915 15.693 -24.184 1.00 48.14 64 VAL C C 1
ATOM 2480 O O . VAL C 1 72 ? 28.681 16.254 -25.259 1.00 51.31 64 VAL C O 1
ATOM 2484 N N . ALA C 1 73 ? 29.992 15.994 -23.455 1.00 47.46 65 ALA C N 1
ATOM 2485 C CA . ALA C 1 73 ? 30.925 17.017 -23.925 1.00 54.44 65 ALA C CA 1
ATOM 2486 C C . ALA C 1 73 ? 31.532 16.644 -25.276 1.00 55.98 65 ALA C C 1
ATOM 2487 O O . ALA C 1 73 ? 31.747 17.512 -26.133 1.00 58.99 65 ALA C O 1
ATOM 2489 N N . ASN C 1 74 ? 31.822 15.356 -25.479 1.00 56.54 66 ASN C N 1
ATOM 2490 C CA . ASN C 1 74 ? 32.336 14.900 -26.770 1.00 64.17 66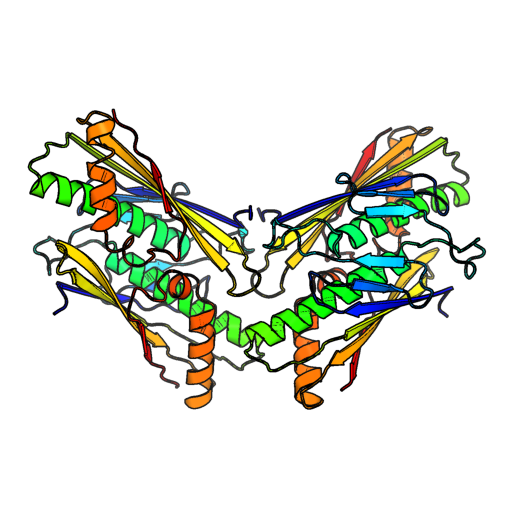 ASN C CA 1
ATOM 2491 C C . ASN C 1 74 ? 31.325 15.163 -27.881 1.00 60.84 66 ASN C C 1
ATOM 2492 O O . ASN C 1 74 ? 31.687 15.648 -28.958 1.00 66.87 66 ASN C O 1
ATOM 2497 N N . VAL C 1 75 ? 30.047 14.876 -27.621 1.00 67.59 67 VAL C N 1
ATOM 2498 C CA . VAL C 1 75 ? 29.003 15.069 -28.625 1.00 69.66 67 VAL C CA 1
ATOM 2499 C C . VAL C 1 75 ? 28.793 16.553 -28.915 1.00 64.07 67 VAL C C 1
ATOM 2500 O O . VAL C 1 75 ? 28.680 16.963 -30.078 1.00 64.80 67 VAL C O 1
ATOM 2504 N N . GLN C 1 76 ? 28.739 17.381 -27.875 1.00 60.82 68 GLN C N 1
ATOM 2505 C CA . GLN C 1 76 ? 28.500 18.808 -28.040 1.00 62.72 68 GLN C CA 1
ATOM 2506 C C . GLN C 1 76 ? 29.777 19.599 -28.309 1.00 69.33 68 GLN C C 1
ATOM 2507 O O . GLN C 1 76 ? 29.728 20.833 -28.362 1.00 71.61 68 GLN C O 1
ATOM 2513 N N . LYS C 1 77 ? 30.909 18.916 -28.496 1.00 79.73 69 LYS C N 1
ATOM 2514 C CA . LYS C 1 77 ? 32.177 19.559 -28.846 1.00 80.11 69 LYS C CA 1
ATOM 2515 C C . LYS C 1 77 ? 32.598 20.569 -27.782 1.00 80.14 69 LYS C C 1
ATOM 2516 O O . LYS C 1 77 ? 33.141 21.633 -28.086 1.00 83.94 69 LYS C O 1
ATOM 2518 N N . ILE C 1 78 ? 32.329 20.235 -26.527 1.00 80.24 70 ILE C N 1
ATOM 2519 C CA . ILE C 1 78 ? 32.817 20.994 -25.383 1.00 81.03 70 ILE C CA 1
ATOM 2520 C C . ILE C 1 78 ? 34.184 20.448 -25.005 1.00 83.04 70 ILE C C 1
ATOM 2521 O O . ILE C 1 78 ? 34.344 19.239 -24.793 1.00 82.04 70 ILE C O 1
ATOM 2526 N N . SER C 1 79 ? 35.173 21.330 -24.919 1.00 85.27 71 SER C N 1
ATOM 2527 C CA . SER C 1 79 ? 36.521 20.911 -24.570 1.00 85.09 71 SER C CA 1
ATOM 2528 C C . SER C 1 79 ? 36.631 20.777 -23.055 1.00 80.37 71 SER C C 1
ATOM 2529 O O . SER C 1 79 ? 36.436 21.753 -22.322 1.00 84.07 71 SER C O 1
ATOM 2532 N N . LEU C 1 80 ? 36.932 19.568 -22.590 1.00 73.91 72 LEU C N 1
ATOM 2533 C CA . LEU C 1 80 ? 37.089 19.277 -21.171 1.00 72.54 72 LEU C CA 1
ATOM 2534 C C . LEU C 1 80 ? 38.553 19.043 -20.854 1.00 79.10 72 LEU C C 1
ATOM 2535 O O . LEU C 1 80 ? 39.188 18.173 -21.459 1.00 85.63 72 LEU C O 1
ATOM 2540 N N . GLU C 1 81 ? 39.081 19.794 -19.888 1.00 73.95 73 GLU C N 1
ATOM 2541 C CA . GLU C 1 81 ? 40.405 19.468 -19.375 1.00 75.07 73 GLU C CA 1
ATOM 2542 C C . GLU C 1 81 ? 40.355 18.196 -18.542 1.00 70.83 73 GLU C C 1
ATOM 2543 O O . GLU C 1 81 ? 41.028 17.208 -18.855 1.00 76.59 73 GLU C O 1
ATOM 2549 N N . ASP C 1 82 ? 39.547 18.192 -17.482 1.00 67.65 74 ASP C N 1
ATOM 2550 C CA . ASP C 1 82 ? 39.451 17.008 -16.645 1.00 64.77 74 ASP C CA 1
ATOM 2551 C C . ASP C 1 82 ? 38.122 17.013 -15.909 1.00 58.83 74 ASP C C 1
ATOM 2552 O O . ASP C 1 82 ? 37.468 18.050 -15.754 1.00 56.20 74 ASP C O 1
ATOM 2557 N N . VAL C 1 83 ? 37.736 15.830 -15.454 1.00 55.86 75 VAL C N 1
ATOM 2558 C CA . VAL C 1 83 ? 36.555 15.680 -14.613 1.00 51.29 75 VAL C CA 1
ATOM 2559 C C . VAL C 1 83 ? 36.813 14.531 -13.657 1.00 48.95 75 VAL C C 1
ATOM 2560 O O . VAL C 1 83 ? 37.390 13.505 -14.035 1.00 60.58 75 VAL C O 1
ATOM 2564 N N . SER C 1 84 ? 36.423 14.728 -12.404 1.00 53.62 76 SER C N 1
ATOM 2565 C CA . SER C 1 84 ? 36.369 13.669 -11.416 1.00 53.59 76 SER C CA 1
ATOM 2566 C C . SER C 1 84 ? 34.966 13.644 -10.827 1.00 50.85 76 SER C C 1
ATOM 2567 O O . SER C 1 84 ? 34.241 14.641 -10.851 1.00 53.46 76 SER C O 1
ATOM 2570 N N . MET C 1 85 ? 34.571 12.480 -10.329 1.00 45.21 77 MET C N 1
ATOM 2571 C CA . MET C 1 85 ? 33.187 12.269 -9.923 1.00 45.57 77 MET C CA 1
ATOM 2572 C C . MET C 1 85 ? 33.173 11.590 -8.566 1.00 45.85 77 MET C C 1
ATOM 2573 O O . MET C 1 85 ? 33.840 10.569 -8.380 1.00 51.01 77 MET C O 1
ATOM 2578 N N . THR C 1 86 ? 32.423 12.160 -7.626 1.00 41.32 78 THR C N 1
ATOM 2579 C CA . THR C 1 86 ? 32.223 11.582 -6.306 1.00 42.09 78 THR C CA 1
ATOM 2580 C C . THR C 1 86 ? 30.755 11.215 -6.135 1.00 49.46 78 THR C C 1
ATOM 2581 O O . THR C 1 86 ? 29.868 11.993 -6.501 1.00 48.07 78 THR C O 1
ATOM 2585 N N . SER C 1 87 ? 30.495 10.024 -5.601 1.00 41.88 79 SER C N 1
ATOM 2586 C CA . SER C 1 87 ? 29.135 9.612 -5.272 1.00 46.20 79 SER C CA 1
ATOM 2587 C C . SER C 1 87 ? 29.063 9.219 -3.806 1.00 44.61 79 SER C C 1
ATOM 2588 O O . SER C 1 87 ? 29.926 8.490 -3.305 1.00 49.00 79 SER C O 1
ATOM 2591 N N . GLU C 1 88 ? 28.030 9.684 -3.124 1.00 41.34 80 GLU C N 1
ATOM 2592 C CA . GLU C 1 88 ? 27.825 9.362 -1.719 1.00 43.14 80 GLU C CA 1
ATOM 2593 C C . GLU C 1 88 ? 26.472 8.682 -1.593 1.00 43.52 80 GLU C C 1
ATOM 2594 O O . GLU C 1 88 ? 25.443 9.280 -1.920 1.00 44.05 80 GLU C O 1
ATOM 2600 N N . VAL C 1 89 ? 26.479 7.420 -1.185 1.00 40.96 81 VAL C N 1
ATOM 2601 C CA . VAL C 1 89 ? 25.277 6.596 -1.124 1.00 40.21 81 VAL C CA 1
ATOM 2602 C C . VAL C 1 89 ? 24.971 6.324 0.340 1.00 42.05 81 VAL C C 1
ATOM 2603 O O . VAL C 1 89 ? 25.866 5.940 1.100 1.00 43.06 81 VAL C O 1
ATOM 2607 N N . SER C 1 90 ? 23.711 6.504 0.736 1.00 39.17 82 SER C N 1
ATOM 2608 C CA . SER C 1 90 ? 23.297 6.274 2.112 1.00 40.97 82 SER C CA 1
ATOM 2609 C C . SER C 1 90 ? 22.111 5.315 2.149 1.00 42.93 82 SER C C 1
ATOM 2610 O O . SER C 1 90 ? 21.327 5.243 1.197 1.00 40.22 82 SER C O 1
ATOM 2613 N N . LEU C 1 91 ? 22.004 4.565 3.249 1.00 42.19 83 LEU C N 1
ATOM 2614 C CA . LEU C 1 91 ? 20.865 3.693 3.532 1.00 44.71 83 LEU C CA 1
ATOM 2615 C C . LEU C 1 91 ? 19.990 4.293 4.620 1.00 46.04 83 LEU C C 1
ATOM 2616 O O . LEU C 1 91 ? 20.495 4.762 5.647 1.00 48.12 83 LEU C O 1
ATOM 2621 N N . TYR C 1 92 ? 18.673 4.218 4.409 1.00 44.26 84 TYR C N 1
ATOM 2622 C CA . TYR C 1 92 ? 17.664 4.721 5.335 1.00 48.16 84 TYR C CA 1
ATOM 2623 C C . TYR C 1 92 ? 16.659 3.612 5.628 1.00 49.01 84 TYR C C 1
ATOM 2624 O O . TYR C 1 92 ? 16.330 2.818 4.742 1.00 50.04 84 TYR C O 1
ATOM 2633 N N . ALA C 1 93 ? 16.192 3.535 6.871 1.00 51.39 85 ALA C N 1
ATOM 2634 C CA . ALA C 1 93 ? 15.185 2.541 7.218 1.00 59.76 85 ALA C CA 1
ATOM 2635 C C . ALA C 1 93 ? 13.809 2.991 6.748 1.00 62.22 85 ALA C C 1
ATOM 2636 O O . ALA C 1 93 ? 13.534 4.185 6.616 1.00 64.11 85 ALA C O 1
ATOM 2638 N N . THR C 1 94 ? 12.953 2.021 6.458 1.00 62.00 86 THR C N 1
ATOM 2639 C CA . THR C 1 94 ? 11.550 2.252 6.163 1.00 59.50 86 THR C CA 1
ATOM 2640 C C . THR C 1 94 ? 10.725 1.333 7.046 1.00 61.32 86 THR C C 1
ATOM 2641 O O . THR C 1 94 ? 11.237 0.325 7.549 1.00 64.13 86 THR C O 1
ATOM 2645 N N . PRO C 1 95 ? 9.444 1.649 7.262 1.00 62.82 87 PRO C N 1
ATOM 2646 C CA . PRO C 1 95 ? 8.625 0.766 8.115 1.00 72.63 87 PRO C CA 1
ATOM 2647 C C . PRO C 1 95 ? 8.474 -0.632 7.543 1.00 78.44 87 PRO C C 1
ATOM 2648 O O . PRO C 1 95 ? 8.630 -1.625 8.269 1.00 81.41 87 PRO C O 1
ATOM 2652 N N . GLU C 1 96 ? 8.189 -0.733 6.250 1.00 74.02 88 GLU C N 1
ATOM 2653 C CA . GLU C 1 96 ? 7.778 -1.980 5.621 1.00 79.59 88 GLU C CA 1
ATOM 2654 C C . GLU C 1 96 ? 8.676 -2.419 4.476 1.00 81.28 88 GLU C C 1
ATOM 2655 O O . GLU C 1 96 ? 8.905 -3.620 4.311 1.00 88.02 88 GLU C O 1
ATOM 2661 N N . LYS C 1 97 ? 9.203 -1.480 3.688 1.00 77.56 89 LYS C N 1
ATOM 2662 C CA . LYS C 1 97 ? 9.845 -1.779 2.414 1.00 72.06 89 LYS C CA 1
ATOM 2663 C C . LYS C 1 97 ? 11.352 -2.024 2.528 1.00 73.04 89 LYS C C 1
ATOM 2664 O O . LYS C 1 97 ? 12.056 -1.972 1.509 1.00 71.26 89 LYS C O 1
ATOM 2666 N N . GLY C 1 98 ? 11.859 -2.306 3.727 1.00 68.18 90 GLY C N 1
ATOM 2667 C CA . GLY C 1 98 ? 13.290 -2.511 3.852 1.00 67.14 90 GLY C CA 1
ATOM 2668 C C . GLY C 1 98 ? 14.055 -1.195 3.764 1.00 63.34 90 GLY C C 1
ATOM 2669 O O . GLY C 1 98 ? 13.500 -0.104 3.901 1.00 59.88 90 GLY C O 1
ATOM 2670 N N . PHE C 1 99 ? 15.358 -1.312 3.528 1.00 56.99 91 PHE C N 1
ATOM 2671 C CA . PHE C 1 99 ? 16.183 -0.119 3.401 1.00 56.79 91 PHE C CA 1
ATOM 2672 C C . PHE C 1 99 ? 15.883 0.619 2.098 1.00 58.43 91 PHE C C 1
ATOM 2673 O O . PHE C 1 99 ? 15.455 0.026 1.102 1.00 59.70 91 PHE C O 1
ATOM 2681 N N . LYS C 1 100 ? 16.135 1.929 2.118 1.00 47.79 92 LYS C N 1
ATOM 2682 C CA . LYS C 1 100 ? 15.982 2.819 0.973 1.00 43.75 92 LYS C CA 1
ATOM 2683 C C . LYS C 1 100 ? 17.307 3.527 0.699 1.00 45.27 92 LYS C C 1
ATOM 2684 O O . LYS C 1 100 ? 17.994 3.937 1.635 1.00 43.04 92 LYS C O 1
ATOM 2690 N N . LEU C 1 101 ? 17.678 3.675 -0.580 1.00 42.02 93 LEU C N 1
ATOM 2691 C CA . LEU C 1 101 ? 18.892 4.404 -0.939 1.00 41.50 93 LEU C CA 1
ATOM 2692 C C . LEU C 1 101 ? 18.630 5.900 -1.089 1.00 39.48 93 LEU C C 1
ATOM 2693 O O . LEU C 1 101 ? 17.554 6.325 -1.524 1.00 39.18 93 LEU C O 1
ATOM 2698 N N . GLY C 1 102 ? 19.635 6.691 -0.730 1.00 42.46 94 GLY C N 1
ATOM 2699 C CA . GLY C 1 102 ? 19.702 8.088 -1.134 1.00 39.91 94 GLY C CA 1
ATOM 2700 C C . GLY C 1 102 ? 21.112 8.399 -1.595 1.00 42.79 94 GLY C C 1
ATOM 2701 O O . GLY C 1 102 ? 22.069 7.747 -1.183 1.00 40.62 94 GLY C O 1
ATOM 2702 N N . VAL C 1 103 ? 21.242 9.394 -2.477 1.00 38.17 95 VAL C N 1
ATOM 2703 C CA . VAL C 1 103 ? 22.517 9.623 -3.172 1.00 41.08 95 VAL C CA 1
ATOM 2704 C C . VAL C 1 103 ? 22.847 11.113 -3.232 1.00 41.14 95 VAL C C 1
ATOM 2705 O O . VAL C 1 103 ? 21.974 11.941 -3.506 1.00 42.30 95 VAL C O 1
ATOM 2709 N N . ALA C 1 104 ? 24.122 11.448 -3.022 1.00 38.60 96 ALA C N 1
ATOM 2710 C CA . ALA C 1 104 ? 24.656 12.773 -3.328 1.00 43.01 96 ALA C CA 1
ATOM 2711 C C . ALA C 1 104 ? 25.799 12.655 -4.339 1.00 47.89 96 ALA C C 1
ATOM 2712 O O . ALA C 1 104 ? 26.742 11.882 -4.130 1.00 45.80 96 ALA C O 1
ATOM 2714 N N . LEU C 1 105 ? 25.726 13.445 -5.412 1.00 41.52 97 LEU C N 1
ATOM 2715 C CA . LEU C 1 105 ? 26.692 13.407 -6.509 1.00 38.36 97 LEU C CA 1
ATOM 2716 C C . LEU C 1 105 ? 27.450 14.721 -6.572 1.00 42.31 97 LEU C C 1
ATOM 2717 O O . LEU C 1 105 ? 26.850 15.796 -6.469 1.00 44.45 97 LEU C O 1
ATOM 2722 N N . HIS C 1 106 ? 28.767 14.640 -6.737 1.00 43.88 98 HIS C N 1
ATOM 2723 C CA . HIS C 1 106 ? 29.593 15.834 -6.828 1.00 40.58 98 HIS C CA 1
ATOM 2724 C C . HIS C 1 106 ? 30.585 15.662 -7.963 1.00 46.48 98 HIS C C 1
ATOM 2725 O O . HIS C 1 106 ? 31.451 14.782 -7.903 1.00 46.49 98 HIS C O 1
ATOM 2732 N N . ALA C 1 107 ? 30.454 16.498 -8.987 1.00 47.60 99 ALA C N 1
ATOM 2733 C CA . ALA C 1 107 ? 31.413 16.568 -10.077 1.00 44.39 99 ALA C CA 1
ATOM 2734 C C . ALA C 1 107 ? 32.411 17.683 -9.828 1.00 49.17 99 ALA C C 1
ATOM 2735 O O . ALA C 1 107 ? 32.045 18.774 -9.380 1.00 57.63 99 ALA C O 1
ATOM 2737 N N . HIS C 1 108 ? 33.676 17.400 -10.116 1.00 53.23 100 HIS C N 1
ATOM 2738 C CA . HIS C 1 108 ? 34.721 18.409 -10.191 1.00 53.82 100 HIS C CA 1
ATOM 2739 C C . HIS C 1 108 ? 35.142 18.468 -11.650 1.00 58.38 100 HIS C C 1
ATOM 2740 O O . HIS C 1 108 ? 35.531 17.446 -12.223 1.00 57.56 100 HIS C O 1
ATOM 2747 N N . ILE C 1 109 ? 35.022 19.643 -12.259 1.00 63.90 101 ILE C N 1
ATOM 2748 C CA . ILE C 1 109 ? 35.257 19.812 -13.688 1.00 61.49 101 ILE C CA 1
ATOM 2749 C C . ILE C 1 109 ? 36.238 20.958 -13.891 1.00 65.25 101 ILE C C 1
ATOM 2750 O O . ILE C 1 109 ? 36.047 22.050 -13.342 1.00 71.11 101 ILE C O 1
ATOM 2755 N N . THR C 1 110 ? 37.284 20.708 -14.677 1.00 65.37 102 THR C N 1
ATOM 2756 C CA . THR C 1 110 ? 38.289 21.704 -15.019 1.00 68.38 102 THR C CA 1
ATOM 2757 C C . THR C 1 110 ? 38.098 22.155 -16.462 1.00 66.96 102 THR C C 1
ATOM 2758 O O . THR C 1 110 ? 37.764 21.347 -17.333 1.00 68.24 102 THR C O 1
ATOM 2762 N N . GLY C 1 111 ? 38.315 23.446 -16.713 1.00 75.74 103 GLY C N 1
ATOM 2763 C CA . GLY C 1 111 ? 38.251 23.989 -18.055 1.00 77.12 103 GLY C CA 1
ATOM 2764 C C . GLY C 1 111 ? 36.943 24.654 -18.425 1.00 71.09 103 GLY C C 1
ATOM 2765 O O . GLY C 1 111 ? 36.812 25.140 -19.554 1.00 72.68 103 GLY C O 1
ATOM 2766 N N . LEU C 1 112 ? 35.974 24.690 -17.518 1.00 62.84 104 LEU C N 1
ATOM 2767 C CA . LEU C 1 112 ? 34.690 25.323 -17.765 1.00 66.22 104 LEU C CA 1
ATOM 2768 C C . LEU C 1 112 ? 34.352 26.249 -16.606 1.00 73.90 104 LEU C C 1
ATOM 2769 O O . LEU C 1 112 ? 34.807 26.048 -15.476 1.00 79.29 104 LEU C O 1
ATOM 2774 N N . ASN C 1 113 ? 33.545 27.267 -16.893 1.00 70.38 105 ASN C N 1
ATOM 2775 C CA . ASN C 1 113 ? 33.048 28.130 -15.835 1.00 74.79 105 ASN C CA 1
ATOM 2776 C C . ASN C 1 113 ? 31.889 27.442 -15.117 1.00 72.93 105 ASN C C 1
ATOM 2777 O O . ASN C 1 113 ? 31.500 26.318 -15.446 1.00 65.48 105 ASN C O 1
ATOM 2782 N N . GLN C 1 114 ? 31.317 28.131 -14.129 1.00 74.06 106 GLN C N 1
ATOM 2783 C CA . GLN C 1 114 ? 30.280 27.509 -13.313 1.00 71.70 106 GLN C CA 1
ATOM 2784 C C . GLN C 1 114 ? 29.048 27.180 -14.147 1.00 72.02 106 GLN C C 1
ATOM 2785 O O . GLN C 1 114 ? 28.506 26.073 -14.058 1.00 66.85 106 GLN C O 1
ATOM 2791 N N . ASN C 1 115 ? 28.600 28.122 -14.980 1.00 75.50 107 ASN C N 1
ATOM 2792 C CA . ASN C 1 115 ? 27.389 27.894 -15.765 1.00 77.55 107 ASN C CA 1
ATOM 2793 C C . ASN C 1 115 ? 27.579 26.759 -16.763 1.00 73.93 107 ASN C C 1
ATOM 2794 O O . ASN C 1 115 ? 26.703 25.899 -16.916 1.00 71.25 107 ASN C O 1
ATOM 2799 N N . GLU C 1 116 ? 28.718 26.741 -17.459 1.00 73.46 108 GLU C N 1
ATOM 2800 C CA . GLU C 1 116 ? 28.995 25.652 -18.391 1.00 72.20 108 GLU C CA 1
ATOM 2801 C C . GLU C 1 116 ? 28.993 24.307 -17.676 1.00 57.00 108 GLU C C 1
ATOM 2802 O O . GLU C 1 116 ? 28.420 23.327 -18.167 1.00 57.85 108 GLU C O 1
ATOM 2808 N N . ALA C 1 117 ? 29.633 24.245 -16.506 1.00 60.82 109 ALA C N 1
ATOM 2809 C CA . ALA C 1 117 ? 29.784 22.974 -15.806 1.00 63.20 109 ALA C CA 1
ATOM 2810 C C . ALA C 1 117 ? 28.442 22.446 -15.319 1.00 61.82 109 ALA C C 1
ATOM 2811 O O . ALA C 1 117 ? 28.151 21.251 -15.458 1.00 59.27 109 ALA C O 1
ATOM 2813 N N . GLU C 1 118 ? 27.610 23.322 -14.749 1.00 59.68 110 GLU C N 1
ATOM 2814 C CA . GLU C 1 118 ? 26.284 22.903 -14.304 1.00 55.01 110 GLU C CA 1
ATOM 2815 C C . GLU C 1 118 ? 25.451 22.380 -15.466 1.00 54.73 110 GLU C C 1
ATOM 2816 O O . GLU C 1 118 ? 24.756 21.362 -15.335 1.00 48.37 110 GLU C O 1
ATOM 2822 N N . ALA C 1 119 ? 25.522 23.051 -16.618 1.00 50.97 111 ALA C N 1
ATOM 2823 C CA . ALA C 1 119 ? 24.722 22.640 -17.767 1.00 51.11 111 ALA C CA 1
ATOM 2824 C C . ALA C 1 119 ? 25.189 21.298 -18.312 1.00 63.27 111 ALA C C 1
ATOM 2825 O O . ALA C 1 119 ? 24.368 20.472 -18.732 1.00 55.36 111 ALA C O 1
ATOM 2827 N N . LEU C 1 120 ? 26.507 21.070 -18.319 1.00 48.78 112 LEU C N 1
ATOM 2828 C CA . LEU C 1 120 ? 27.035 19.780 -18.745 1.00 52.46 112 LEU C CA 1
ATOM 2829 C C . LEU C 1 120 ? 26.589 18.675 -17.796 1.00 48.46 112 LEU C C 1
ATOM 2830 O O . LEU C 1 120 ? 26.200 17.584 -18.234 1.00 46.83 112 LEU C O 1
ATOM 2835 N N . VAL C 1 121 ? 26.620 18.950 -16.492 1.00 44.44 113 VAL C N 1
ATOM 2836 C CA . VAL C 1 121 ? 26.217 17.958 -15.505 1.00 46.82 113 VAL C CA 1
ATOM 2837 C C . VAL C 1 121 ? 24.705 17.734 -15.556 1.00 48.31 113 VAL C C 1
ATOM 2838 O O . VAL C 1 121 ? 24.229 16.609 -15.348 1.00 43.91 113 VAL C O 1
ATOM 2842 N N . ALA C 1 122 ? 23.930 18.783 -15.852 1.00 52.23 114 ALA C N 1
ATOM 2843 C CA . ALA C 1 122 ? 22.487 18.618 -16.012 1.00 53.06 114 ALA C CA 1
ATOM 2844 C C . ALA C 1 122 ? 22.162 17.676 -17.166 1.00 48.54 114 ALA C C 1
ATOM 2845 O O . ALA C 1 122 ? 21.317 16.780 -17.036 1.00 43.68 114 ALA C O 1
ATOM 2847 N N . LYS C 1 123 ? 22.843 17.847 -18.302 1.00 46.58 115 LYS C N 1
ATOM 2848 C CA . LYS C 1 123 ? 22.617 16.954 -19.436 1.00 47.62 115 LYS C CA 1
ATOM 2849 C C . LYS C 1 123 ? 23.101 15.537 -19.136 1.00 47.65 115 LYS C C 1
ATOM 2850 O O . LYS C 1 123 ? 22.415 14.557 -19.462 1.00 45.24 115 LYS C O 1
ATOM 2852 N N . ALA C 1 124 ? 24.270 15.402 -18.501 1.00 39.54 116 ALA C N 1
ATOM 2853 C CA . ALA C 1 124 ? 24.774 14.069 -18.170 1.00 35.02 116 ALA C CA 1
ATOM 2854 C C . ALA C 1 124 ? 23.781 13.307 -17.301 1.00 41.09 116 ALA C C 1
ATOM 2855 O O . ALA C 1 124 ? 23.616 12.091 -17.449 1.00 38.86 116 ALA C O 1
ATOM 2857 N N . HIS C 1 125 ? 23.107 14.017 -16.399 1.00 34.37 117 HIS C N 1
ATOM 2858 C CA . HIS C 1 125 ? 22.141 13.403 -15.494 1.00 42.39 117 HIS C CA 1
ATOM 2859 C C . HIS C 1 125 ? 20.945 12.857 -16.255 1.00 46.22 117 HIS C C 1
ATOM 2860 O O . HIS C 1 125 ? 20.288 11.920 -15.788 1.00 43.37 117 HIS C O 1
ATOM 2867 N N . GLU C 1 126 ? 20.630 13.444 -17.410 1.00 45.29 118 GLU C N 1
ATOM 2868 C CA . GLU C 1 126 ? 19.538 12.942 -18.234 1.00 42.38 118 GLU C CA 1
ATOM 2869 C C . GLU C 1 126 ? 19.955 11.733 -19.051 1.00 44.89 118 GLU C C 1
ATOM 2870 O O . GLU C 1 126 ? 19.091 10.956 -19.469 1.00 51.84 118 GLU C O 1
ATOM 2876 N N . VAL C 1 127 ? 21.256 11.537 -19.236 1.00 46.54 119 VAL C N 1
ATOM 2877 C CA . VAL C 1 127 ? 21.789 10.509 -20.119 1.00 49.26 119 VAL C CA 1
ATOM 2878 C C . VAL C 1 127 ? 22.217 9.255 -19.356 1.00 47.79 119 VAL C C 1
ATOM 2879 O O . VAL C 1 127 ? 22.018 8.142 -19.844 1.00 47.11 119 VAL C O 1
ATOM 2883 N N . CYS C 1 128 ? 22.788 9.407 -18.163 1.00 42.76 120 CYS C N 1
ATOM 2884 C CA . CYS C 1 128 ? 23.370 8.260 -17.459 1.00 38.54 120 CYS C CA 1
ATOM 2885 C C . CYS C 1 128 ? 22.292 7.225 -17.143 1.00 38.99 120 CYS C C 1
ATOM 2886 O O . CYS C 1 128 ? 21.244 7.576 -16.582 1.00 42.23 120 CYS C O 1
ATOM 2889 N N . PRO C 1 129 ? 22.509 5.953 -17.495 1.00 36.75 121 PRO C N 1
ATOM 2890 C CA . PRO C 1 129 ? 21.497 4.922 -17.229 1.00 31.08 121 PRO C CA 1
ATOM 2891 C C . PRO C 1 129 ? 21.204 4.708 -15.766 1.00 29.13 121 PRO C C 1
ATOM 2892 O O . PRO C 1 129 ? 20.078 4.317 -15.438 1.00 30.28 121 PRO C O 1
ATOM 2896 N N . TYR C 1 130 ? 22.180 4.939 -14.870 1.00 31.45 122 TYR C N 1
ATOM 2897 C CA . TYR C 1 130 ? 21.907 4.855 -13.433 1.00 33.40 122 TYR C CA 1
ATOM 2898 C C . TYR C 1 130 ? 20.872 5.893 -13.015 1.00 32.31 122 TYR C C 1
ATOM 2899 O O . TYR C 1 130 ? 19.905 5.577 -12.310 1.00 31.34 122 TYR C O 1
ATOM 2908 N N . SER C 1 131 ? 21.071 7.145 -13.429 1.00 31.84 123 SER C N 1
ATOM 2909 C CA . SER C 1 131 ? 20.112 8.203 -13.108 1.00 31.59 123 SER C CA 1
ATOM 2910 C C . SER C 1 131 ? 18.721 7.875 -13.632 1.00 32.40 123 SER C C 1
ATOM 2911 O O . SER C 1 131 ? 17.716 8.076 -12.938 1.00 30.42 123 SER C O 1
ATOM 2914 N N . ASN C 1 132 ? 18.646 7.448 -14.893 1.00 30.63 124 ASN C N 1
ATOM 2915 C CA A ASN C 1 132 ? 17.355 7.094 -15.475 0.58 33.59 124 ASN C CA 1
ATOM 2916 C CA B ASN C 1 132 ? 17.375 7.062 -15.503 0.42 33.99 124 ASN C CA 1
ATOM 2917 C C . ASN C 1 132 ? 16.697 5.948 -14.714 1.00 32.51 124 ASN C C 1
ATOM 2918 O O . ASN C 1 132 ? 15.467 5.925 -14.569 1.00 35.04 124 ASN C O 1
ATOM 2927 N N . ALA C 1 133 ? 17.488 5.023 -14.178 1.00 27.75 125 ALA C N 1
ATOM 2928 C CA . ALA C 1 133 ? 16.925 3.883 -13.469 1.00 32.33 125 ALA C CA 1
ATOM 2929 C C . ALA C 1 133 ? 16.252 4.278 -12.149 1.00 33.76 125 ALA C C 1
ATOM 2930 O O . ALA C 1 133 ? 15.318 3.604 -11.710 1.00 32.03 125 ALA C O 1
ATOM 2932 N N . ILE C 1 134 ? 16.724 5.324 -11.480 1.00 32.16 126 ILE C N 1
ATOM 2933 C CA . ILE C 1 134 ? 16.276 5.596 -10.117 1.00 30.62 126 ILE C CA 1
ATOM 2934 C C . ILE C 1 134 ? 15.394 6.836 -10.037 1.00 31.56 126 ILE C C 1
ATOM 2935 O O . ILE C 1 134 ? 15.019 7.249 -8.927 1.00 30.26 126 ILE C O 1
ATOM 2940 N N . ARG C 1 135 ? 15.020 7.419 -11.186 1.00 31.23 127 ARG C N 1
ATOM 2941 C CA . ARG C 1 135 ? 14.193 8.627 -11.222 1.00 34.03 127 ARG C CA 1
ATOM 2942 C C . ARG C 1 135 ? 12.971 8.498 -10.337 1.00 36.47 127 ARG C C 1
ATOM 2943 O O . ARG C 1 135 ? 12.238 7.505 -10.414 1.00 33.89 127 ARG C O 1
ATOM 2951 N N . GLY C 1 136 ? 12.722 9.535 -9.530 1.00 32.17 128 GLY C N 1
ATOM 2952 C CA . GLY C 1 136 ? 11.529 9.597 -8.708 1.00 34.38 128 GLY C CA 1
ATOM 2953 C C . GLY C 1 136 ? 11.572 8.768 -7.437 1.00 41.88 128 GLY C C 1
ATOM 2954 O O . GLY C 1 136 ? 10.845 9.078 -6.487 1.00 47.31 128 GLY C O 1
ATOM 2955 N N . ASN C 1 137 ? 12.390 7.722 -7.390 1.00 34.47 129 ASN C N 1
ATOM 2956 C CA . ASN C 1 137 ? 12.436 6.796 -6.258 1.00 33.98 129 ASN C CA 1
ATOM 2957 C C . ASN C 1 137 ? 13.575 7.074 -5.299 1.00 37.75 129 ASN C C 1
ATOM 2958 O O . ASN C 1 137 ? 13.481 6.728 -4.111 1.00 37.66 129 ASN C O 1
ATOM 2963 N N . VAL C 1 138 ? 14.657 7.658 -5.797 1.00 35.72 130 VAL C N 1
ATOM 2964 C CA . VAL C 1 138 ? 15.852 7.930 -5.007 1.00 37.52 130 VAL C CA 1
ATOM 2965 C C . VAL C 1 138 ? 16.117 9.418 -5.121 1.00 39.74 130 VAL C C 1
ATOM 2966 O O . VAL C 1 138 ? 16.206 9.948 -6.236 1.00 40.71 130 VAL C O 1
ATOM 2970 N N . ASP C 1 139 ? 16.222 10.098 -3.985 1.00 36.50 131 ASP C N 1
ATOM 2971 C CA . ASP C 1 139 ? 16.602 11.501 -4.032 1.00 40.85 131 ASP C CA 1
ATOM 2972 C C . ASP C 1 139 ? 18.086 11.608 -4.344 1.00 49.57 131 ASP C C 1
ATOM 2973 O O . ASP C 1 139 ? 18.921 10.991 -3.668 1.00 43.35 131 ASP C O 1
ATOM 2978 N N . VAL C 1 140 ? 18.409 12.369 -5.387 1.00 45.00 132 VAL C N 1
ATOM 2979 C CA . VAL C 1 140 ? 19.783 12.536 -5.851 1.00 45.07 132 VAL C CA 1
ATOM 2980 C C . VAL C 1 140 ? 20.100 14.017 -5.765 1.00 46.43 132 VAL C C 1
ATOM 2981 O O . VAL C 1 140 ? 19.498 14.830 -6.480 1.00 44.32 132 VAL C O 1
ATOM 2985 N N . LYS C 1 141 ? 21.024 14.375 -4.882 1.00 43.32 133 LYS C N 1
ATOM 2986 C CA . LYS C 1 141 ? 21.494 15.748 -4.782 1.00 44.27 133 LYS C CA 1
ATOM 2987 C C . LYS C 1 141 ? 22.731 15.876 -5.659 1.00 47.17 133 LYS C C 1
ATOM 2988 O O . LYS C 1 141 ? 23.699 15.125 -5.491 1.00 50.55 133 LYS C O 1
ATOM 2990 N N . LEU C 1 142 ? 22.698 16.818 -6.593 1.00 41.12 134 LEU C N 1
ATOM 2991 C CA . LEU C 1 142 ? 23.765 16.983 -7.567 1.00 37.51 134 LEU C CA 1
ATOM 2992 C C . LEU C 1 142 ? 24.429 18.333 -7.349 1.00 50.06 134 LEU C C 1
ATOM 2993 O O . LEU C 1 142 ? 23.745 19.354 -7.248 1.00 53.77 134 LEU C O 1
ATOM 2998 N N . SER C 1 143 ? 25.754 18.334 -7.242 1.00 50.48 135 SER C N 1
ATOM 2999 C CA . SER C 1 143 ? 26.515 19.572 -7.168 1.00 50.82 135 SER C CA 1
ATOM 3000 C C . SER C 1 143 ? 27.736 19.439 -8.061 1.00 55.16 135 SER C C 1
ATOM 3001 O O . SER C 1 143 ? 28.177 18.332 -8.386 1.00 50.29 135 SER C O 1
ATOM 3004 N N . VAL C 1 144 ? 28.269 20.584 -8.477 1.00 62.46 136 VAL C N 1
ATOM 3005 C CA . VAL C 1 144 ? 29.438 20.621 -9.346 1.00 53.86 136 VAL C CA 1
ATOM 3006 C C . VAL C 1 144 ? 30.344 21.758 -8.900 1.00 63.64 136 VAL C C 1
ATOM 3007 O O . VAL C 1 144 ? 29.874 22.822 -8.479 1.00 67.75 136 VAL C O 1
ATOM 3011 N N . SER C 1 145 ? 31.649 21.516 -8.975 1.00 60.55 137 SER C N 1
ATOM 3012 C CA . SER C 1 145 ? 32.669 22.468 -8.572 1.00 65.63 137 SER C CA 1
ATOM 3013 C C . SER C 1 145 ? 33.661 22.637 -9.707 1.00 69.84 137 SER C C 1
ATOM 3014 O O . SER C 1 145 ? 33.972 21.676 -10.419 1.00 66.90 137 SER C O 1
ATOM 3017 N N . VAL C 1 146 ? 34.146 23.861 -9.879 1.00 77.98 138 VAL C N 1
ATOM 3018 C CA . VAL C 1 146 ? 35.206 24.137 -10.833 1.00 80.43 138 VAL C CA 1
ATOM 3019 C C . VAL C 1 146 ? 36.368 24.790 -10.097 1.00 80.41 138 VAL C C 1
ATOM 3020 O O . VAL C 1 146 ? 37.329 25.231 -10.720 1.00 85.08 138 VAL C O 1
ATOM 3024 N N . HIS D 1 8 ? 14.098 14.151 7.627 1.00 76.79 0 HIS D N 1
ATOM 3025 C CA . HIS D 1 8 ? 14.387 13.888 9.033 1.00 78.10 0 HIS D CA 1
ATOM 3026 C C . HIS D 1 8 ? 14.924 12.473 9.254 1.00 71.29 0 HIS D C 1
ATOM 3027 O O . HIS D 1 8 ? 15.336 12.123 10.361 1.00 70.50 0 HIS D O 1
ATOM 3029 N N . MET D 1 9 ? 14.918 11.657 8.205 1.00 66.54 1 MET D N 1
ATOM 3030 C CA . MET D 1 9 ? 15.404 10.292 8.338 1.00 61.84 1 MET D CA 1
ATOM 3031 C C . MET D 1 9 ? 16.922 10.284 8.461 1.00 63.48 1 MET D C 1
ATOM 3032 O O . MET D 1 9 ? 17.619 11.054 7.796 1.00 62.30 1 MET D O 1
ATOM 3037 N N . LYS D 1 10 ? 17.433 9.410 9.325 1.00 57.94 2 LYS D N 1
ATOM 3038 C CA . LYS D 1 10 ? 18.859 9.353 9.621 1.00 58.01 2 LYS D CA 1
ATOM 3039 C C . LYS D 1 10 ? 19.534 8.293 8.761 1.00 56.02 2 LYS D C 1
ATOM 3040 O O . LYS D 1 10 ? 19.054 7.159 8.672 1.00 52.01 2 LYS D O 1
ATOM 3042 N N . ALA D 1 11 ? 20.653 8.661 8.143 1.00 52.88 3 ALA D N 1
ATOM 3043 C CA . ALA D 1 11 ? 21.447 7.702 7.389 1.00 48.62 3 ALA D CA 1
ATOM 3044 C C . ALA D 1 11 ? 22.039 6.653 8.325 1.00 51.88 3 ALA D C 1
ATOM 3045 O O . ALA D 1 11 ? 22.777 6.985 9.256 1.00 58.41 3 ALA D O 1
ATOM 3047 N N . LEU D 1 12 ? 21.719 5.383 8.071 1.00 52.34 4 LEU D N 1
ATOM 3048 C CA . LEU D 1 12 ? 22.246 4.292 8.887 1.00 56.08 4 LEU D CA 1
ATOM 3049 C C . LEU D 1 12 ? 23.660 3.901 8.481 1.00 59.79 4 LEU D C 1
ATOM 3050 O O . LEU D 1 12 ? 24.431 3.421 9.320 1.00 59.91 4 LEU D O 1
ATOM 3055 N N . TYR D 1 13 ? 24.003 4.080 7.204 1.00 52.80 5 TYR D N 1
ATOM 3056 C CA . TYR D 1 13 ? 25.305 3.739 6.648 1.00 52.82 5 TYR D CA 1
ATOM 3057 C C . TYR D 1 13 ? 25.543 4.657 5.463 1.00 48.94 5 TYR D C 1
ATOM 3058 O O . TYR D 1 13 ? 24.606 4.949 4.715 1.00 46.25 5 TYR D O 1
ATOM 3067 N N . THR D 1 14 ? 26.780 5.125 5.307 1.00 51.05 6 THR D N 1
ATOM 3068 C CA . THR D 1 14 ? 27.129 6.046 4.226 1.00 52.29 6 THR D CA 1
ATOM 3069 C C . THR D 1 14 ? 28.479 5.642 3.659 1.00 47.18 6 THR D C 1
ATOM 3070 O O . THR D 1 14 ? 29.413 5.370 4.423 1.00 51.20 6 THR D O 1
ATOM 3074 N N . THR D 1 15 ? 28.584 5.597 2.331 1.00 48.29 7 THR D N 1
ATOM 3075 C CA . THR D 1 15 ? 29.850 5.300 1.675 1.00 50.29 7 THR D CA 1
ATOM 3076 C C . THR D 1 15 ? 30.062 6.252 0.507 1.00 43.65 7 THR D C 1
ATOM 3077 O O . THR D 1 15 ? 29.106 6.721 -0.117 1.00 43.74 7 THR D O 1
ATOM 3081 N N . ILE D 1 16 ? 31.334 6.527 0.208 1.00 49.73 8 ILE D N 1
ATOM 3082 C CA . ILE D 1 16 ? 31.714 7.513 -0.797 1.00 49.79 8 ILE D CA 1
ATOM 3083 C C . ILE D 1 16 ? 32.664 6.871 -1.798 1.00 43.57 8 ILE D C 1
ATOM 3084 O O . ILE D 1 16 ? 33.649 6.238 -1.404 1.00 48.52 8 ILE D O 1
ATOM 3089 N N . ALA D 1 17 ? 32.386 7.060 -3.082 1.00 45.10 9 ALA D N 1
ATOM 3090 C CA . ALA D 1 17 ? 33.216 6.551 -4.164 1.00 42.14 9 ALA D CA 1
ATOM 3091 C C . ALA D 1 17 ? 33.656 7.710 -5.044 1.00 47.57 9 ALA D C 1
ATOM 3092 O O . ALA D 1 17 ? 32.877 8.635 -5.300 1.00 47.90 9 ALA D O 1
ATOM 3094 N N . LYS D 1 18 ? 34.897 7.662 -5.523 1.00 46.86 10 LYS D N 1
ATOM 3095 C CA . LYS D 1 18 ? 35.391 8.672 -6.445 1.00 47.67 10 LYS D CA 1
ATOM 3096 C C . LYS D 1 18 ? 35.909 8.000 -7.706 1.00 45.84 10 LYS D C 1
ATOM 3097 O O . LYS D 1 18 ? 36.682 7.036 -7.636 1.00 46.39 10 LYS D O 1
ATOM 3103 N N . ALA D 1 19 ? 35.479 8.509 -8.852 1.00 43.28 11 ALA D N 1
ATOM 3104 C CA . ALA D 1 19 ? 35.832 7.945 -10.147 1.00 43.41 11 ALA D CA 1
ATOM 3105 C C . ALA D 1 19 ? 36.634 8.965 -10.937 1.00 47.93 11 ALA D C 1
ATOM 3106 O O . ALA D 1 19 ? 36.378 10.172 -10.845 1.00 49.41 11 ALA D O 1
ATOM 3108 N N . HIS D 1 20 ? 37.600 8.474 -11.717 1.00 47.48 12 HIS D N 1
ATOM 3109 C CA . HIS D 1 20 ? 38.443 9.349 -12.517 1.00 55.50 12 HIS D CA 1
ATOM 3110 C C . HIS D 1 20 ? 39.056 8.549 -13.655 1.00 58.23 12 HIS D C 1
ATOM 3111 O O . HIS D 1 20 ? 39.246 7.334 -13.549 1.00 53.49 12 HIS D O 1
ATOM 3118 N N . GLY D 1 21 ? 39.361 9.244 -14.744 1.00 70.29 13 GLY D N 1
ATOM 3119 C CA . GLY D 1 21 ? 40.068 8.651 -15.856 1.00 80.34 13 GLY D CA 1
ATOM 3120 C C . GLY D 1 21 ? 39.218 8.169 -17.009 1.00 84.29 13 GLY D C 1
ATOM 3121 O O . GLY D 1 21 ? 39.763 7.562 -17.939 1.00 98.64 13 GLY D O 1
ATOM 3122 N N . GLY D 1 22 ? 37.915 8.404 -16.982 1.00 75.73 14 GLY D N 1
ATOM 3123 C CA . GLY D 1 22 ? 37.083 8.031 -18.104 1.00 76.68 14 GLY D CA 1
ATOM 3124 C C . GLY D 1 22 ? 36.700 6.560 -18.102 1.00 70.81 14 GLY D C 1
ATOM 3125 O O . GLY D 1 22 ? 36.798 5.846 -17.091 1.00 57.95 14 GLY D O 1
ATOM 3126 N N . ARG D 1 23 ? 36.242 6.107 -19.276 1.00 68.47 15 ARG D N 1
ATOM 3127 C CA . ARG D 1 23 ? 35.755 4.737 -19.410 1.00 64.82 15 ARG D CA 1
ATOM 3128 C C . ARG D 1 23 ? 36.862 3.728 -19.154 1.00 60.55 15 ARG D C 1
ATOM 3129 O O . ARG D 1 23 ? 36.600 2.635 -18.634 1.00 61.75 15 ARG D O 1
ATOM 3131 N N . ASN D 1 24 ? 38.101 4.073 -19.512 1.00 59.44 16 ASN D N 1
ATOM 3132 C CA . ASN D 1 24 ? 39.270 3.272 -19.173 1.00 61.35 16 ASN D CA 1
ATOM 3133 C C . ASN D 1 24 ? 39.920 3.719 -17.868 1.00 59.23 16 ASN D C 1
ATOM 3134 O O . ASN D 1 24 ? 41.115 3.457 -17.646 1.00 61.55 16 ASN D O 1
ATOM 3139 N N . GLY D 1 25 ? 39.152 4.372 -16.996 1.00 57.22 17 GLY D N 1
ATOM 3140 C CA . GLY D 1 25 ? 39.695 4.999 -15.807 1.00 60.00 17 GLY D CA 1
ATOM 3141 C C . GLY D 1 25 ? 39.733 4.140 -14.562 1.00 53.90 17 GLY D C 1
ATOM 3142 O O . GLY D 1 25 ? 40.105 2.965 -14.621 1.00 55.78 17 GLY D O 1
ATOM 3143 N N . HIS D 1 26 ? 39.348 4.732 -13.428 1.00 54.60 18 HIS D N 1
ATOM 3144 C CA . HIS D 1 26 ? 39.543 4.154 -12.106 1.00 55.40 18 HIS D CA 1
ATOM 3145 C C . HIS D 1 26 ? 38.489 4.727 -11.165 1.00 56.60 18 HIS D C 1
ATOM 3146 O O . HIS D 1 26 ? 38.090 5.888 -11.304 1.00 56.04 18 HIS D O 1
ATOM 3153 N N . VAL D 1 27 ? 38.032 3.902 -10.219 1.00 50.29 19 VAL D N 1
ATOM 3154 C CA . VAL D 1 27 ? 37.085 4.330 -9.184 1.00 47.81 19 VAL D CA 1
ATOM 3155 C C . VAL D 1 27 ? 37.466 3.653 -7.873 1.00 54.78 19 VAL D C 1
ATOM 3156 O O . VAL D 1 27 ? 37.915 2.502 -7.868 1.00 56.10 19 VAL D O 1
ATOM 3160 N N . GLU D 1 28 ? 37.322 4.381 -6.762 1.00 48.91 20 GLU D N 1
ATOM 3161 C CA . GLU D 1 28 ? 37.666 3.851 -5.450 1.00 50.91 20 GLU D CA 1
ATOM 3162 C C . GLU D 1 28 ? 36.723 4.430 -4.410 1.00 49.33 20 GLU D C 1
ATOM 3163 O O . GLU D 1 28 ? 36.263 5.568 -4.539 1.00 52.81 20 GLU D O 1
ATOM 3169 N N . THR D 1 29 ? 36.471 3.650 -3.359 1.00 51.14 21 THR D N 1
ATOM 3170 C CA . THR D 1 29 ? 35.807 4.187 -2.178 1.00 50.83 21 THR D CA 1
ATOM 3171 C C . THR D 1 29 ? 36.834 4.832 -1.257 1.00 55.87 21 THR D C 1
ATOM 3172 O O . THR D 1 29 ? 38.012 4.466 -1.248 1.00 57.09 21 THR D O 1
ATOM 3176 N N . THR D 1 30 ? 36.372 5.806 -0.473 1.00 58.09 22 THR D N 1
ATOM 3177 C CA . THR D 1 30 ? 37.299 6.583 0.342 1.00 60.41 22 THR D CA 1
ATOM 3178 C C . THR D 1 30 ? 37.985 5.724 1.396 1.00 67.04 22 THR D C 1
ATOM 3179 O O . THR D 1 30 ? 39.110 6.031 1.805 1.00 70.10 22 THR D O 1
ATOM 3183 N N . ASP D 1 31 ? 37.339 4.648 1.842 1.00 64.61 23 ASP D N 1
ATOM 3184 C CA . ASP D 1 31 ? 37.936 3.763 2.833 1.00 66.63 23 ASP D CA 1
ATOM 3185 C C . ASP D 1 31 ? 38.848 2.709 2.215 1.00 68.72 23 ASP D C 1
ATOM 3186 O O . ASP D 1 31 ? 39.447 1.920 2.954 1.00 73.21 23 ASP D O 1
ATOM 3191 N N . GLY D 1 32 ? 38.971 2.683 0.890 1.00 72.24 24 GLY D N 1
ATOM 3192 C CA . GLY D 1 32 ? 39.890 1.793 0.216 1.00 75.29 24 GLY D CA 1
ATOM 3193 C C . GLY D 1 32 ? 39.444 0.353 0.102 1.00 75.72 24 GLY D C 1
ATOM 3194 O O . GLY D 1 32 ? 40.226 -0.477 -0.377 1.00 80.63 24 GLY D O 1
ATOM 3195 N N . LEU D 1 33 ? 38.221 0.022 0.525 1.00 70.14 25 LEU D N 1
ATOM 3196 C CA . LEU D 1 33 ? 37.765 -1.361 0.431 1.00 68.64 25 LEU D CA 1
ATOM 3197 C C . LEU D 1 33 ? 37.469 -1.759 -1.010 1.00 69.79 25 LEU D C 1
ATOM 3198 O O . LEU D 1 33 ? 37.572 -2.942 -1.360 1.00 68.60 25 LEU D O 1
ATOM 3203 N N . LEU D 1 34 ? 37.118 -0.795 -1.858 1.00 60.06 26 LEU D N 1
ATOM 3204 C CA . LEU D 1 34 ? 36.838 -1.049 -3.264 1.00 57.76 26 LEU D CA 1
ATOM 3205 C C . LEU D 1 34 ? 37.771 -0.185 -4.105 1.00 62.69 26 LEU D C 1
ATOM 3206 O O . LEU D 1 34 ? 37.770 1.043 -3.978 1.00 60.11 26 LEU D O 1
ATOM 3211 N N . LYS D 1 35 ? 38.587 -0.830 -4.937 1.00 60.94 27 LYS D N 1
ATOM 3212 C CA . LYS D 1 35 ? 39.528 -0.146 -5.822 1.00 62.52 27 LYS D CA 1
ATOM 3213 C C . LYS D 1 35 ? 39.518 -0.892 -7.149 1.00 61.60 27 LYS D C 1
ATOM 3214 O O . LYS D 1 35 ? 39.960 -2.044 -7.213 1.00 67.42 27 LYS D O 1
ATOM 3220 N N . LEU D 1 36 ? 39.030 -0.243 -8.203 1.00 57.60 28 LEU D N 1
ATOM 3221 C CA . LEU D 1 36 ? 38.736 -0.929 -9.454 1.00 65.69 28 LEU D CA 1
ATOM 3222 C C . LEU D 1 36 ? 39.232 -0.132 -10.647 1.00 62.16 28 LEU D C 1
ATOM 3223 O O . LEU D 1 36 ? 38.972 1.071 -10.744 1.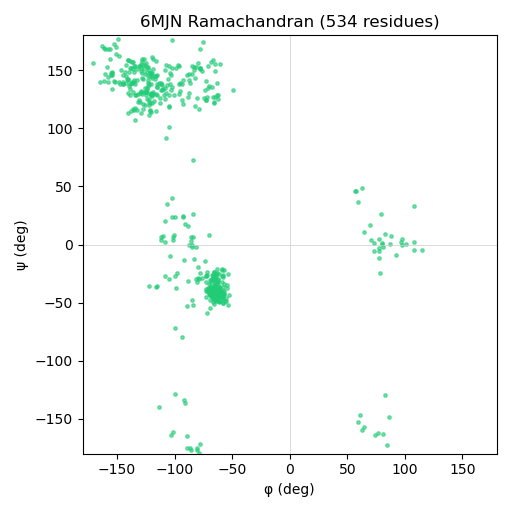00 63.28 28 LEU D O 1
ATOM 3228 N N . ASP D 1 37 ? 39.937 -0.804 -11.552 1.00 63.34 29 ASP D N 1
ATOM 3229 C CA . ASP D 1 37 ? 40.126 -0.275 -12.891 1.00 61.23 29 ASP D CA 1
ATOM 3230 C C . ASP D 1 37 ? 38.863 -0.516 -13.708 1.00 58.71 29 ASP D C 1
ATOM 3231 O O . ASP D 1 37 ? 38.118 -1.469 -13.464 1.00 64.47 29 ASP D O 1
ATOM 3236 N N . LEU D 1 38 ? 38.626 0.354 -14.685 1.00 60.22 30 LEU D N 1
ATOM 3237 C CA . LEU D 1 38 ? 37.440 0.273 -15.527 1.00 55.99 30 LEU D CA 1
ATOM 3238 C C . LEU D 1 38 ? 37.832 0.145 -16.994 1.00 58.74 30 LEU D C 1
ATOM 3239 O O . LEU D 1 38 ? 38.880 0.638 -17.421 1.00 61.49 30 LEU D O 1
ATOM 3244 N N . ALA D 1 39 ? 36.983 -0.532 -17.766 1.00 58.60 31 ALA D N 1
ATOM 3245 C CA . ALA D 1 39 ? 37.200 -0.634 -19.202 1.00 61.66 31 ALA D CA 1
ATOM 3246 C C . ALA D 1 39 ? 35.860 -0.716 -19.914 1.00 60.30 31 ALA D C 1
ATOM 3247 O O . ALA D 1 39 ? 34.943 -1.396 -19.448 1.00 57.75 31 ALA D O 1
ATOM 3249 N N . MET D 1 40 ? 35.759 -0.028 -21.044 1.00 61.26 32 MET D N 1
ATOM 3250 C CA . MET D 1 40 ? 34.555 -0.121 -21.848 1.00 66.98 32 MET D CA 1
ATOM 3251 C C . MET D 1 40 ? 34.476 -1.508 -22.484 1.00 67.67 32 MET D C 1
ATOM 3252 O O . MET D 1 40 ? 35.486 -2.028 -22.961 1.00 67.39 32 MET D O 1
ATOM 3257 N N . PRO D 1 41 ? 33.302 -2.140 -22.475 1.00 61.53 33 PRO D N 1
ATOM 3258 C CA . PRO D 1 41 ? 33.206 -3.508 -22.999 1.00 66.49 33 PRO D CA 1
ATOM 3259 C C . PRO D 1 41 ? 33.502 -3.558 -24.490 1.00 70.42 33 PRO D C 1
ATOM 3260 O O . PRO D 1 41 ? 33.249 -2.604 -25.230 1.00 69.29 33 PRO D O 1
ATOM 3264 N N . ARG D 1 42 ? 34.053 -4.694 -24.929 1.00 73.17 34 ARG D N 1
ATOM 3265 C CA . ARG D 1 42 ? 34.327 -4.875 -26.354 1.00 78.30 34 ARG D CA 1
ATOM 3266 C C . ARG D 1 42 ? 33.061 -4.735 -27.193 1.00 78.09 34 ARG D C 1
ATOM 3267 O O . ARG D 1 42 ? 33.132 -4.315 -28.353 1.00 81.29 34 ARG D O 1
ATOM 3269 N N . GLU D 1 43 ? 31.894 -5.052 -26.615 1.00 83.69 35 GLU D N 1
ATOM 3270 C CA . GLU D 1 43 ? 30.623 -4.943 -27.328 1.00 84.05 35 GLU D CA 1
ATOM 3271 C C . GLU D 1 43 ? 30.284 -3.507 -27.705 1.00 85.98 35 GLU D C 1
ATOM 3272 O O . GLU D 1 43 ? 29.531 -3.292 -28.661 1.00 89.15 35 GLU D O 1
ATOM 3278 N N . LEU D 1 44 ? 30.804 -2.525 -26.969 1.00 69.78 36 LEU D N 1
ATOM 3279 C CA . LEU D 1 44 ? 30.668 -1.122 -27.329 1.00 75.32 36 LEU D CA 1
ATOM 3280 C C . LEU D 1 44 ? 31.947 -0.567 -27.947 1.00 80.79 36 LEU D C 1
ATOM 3281 O O . LEU D 1 44 ? 32.184 0.646 -27.897 1.00 87.63 36 LEU D O 1
ATOM 3286 N N . GLY D 1 45 ? 32.778 -1.436 -28.518 1.00 78.27 37 GLY D N 1
ATOM 3287 C CA . GLY D 1 45 ? 34.023 -1.008 -29.128 1.00 85.86 37 GLY D CA 1
ATOM 3288 C C . GLY D 1 45 ? 35.145 -0.737 -28.152 1.00 84.93 37 GLY D C 1
ATOM 3289 O O . GLY D 1 45 ? 36.042 0.053 -28.456 1.00 84.67 37 GLY D O 1
ATOM 3290 N N . GLY D 1 46 ? 35.127 -1.380 -26.982 1.00 77.51 38 GLY D N 1
ATOM 3291 C CA . GLY D 1 46 ? 36.125 -1.149 -25.963 1.00 76.35 38 GLY D CA 1
ATOM 3292 C C . GLY D 1 46 ? 37.192 -2.237 -25.894 1.00 80.10 38 GLY D C 1
ATOM 3293 O O . GLY D 1 46 ? 37.161 -3.248 -26.591 1.00 83.61 38 GLY D O 1
ATOM 3294 N N . GLU D 1 47 ? 38.160 -1.997 -25.014 1.00 79.71 39 GLU D N 1
ATOM 3295 C CA . GLU D 1 47 ? 39.241 -2.946 -24.796 1.00 92.89 39 GLU D CA 1
ATOM 3296 C C . GLU D 1 47 ? 38.825 -4.121 -23.924 1.00 86.41 39 GLU D C 1
ATOM 3297 O O . GLU D 1 47 ? 39.433 -5.194 -24.025 1.00 89.49 39 GLU D O 1
ATOM 3303 N N . GLY D 1 48 ? 37.806 -3.948 -23.082 1.00 76.47 40 GLY D N 1
ATOM 3304 C CA . GLY D 1 48 ? 37.478 -4.973 -22.115 1.00 75.14 40 GLY D CA 1
ATOM 3305 C C . GLY D 1 48 ? 38.622 -5.145 -21.126 1.00 76.53 40 GLY D C 1
ATOM 3306 O O . GLY D 1 48 ? 39.456 -4.260 -20.924 1.00 76.79 40 GLY D O 1
ATOM 3307 N N . GLY D 1 49 ? 38.664 -6.324 -20.512 1.00 79.05 41 GLY D N 1
ATOM 3308 C CA . GLY D 1 49 ? 39.736 -6.645 -19.592 1.00 80.22 41 GLY D CA 1
ATOM 3309 C C . GLY D 1 49 ? 39.617 -6.018 -18.222 1.00 79.02 41 GLY D C 1
ATOM 3310 O O . GLY D 1 49 ? 40.475 -6.271 -17.368 1.00 78.71 41 GLY D O 1
ATOM 3311 N N . ALA D 1 50 ? 38.595 -5.198 -17.989 1.00 71.03 42 ALA D N 1
ATOM 3312 C CA . ALA D 1 50 ? 38.315 -4.642 -16.676 1.00 67.33 42 ALA D CA 1
ATOM 3313 C C . ALA D 1 50 ? 36.814 -4.408 -16.576 1.00 62.74 42 ALA D C 1
ATOM 3314 O O . ALA D 1 50 ? 36.080 -4.516 -17.562 1.00 62.36 42 ALA D O 1
ATOM 3316 N N . THR D 1 51 ? 36.360 -4.088 -15.369 1.00 59.70 43 THR D N 1
ATOM 3317 C CA . THR D 1 51 ? 34.929 -4.024 -15.126 1.00 55.95 43 THR D CA 1
ATOM 3318 C C . THR D 1 51 ? 34.356 -2.693 -15.619 1.00 52.87 43 THR D C 1
ATOM 3319 O O . THR D 1 51 ? 35.050 -1.868 -16.218 1.00 57.30 43 THR D O 1
ATOM 3323 N N . ASN D 1 52 ? 33.069 -2.484 -15.360 1.00 50.75 44 ASN D N 1
ATOM 3324 C CA . ASN D 1 52 ? 32.325 -1.355 -15.905 1.00 47.23 44 ASN D CA 1
ATOM 3325 C C . ASN D 1 52 ? 31.069 -1.170 -15.058 1.00 50.55 44 ASN D C 1
ATOM 3326 O O . ASN D 1 52 ? 30.750 -2.027 -14.218 1.00 43.81 44 ASN D O 1
ATOM 3331 N N . PRO D 1 53 ? 30.337 -0.056 -15.237 1.00 46.04 45 PRO D N 1
ATOM 3332 C CA . PRO D 1 53 ? 29.195 0.211 -14.333 1.00 47.51 45 PRO D CA 1
ATOM 3333 C C . PRO D 1 53 ? 28.058 -0.794 -14.435 1.00 38.64 45 PRO D C 1
ATOM 3334 O O . PRO D 1 53 ? 27.331 -0.984 -13.451 1.00 41.77 45 PRO D O 1
ATOM 3338 N N . GLU D 1 54 ? 27.860 -1.435 -15.589 1.00 40.08 46 GLU D N 1
ATOM 3339 C CA . GLU D 1 54 ? 26.790 -2.426 -15.665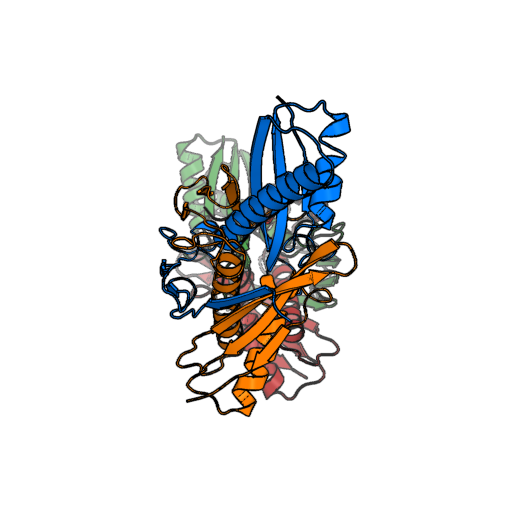 1.00 41.93 46 GLU D CA 1
ATOM 3340 C C . GLU D 1 54 ? 27.124 -3.657 -14.827 1.00 41.31 46 GLU D C 1
ATOM 3341 O O . GLU D 1 54 ? 26.263 -4.182 -14.110 1.00 45.20 46 GLU D O 1
ATOM 3347 N N . GLN D 1 55 ? 28.375 -4.120 -14.888 1.00 43.74 47 GLN D N 1
ATOM 3348 C CA . GLN D 1 55 ? 28.777 -5.240 -14.044 1.00 46.58 47 GLN D CA 1
ATOM 3349 C C . GLN D 1 55 ? 28.650 -4.887 -12.569 1.00 46.25 47 GLN D C 1
ATOM 3350 O O . GLN D 1 55 ? 28.223 -5.718 -11.758 1.00 45.01 47 GLN D O 1
ATOM 3356 N N . LEU D 1 56 ? 29.049 -3.670 -12.198 1.00 44.08 48 LEU D N 1
ATOM 3357 C CA . LEU D 1 56 ? 28.939 -3.257 -10.805 1.00 43.91 48 LEU D CA 1
ATOM 3358 C C . LEU D 1 56 ? 27.489 -3.253 -10.356 1.00 42.37 48 LEU D C 1
ATOM 3359 O O . LEU D 1 56 ? 27.182 -3.671 -9.230 1.00 42.08 48 LEU D O 1
ATOM 3364 N N . PHE D 1 57 ? 26.582 -2.777 -11.220 1.00 38.55 49 PHE D N 1
ATOM 3365 C CA . PHE D 1 57 ? 25.157 -2.832 -10.899 1.00 43.07 49 PHE D CA 1
ATOM 3366 C C . PHE D 1 57 ? 24.687 -4.273 -10.770 1.00 45.31 49 PHE D C 1
ATOM 3367 O O . PHE D 1 57 ? 23.939 -4.608 -9.843 1.00 41.78 49 PHE D O 1
ATOM 3375 N N . ALA D 1 58 ? 25.132 -5.142 -11.683 1.00 45.26 50 ALA D N 1
ATOM 3376 C CA . ALA D 1 58 ? 24.708 -6.539 -11.661 1.00 45.62 50 ALA D CA 1
ATOM 3377 C C . ALA D 1 58 ? 25.170 -7.231 -10.387 1.00 50.54 50 ALA D C 1
ATOM 3378 O O . ALA D 1 58 ? 24.390 -7.923 -9.722 1.00 49.53 50 ALA D O 1
ATOM 3380 N N . ALA D 1 59 ? 26.451 -7.064 -10.041 1.00 48.26 51 ALA D N 1
ATOM 3381 C CA . ALA D 1 59 ? 26.988 -7.653 -8.818 1.00 49.82 51 ALA D CA 1
ATOM 3382 C C . ALA D 1 59 ? 26.302 -7.086 -7.579 1.00 51.53 51 ALA D C 1
ATOM 3383 O O . ALA D 1 59 ? 25.981 -7.827 -6.640 1.00 58.64 51 ALA D O 1
ATOM 3385 N N . GLY D 1 60 ? 26.081 -5.772 -7.555 1.00 50.65 52 GLY D N 1
ATOM 3386 C CA . GLY D 1 60 ? 25.385 -5.172 -6.425 1.00 45.86 52 GLY D CA 1
ATOM 3387 C C . GLY D 1 60 ? 23.972 -5.701 -6.277 1.00 42.63 52 GLY D C 1
ATOM 3388 O O . GLY D 1 60 ? 23.531 -6.031 -5.174 1.00 47.73 52 GLY D O 1
ATOM 3389 N N . TYR D 1 61 ? 23.248 -5.801 -7.396 1.00 42.35 53 TYR D N 1
ATOM 3390 C CA . TYR D 1 61 ? 21.856 -6.241 -7.344 1.00 41.76 53 TYR D CA 1
ATOM 3391 C C . TYR D 1 61 ? 21.760 -7.693 -6.909 1.00 49.38 53 TYR D C 1
ATOM 3392 O O . TYR D 1 61 ? 20.896 -8.050 -6.098 1.00 45.91 53 TYR D O 1
ATOM 3401 N N . ALA D 1 62 ? 22.639 -8.543 -7.443 1.00 54.55 54 ALA D N 1
ATOM 3402 C CA . ALA D 1 62 ? 22.611 -9.958 -7.088 1.00 58.37 54 ALA D CA 1
ATOM 3403 C C . ALA D 1 62 ? 22.816 -10.151 -5.595 1.00 59.12 54 ALA D C 1
ATOM 3404 O O . ALA D 1 62 ? 22.154 -10.991 -4.976 1.00 60.15 54 ALA D O 1
ATOM 3406 N N . ALA D 1 63 ? 23.720 -9.372 -4.994 1.00 58.63 55 ALA D N 1
ATOM 3407 C CA . ALA D 1 63 ? 23.967 -9.503 -3.563 1.00 66.54 55 ALA D CA 1
ATOM 3408 C C . ALA D 1 63 ? 22.803 -8.944 -2.748 1.00 68.11 55 ALA D C 1
ATOM 3409 O O . ALA D 1 63 ? 22.348 -9.579 -1.789 1.00 70.53 55 ALA D O 1
ATOM 3411 N N . CYS D 1 64 ? 22.303 -7.757 -3.116 1.00 63.25 56 CYS D N 1
ATOM 3412 C CA . CYS D 1 64 ? 21.147 -7.198 -2.417 1.00 61.54 56 CYS D CA 1
ATOM 3413 C C . CYS D 1 64 ? 19.971 -8.161 -2.430 1.00 51.10 56 CYS D C 1
ATOM 3414 O O . CYS D 1 64 ? 19.332 -8.385 -1.394 1.00 60.26 56 CYS D O 1
ATOM 3417 N N . PHE D 1 65 ? 19.672 -8.746 -3.591 1.00 50.28 57 PHE D N 1
ATOM 3418 C CA . PHE D 1 65 ? 18.490 -9.594 -3.679 1.00 53.92 57 PHE D CA 1
ATOM 3419 C C . PHE D 1 65 ? 18.686 -10.917 -2.953 1.00 68.07 57 PHE D C 1
ATOM 3420 O O . PHE D 1 65 ? 17.719 -11.465 -2.412 1.00 78.55 57 PHE D O 1
ATOM 3428 N N . GLU D 1 66 ? 19.910 -11.449 -2.927 1.00 65.87 58 GLU D N 1
ATOM 3429 C CA . GLU D 1 66 ? 20.152 -12.659 -2.144 1.00 76.64 58 GLU D CA 1
ATOM 3430 C C . GLU D 1 66 ? 19.930 -12.386 -0.665 1.00 81.11 58 GLU D C 1
ATOM 3431 O O . GLU D 1 66 ? 19.232 -13.140 0.021 1.00 89.19 58 GLU D O 1
ATOM 3437 N N . SER D 1 67 ? 20.515 -11.298 -0.158 1.00 75.13 59 SER D N 1
ATOM 3438 C CA . SER D 1 67 ? 20.307 -10.921 1.234 1.00 78.84 59 SER D CA 1
ATOM 3439 C C . SER D 1 67 ? 18.828 -10.718 1.533 1.00 81.06 59 SER D C 1
ATOM 3440 O O . SER D 1 67 ? 18.344 -11.120 2.598 1.00 83.10 59 SER D O 1
ATOM 3443 N N . ALA D 1 68 ? 18.086 -10.112 0.599 1.00 73.61 60 ALA D N 1
ATOM 3444 C CA . ALA D 1 68 ? 16.647 -9.947 0.798 1.00 62.20 60 ALA D CA 1
ATOM 3445 C C . ALA D 1 68 ? 15.944 -11.297 0.909 1.00 66.20 60 ALA D C 1
ATOM 3446 O O . ALA D 1 68 ? 15.094 -11.489 1.788 1.00 69.92 60 ALA D O 1
ATOM 3448 N N . ILE D 1 69 ? 16.296 -12.253 0.040 1.00 66.71 61 ILE D N 1
ATOM 3449 C CA . ILE D 1 69 ? 15.708 -13.591 0.131 1.00 71.07 61 ILE D CA 1
ATOM 3450 C C . ILE D 1 69 ? 16.096 -14.256 1.445 1.00 83.32 61 ILE D C 1
ATOM 3451 O O . ILE D 1 69 ? 15.258 -14.864 2.123 1.00 80.97 61 ILE D O 1
ATOM 3456 N N . ARG D 1 70 ? 17.374 -14.154 1.827 1.00 85.03 62 ARG D N 1
ATOM 3457 C CA . ARG D 1 70 ? 17.821 -14.741 3.086 1.00 88.72 62 ARG D CA 1
ATOM 3458 C C . ARG D 1 70 ? 17.214 -14.030 4.292 1.00 94.47 62 ARG D C 1
ATOM 3459 O O . ARG D 1 70 ? 17.007 -14.660 5.334 1.00 104.16 62 ARG D O 1
ATOM 3461 N N . HIS D 1 71 ? 16.919 -12.732 4.177 1.00 89.61 63 HIS D N 1
ATOM 3462 C CA . HIS D 1 71 ? 16.266 -12.032 5.280 1.00 94.47 63 HIS D CA 1
ATOM 3463 C C . HIS D 1 71 ? 14.833 -12.514 5.468 1.00 96.90 63 HIS D C 1
ATOM 3464 O O . HIS D 1 71 ? 14.447 -12.929 6.569 1.00 98.47 63 HIS D O 1
ATOM 3471 N N . VAL D 1 72 ? 14.027 -12.461 4.400 1.00 87.94 64 VAL D N 1
ATOM 3472 C CA . VAL D 1 72 ? 12.610 -12.805 4.510 1.00 86.96 64 VAL D CA 1
ATOM 3473 C C . VAL D 1 72 ? 12.445 -14.232 5.016 1.00 95.32 64 VAL D C 1
ATOM 3474 O O . VAL D 1 72 ? 11.591 -14.509 5.867 1.00 99.25 64 VAL D O 1
ATOM 3478 N N . ALA D 1 73 ? 13.267 -15.153 4.510 1.00 96.04 65 ALA D N 1
ATOM 3479 C CA . ALA D 1 73 ? 13.207 -16.536 4.965 1.00 104.68 65 ALA D CA 1
ATOM 3480 C C . ALA D 1 73 ? 13.586 -16.642 6.437 1.00 113.12 65 ALA D C 1
ATOM 3481 O O . ALA D 1 73 ? 12.916 -17.332 7.216 1.00 122.76 65 ALA D O 1
ATOM 3483 N N . ASN D 1 74 ? 14.661 -15.957 6.838 1.00 108.29 66 ASN D N 1
ATOM 3484 C CA . ASN D 1 74 ? 15.109 -16.025 8.224 1.00 115.07 66 ASN D CA 1
ATOM 3485 C C . ASN D 1 74 ? 14.103 -15.391 9.177 1.00 116.71 66 ASN D C 1
ATOM 3486 O O . ASN D 1 74 ? 14.030 -15.784 10.347 1.00 121.83 66 ASN D O 1
ATOM 3488 N N . VAL D 1 75 ? 13.320 -14.422 8.701 1.00 109.63 67 VAL D N 1
ATOM 3489 C CA . VAL D 1 75 ? 12.343 -13.760 9.561 1.00 113.27 67 VAL D CA 1
ATOM 3490 C C . VAL D 1 75 ? 11.050 -14.562 9.630 1.00 115.37 67 VAL D C 1
ATOM 3491 O O . VAL D 1 75 ? 10.560 -14.878 10.719 1.00 117.18 67 VAL D O 1
ATOM 3495 N N . GLN D 1 76 ? 10.480 -14.912 8.475 1.00 100.89 68 GLN D N 1
ATOM 3496 C CA . GLN D 1 76 ? 9.207 -15.639 8.453 1.00 105.15 68 GLN D CA 1
ATOM 3497 C C . GLN D 1 76 ? 9.327 -17.091 8.950 1.00 113.33 68 GLN D C 1
ATOM 3498 O O . GLN D 1 76 ? 8.337 -17.831 8.819 1.00 119.07 68 GLN D O 1
ATOM 3500 N N . LYS D 1 77 ? 10.482 -17.480 9.499 1.00 114.24 69 LYS D N 1
ATOM 3501 C CA . LYS D 1 77 ? 10.720 -18.836 10.002 1.00 121.49 69 LYS D CA 1
ATOM 3502 C C . LYS D 1 77 ? 10.620 -19.862 8.873 1.00 124.05 69 LYS D C 1
ATOM 3503 O O . LYS D 1 77 ? 9.950 -20.892 8.992 1.00 125.82 69 LYS D O 1
ATOM 3505 N N . ILE D 1 78 ? 11.307 -19.573 7.768 1.00 119.58 70 ILE D N 1
ATOM 3506 C CA . ILE D 1 78 ? 11.329 -20.446 6.605 1.00 116.16 70 ILE D CA 1
ATOM 3507 C C . ILE D 1 78 ? 12.586 -21.304 6.650 1.00 126.77 70 ILE D C 1
ATOM 3508 O O . ILE D 1 78 ? 13.603 -20.939 7.247 1.00 128.48 70 ILE D O 1
ATOM 3510 N N . SER D 1 79 ? 12.520 -22.467 6.002 1.00 128.01 71 SER D N 1
ATOM 3511 C CA . SER D 1 79 ? 13.614 -23.439 5.991 1.00 126.88 71 SER D CA 1
ATOM 3512 C C . SER D 1 79 ? 14.261 -23.431 4.604 1.00 123.25 71 SER D C 1
ATOM 3513 O O . SER D 1 79 ? 13.842 -24.155 3.699 1.00 123.03 71 SER D O 1
ATOM 3516 N N . LEU D 1 80 ? 15.291 -22.603 4.447 1.00 118.32 72 LEU D N 1
ATOM 3517 C CA . LEU D 1 80 ? 16.091 -22.545 3.232 1.00 109.66 72 LEU D CA 1
ATOM 3518 C C . LEU D 1 80 ? 17.489 -23.070 3.526 1.00 119.31 72 LEU D C 1
ATOM 3519 O O . LEU D 1 80 ? 18.064 -22.775 4.580 1.00 116.46 72 LEU D O 1
ATOM 3521 N N . GLU D 1 81 ? 18.032 -23.857 2.598 1.00 131.17 73 GLU D N 1
ATOM 3522 C CA . GLU D 1 81 ? 19.363 -24.423 2.781 1.00 141.12 73 GLU D CA 1
ATOM 3523 C C . GLU D 1 81 ? 20.418 -23.528 2.143 1.00 137.83 73 GLU D C 1
ATOM 3524 O O . GLU D 1 81 ? 21.086 -22.756 2.840 1.00 138.98 73 GLU D O 1
ATOM 3526 N N . ASP D 1 82 ? 20.571 -23.614 0.824 1.00 130.95 74 ASP D N 1
ATOM 3527 C CA . ASP D 1 82 ? 21.565 -22.839 0.095 1.00 119.07 74 ASP D CA 1
ATOM 3528 C C . ASP D 1 82 ? 20.866 -21.962 -0.932 1.00 112.17 74 ASP D C 1
ATOM 3529 O O . ASP D 1 82 ? 20.048 -22.451 -1.720 1.00 114.47 74 ASP D O 1
ATOM 3534 N N . VAL D 1 83 ? 21.186 -20.672 -0.918 1.00 97.77 75 VAL D N 1
ATOM 3535 C CA . VAL D 1 83 ? 20.594 -19.695 -1.824 1.00 93.13 75 VAL D CA 1
ATOM 3536 C C . VAL D 1 83 ? 21.707 -19.117 -2.684 1.00 91.97 75 VAL D C 1
ATOM 3537 O O . VAL D 1 83 ? 22.696 -18.593 -2.156 1.00 94.93 75 VAL D O 1
ATOM 3539 N N . SER D 1 84 ? 21.552 -19.223 -4.000 1.00 93.35 76 SER D N 1
ATOM 3540 C CA . SER D 1 84 ? 22.433 -18.576 -4.961 1.00 91.22 76 SER D CA 1
ATOM 3541 C C . SER D 1 84 ? 21.612 -17.635 -5.828 1.00 91.05 76 SER D C 1
ATOM 3542 O O . SER D 1 84 ? 20.504 -17.976 -6.252 1.00 94.55 76 SER D O 1
ATOM 3545 N N . MET D 1 85 ? 22.157 -16.452 -6.096 1.00 88.59 77 MET D N 1
ATOM 3546 C CA . MET D 1 85 ? 21.442 -15.421 -6.833 1.00 86.54 77 MET D CA 1
ATOM 3547 C C . MET D 1 85 ? 22.220 -15.023 -8.078 1.00 81.52 77 MET D C 1
ATOM 3548 O O . MET D 1 85 ? 23.444 -14.869 -8.039 1.00 83.37 77 MET D O 1
ATOM 3553 N N . THR D 1 86 ? 21.495 -14.843 -9.178 1.00 73.12 78 THR D N 1
ATOM 3554 C CA . THR D 1 86 ? 22.073 -14.477 -10.462 1.00 68.22 78 THR D CA 1
ATOM 3555 C C . THR D 1 86 ? 21.314 -13.280 -11.021 1.00 68.12 78 THR D C 1
ATOM 3556 O O . THR D 1 86 ? 20.079 -13.270 -11.027 1.00 58.26 78 THR D O 1
ATOM 3560 N N . SER D 1 87 ? 22.043 -12.265 -11.475 1.00 69.19 79 SER D N 1
ATOM 3561 C CA . SER D 1 87 ? 21.429 -11.101 -12.095 1.00 67.47 79 SER D CA 1
ATOM 3562 C C . SER D 1 87 ? 22.031 -10.874 -13.472 1.00 72.43 79 SER D C 1
ATOM 3563 O O . SER D 1 87 ? 23.252 -10.936 -13.648 1.00 81.46 79 SER D O 1
ATOM 3566 N N . GLU D 1 88 ? 21.164 -10.617 -14.444 1.00 54.50 80 GLU D N 1
ATOM 3567 C CA . GLU D 1 88 ? 21.568 -10.303 -15.806 1.00 48.85 80 GLU D CA 1
ATOM 3568 C C . GLU D 1 88 ? 21.134 -8.881 -16.132 1.00 52.56 80 GLU D C 1
ATOM 3569 O O . GLU D 1 88 ? 19.932 -8.591 -16.166 1.00 54.76 80 GLU D O 1
ATOM 3575 N N . VAL D 1 89 ? 22.108 -7.996 -16.355 1.00 45.91 81 VAL D N 1
ATOM 3576 C CA . VAL D 1 89 ? 21.855 -6.587 -16.648 1.00 37.11 81 VAL D CA 1
ATOM 3577 C C . VAL D 1 89 ? 22.191 -6.348 -18.106 1.00 45.43 81 VAL D C 1
ATOM 3578 O O . VAL D 1 89 ? 23.281 -6.718 -18.562 1.00 44.34 81 VAL D O 1
ATOM 3582 N N . SER D 1 90 ? 21.258 -5.742 -18.837 1.00 41.39 82 SER D N 1
ATOM 3583 C CA . SER D 1 90 ? 21.480 -5.364 -20.225 1.00 44.66 82 SER D CA 1
ATOM 3584 C C . SER D 1 90 ? 21.331 -3.859 -20.380 1.00 43.00 82 SER D C 1
ATOM 3585 O O . SER D 1 90 ? 20.511 -3.230 -19.700 1.00 41.97 82 SER D O 1
ATOM 3588 N N . LEU D 1 91 ? 22.139 -3.293 -21.279 1.00 47.29 83 LEU D N 1
ATOM 3589 C CA . LEU D 1 91 ? 22.102 -1.878 -21.629 1.00 43.80 83 LEU D CA 1
ATOM 3590 C C . LEU D 1 91 ? 21.386 -1.696 -22.962 1.00 51.76 83 LEU D C 1
ATOM 3591 O O . LEU D 1 91 ? 21.657 -2.430 -23.921 1.00 46.46 83 LEU D O 1
ATOM 3596 N N . TYR D 1 92 ? 20.491 -0.704 -23.027 1.00 43.93 84 TYR D N 1
ATOM 3597 C CA . TYR D 1 92 ? 19.704 -0.419 -24.222 1.00 47.14 84 TYR D CA 1
ATOM 3598 C C . TYR D 1 92 ? 19.808 1.059 -24.565 1.00 51.32 84 TYR D C 1
ATOM 3599 O O . TYR D 1 92 ? 20.008 1.905 -23.689 1.00 50.19 84 TYR D O 1
ATOM 3608 N N . ALA D 1 93 ? 19.669 1.366 -25.852 1.00 62.28 85 ALA D N 1
ATOM 3609 C CA . ALA D 1 93 ? 19.606 2.746 -26.305 1.00 66.69 85 ALA D CA 1
ATOM 3610 C C . ALA D 1 93 ? 18.169 3.240 -26.229 1.00 72.94 85 ALA D C 1
ATOM 3611 O O . ALA D 1 93 ? 17.233 2.509 -26.565 1.00 77.55 85 ALA D O 1
ATOM 3613 N N . THR D 1 94 ? 17.995 4.508 -25.769 1.00 65.91 86 THR D N 1
ATOM 3614 C CA . THR D 1 94 ? 16.620 4.992 -25.829 1.00 71.03 86 THR D CA 1
ATOM 3615 C C . THR D 1 94 ? 16.457 5.991 -26.973 1.00 77.05 86 THR D C 1
ATOM 3616 O O . THR D 1 94 ? 17.423 6.651 -27.369 1.00 72.73 86 THR D O 1
ATOM 3620 N N . PRO D 1 95 ? 15.252 6.136 -27.535 1.00 89.90 87 PRO D N 1
ATOM 3621 C CA . PRO D 1 95 ? 15.072 7.112 -28.625 1.00 97.26 87 PRO D CA 1
ATOM 3622 C C . PRO D 1 95 ? 15.465 8.527 -28.241 1.00 101.72 87 PRO D C 1
ATOM 3623 O O . PRO D 1 95 ? 15.771 9.332 -29.130 1.00 105.83 87 PRO D O 1
ATOM 3627 N N . GLU D 1 96 ? 15.491 8.851 -26.948 1.00 100.07 88 GLU D N 1
ATOM 3628 C CA . GLU D 1 96 ? 15.856 10.186 -26.490 1.00 102.05 88 GLU D CA 1
ATOM 3629 C C . GLU D 1 96 ? 17.371 10.343 -26.386 1.00 94.78 88 GLU D C 1
ATOM 3630 O O . GLU D 1 96 ? 17.866 11.155 -25.597 1.00 93.12 88 GLU D O 1
ATOM 3632 N N . LYS D 1 97 ? 18.110 9.563 -27.174 1.00 90.11 89 LYS D N 1
ATOM 3633 C CA . LYS D 1 97 ? 19.568 9.601 -27.265 1.00 87.32 89 LYS D CA 1
ATOM 3634 C C . LYS D 1 97 ? 20.257 9.191 -25.968 1.00 91.24 89 LYS D C 1
ATOM 3635 O O . LYS D 1 97 ? 21.476 9.351 -25.842 1.00 92.56 89 LYS D O 1
ATOM 3637 N N . GLY D 1 98 ? 19.514 8.653 -25.001 1.00 88.08 90 GLY D N 1
ATOM 3638 C CA . GLY D 1 98 ? 20.083 8.193 -23.756 1.00 78.52 90 GLY D CA 1
ATOM 3639 C C . GLY D 1 98 ? 20.210 6.681 -23.707 1.00 69.60 90 GLY D C 1
ATOM 3640 O O . GLY D 1 98 ? 20.139 5.978 -24.716 1.00 66.07 90 GLY D O 1
ATOM 3641 N N . PHE D 1 99 ? 20.401 6.177 -22.495 1.00 63.71 91 PHE D N 1
ATOM 3642 C CA . PHE D 1 99 ? 20.530 4.746 -22.294 1.00 56.23 91 PHE D CA 1
ATOM 3643 C C . PHE D 1 99 ? 19.743 4.346 -21.061 1.00 44.83 91 PHE D C 1
ATOM 3644 O O . PHE D 1 99 ? 19.556 5.148 -20.143 1.00 49.12 91 PHE D O 1
ATOM 3652 N N . LYS D 1 100 ? 19.269 3.100 -21.057 1.00 43.44 92 LYS D N 1
ATOM 3653 C CA . LYS D 1 100 ? 18.541 2.567 -19.916 1.00 42.11 92 LYS D CA 1
ATOM 3654 C C . LYS D 1 100 ? 18.951 1.118 -19.693 1.00 39.96 92 LYS D C 1
ATOM 3655 O O . LYS D 1 100 ? 19.475 0.452 -20.591 1.00 44.29 92 LYS D O 1
ATOM 3661 N N . LEU D 1 101 ? 18.718 0.644 -18.472 1.00 38.61 93 LEU D N 1
ATOM 3662 C CA . LEU D 1 101 ? 19.035 -0.720 -18.089 1.00 37.22 93 LEU D CA 1
ATOM 3663 C C . LEU D 1 101 ? 17.785 -1.583 -18.154 1.00 37.96 93 LEU D C 1
ATOM 3664 O O . LEU D 1 101 ? 16.661 -1.100 -17.984 1.00 39.62 93 LEU D O 1
ATOM 3669 N N . GLY D 1 102 ? 18.002 -2.865 -18.410 1.00 37.83 94 GLY D N 1
ATOM 3670 C CA . GLY D 1 102 ? 16.991 -3.877 -18.171 1.00 38.60 94 GLY D CA 1
ATOM 3671 C C . GLY D 1 102 ? 17.631 -4.991 -17.375 1.00 43.97 94 GLY D C 1
ATOM 3672 O O . GLY D 1 102 ? 18.846 -5.180 -17.413 1.00 43.90 94 GLY D O 1
ATOM 3673 N N . VAL D 1 103 ? 16.806 -5.704 -16.604 1.00 38.94 95 VAL D N 1
ATOM 3674 C CA . VAL D 1 103 ? 17.308 -6.669 -15.627 1.00 41.39 95 VAL D CA 1
ATOM 3675 C C . VAL D 1 103 ? 16.485 -7.952 -15.679 1.00 52.61 95 VAL D C 1
ATOM 3676 O O . VAL D 1 103 ? 15.256 -7.919 -15.812 1.00 51.38 95 VAL D O 1
ATOM 3680 N N . ALA D 1 104 ? 17.175 -9.086 -15.563 1.00 53.44 96 ALA D N 1
ATOM 3681 C CA . ALA D 1 104 ? 16.559 -10.377 -15.295 1.00 55.74 96 ALA D CA 1
ATOM 3682 C C . ALA D 1 104 ? 17.221 -10.970 -14.060 1.00 56.10 96 ALA D C 1
ATOM 3683 O O . ALA D 1 104 ? 18.453 -11.029 -13.980 1.00 52.96 96 ALA D O 1
ATOM 3685 N N . LEU D 1 105 ? 16.411 -11.391 -13.094 1.00 51.02 97 LEU D N 1
ATOM 3686 C CA . LEU D 1 105 ? 16.909 -11.988 -11.864 1.00 59.63 97 LEU D CA 1
ATOM 3687 C C . LEU D 1 105 ? 16.492 -13.453 -11.813 1.00 64.87 97 LEU D C 1
ATOM 3688 O O . LEU D 1 105 ? 15.375 -13.800 -12.207 1.00 59.72 97 LEU D O 1
ATOM 3693 N N . HIS D 1 106 ? 17.402 -14.315 -11.356 1.00 67.48 98 HIS D N 1
ATOM 3694 C CA . HIS D 1 106 ? 17.123 -15.738 -11.195 1.00 75.52 98 HIS D CA 1
ATOM 3695 C C . HIS D 1 106 ? 17.637 -16.204 -9.843 1.00 74.96 98 HIS D C 1
ATOM 3696 O O . HIS D 1 106 ? 18.846 -16.154 -9.582 1.00 69.26 98 HIS D O 1
ATOM 3703 N N . ALA D 1 107 ? 16.720 -16.655 -8.992 1.00 72.49 99 ALA D N 1
ATOM 3704 C CA . ALA D 1 107 ? 17.050 -17.190 -7.681 1.00 72.45 99 ALA D CA 1
ATOM 3705 C C . ALA D 1 107 ? 17.127 -18.702 -7.770 1.00 76.16 99 ALA D C 1
ATOM 3706 O O . ALA D 1 107 ? 16.209 -19.344 -8.291 1.00 79.85 99 ALA D O 1
ATOM 3708 N N . HIS D 1 108 ? 18.219 -19.262 -7.274 1.00 81.60 100 HIS D N 1
ATOM 3709 C CA . HIS D 1 108 ? 18.383 -20.709 -7.143 1.00 87.53 100 HIS D CA 1
ATOM 3710 C C . HIS D 1 108 ? 18.214 -21.043 -5.664 1.00 92.86 100 HIS D C 1
ATOM 3711 O O . HIS D 1 108 ? 19.134 -20.838 -4.866 1.00 99.12 100 HIS D O 1
ATOM 3713 N N . ILE D 1 109 ? 17.032 -21.541 -5.298 1.00 94.89 101 ILE D N 1
ATOM 3714 C CA . ILE D 1 109 ? 16.707 -21.848 -3.910 1.00 97.85 101 ILE D CA 1
ATOM 3715 C C . ILE D 1 109 ? 16.679 -23.358 -3.727 1.00 106.77 101 ILE D C 1
ATOM 3716 O O . ILE D 1 109 ? 16.442 -24.115 -4.673 1.00 108.11 101 ILE D O 1
ATOM 3718 N N . THR D 1 110 ? 16.928 -23.798 -2.496 1.00 112.33 102 THR D N 1
ATOM 3719 C CA . THR D 1 110 ? 16.952 -25.220 -2.167 1.00 117.34 102 THR D CA 1
ATOM 3720 C C . THR D 1 110 ? 16.124 -25.457 -0.915 1.00 125.32 102 THR D C 1
ATOM 3721 O O . THR D 1 110 ? 16.400 -24.865 0.134 1.00 126.30 102 THR D O 1
ATOM 3725 N N . GLY D 1 111 ? 15.116 -26.320 -1.026 1.00 128.14 103 GLY D N 1
ATOM 3726 C CA . GLY D 1 111 ? 14.370 -26.760 0.136 1.00 131.04 103 GLY D CA 1
ATOM 3727 C C . GLY D 1 111 ? 12.967 -26.203 0.258 1.00 127.40 103 GLY D C 1
ATOM 3728 O O . GLY D 1 111 ? 12.484 -25.984 1.373 1.00 131.18 103 GLY D O 1
ATOM 3729 N N . LEU D 1 112 ? 12.293 -25.980 -0.868 1.00 119.75 104 LEU D N 1
ATOM 3730 C CA . LEU D 1 112 ? 10.936 -25.453 -0.829 1.00 116.17 104 LEU D CA 1
ATOM 3731 C C . LEU D 1 112 ? 10.246 -25.745 -2.152 1.00 116.79 104 LEU D C 1
ATOM 3732 O O . LEU D 1 112 ? 10.885 -25.763 -3.208 1.00 119.86 104 LEU D O 1
ATOM 3734 N N . ASN D 1 113 ? 8.936 -25.981 -2.080 1.00 112.33 105 ASN D N 1
ATOM 3735 C CA . ASN D 1 113 ? 8.132 -26.086 -3.288 1.00 110.00 105 ASN D CA 1
ATOM 3736 C C . ASN D 1 113 ? 8.207 -24.782 -4.079 1.00 108.29 105 ASN D C 1
ATOM 3737 O O . ASN D 1 113 ? 8.479 -23.709 -3.532 1.00 107.00 105 ASN D O 1
ATOM 3739 N N . GLN D 1 114 ? 7.965 -24.888 -5.390 1.00 107.93 106 GLN D N 1
ATOM 3740 C CA . GLN D 1 114 ? 8.022 -23.712 -6.252 1.00 107.03 106 GLN D CA 1
ATOM 3741 C C . GLN D 1 114 ? 7.110 -22.604 -5.739 1.00 105.78 106 GLN D C 1
ATOM 3742 O O . GLN D 1 114 ? 7.435 -21.417 -5.858 1.00 93.91 106 GLN D O 1
ATOM 3744 N N . ASN D 1 115 ? 5.967 -22.975 -5.153 1.00 109.95 107 ASN D N 1
ATOM 3745 C CA . ASN D 1 115 ? 5.099 -21.978 -4.535 1.00 107.32 107 ASN D CA 1
ATOM 3746 C C . ASN D 1 115 ? 5.795 -21.300 -3.362 1.00 103.17 107 ASN D C 1
ATOM 3747 O O . ASN D 1 115 ? 5.794 -20.069 -3.252 1.00 94.06 107 ASN D O 1
ATOM 3752 N N . GLU D 1 116 ? 6.397 -22.093 -2.472 1.00 110.13 108 GLU D N 1
ATOM 3753 C CA . GLU D 1 116 ? 7.128 -21.516 -1.350 1.00 108.67 108 GLU D CA 1
ATOM 3754 C C . GLU D 1 116 ? 8.294 -20.662 -1.826 1.00 102.08 108 GLU D C 1
ATOM 3755 O O . GLU D 1 116 ? 8.720 -19.742 -1.120 1.00 97.89 108 GLU D O 1
ATOM 3757 N N . ALA D 1 117 ? 8.810 -20.939 -3.023 1.00 100.37 109 ALA D N 1
ATOM 3758 C CA . ALA D 1 117 ? 9.925 -20.165 -3.556 1.00 95.21 109 ALA D CA 1
ATOM 3759 C C . ALA D 1 117 ? 9.440 -18.896 -4.252 1.00 84.79 109 ALA D C 1
ATOM 3760 O O . ALA D 1 117 ? 9.970 -17.807 -4.009 1.00 86.50 109 ALA D O 1
ATOM 3762 N N . GLU D 1 118 ? 8.427 -19.018 -5.115 1.00 80.53 110 GLU D N 1
ATOM 3763 C CA . GLU D 1 118 ? 7.896 -17.851 -5.812 1.00 80.22 110 GLU D CA 1
ATOM 3764 C C . GLU D 1 118 ? 7.345 -16.818 -4.834 1.00 81.67 110 GLU D C 1
ATOM 3765 O O . GLU D 1 118 ? 7.576 -15.614 -4.998 1.00 78.56 110 GLU D O 1
ATOM 3771 N N . ALA D 1 119 ? 6.614 -17.268 -3.813 1.00 85.22 111 ALA D N 1
ATOM 3772 C CA . ALA D 1 119 ? 6.099 -16.338 -2.814 1.00 79.58 111 ALA D CA 1
ATOM 3773 C C . ALA D 1 119 ? 7.235 -15.700 -2.024 1.00 78.21 111 ALA D C 1
ATOM 3774 O O . ALA D 1 119 ? 7.173 -14.515 -1.679 1.00 79.92 111 ALA D O 1
ATOM 3776 N N . LEU D 1 120 ? 8.284 -16.472 -1.734 1.00 79.01 112 LEU D N 1
ATOM 3777 C CA . LEU D 1 120 ? 9.436 -15.929 -1.021 1.00 74.03 112 LEU D CA 1
ATOM 3778 C C . LEU D 1 120 ? 10.152 -14.877 -1.859 1.00 75.93 112 LEU D C 1
ATOM 3779 O O . LEU D 1 120 ? 10.472 -13.785 -1.374 1.00 77.27 112 LEU D O 1
ATOM 3784 N N . VAL D 1 121 ? 10.417 -15.197 -3.124 1.00 76.58 113 VAL D N 1
ATOM 3785 C CA . VAL D 1 121 ? 11.128 -14.269 -3.994 1.00 71.31 113 VAL D CA 1
ATOM 3786 C C . VAL D 1 121 ? 10.319 -12.989 -4.187 1.00 65.16 113 VAL D C 1
ATOM 3787 O O . VAL D 1 121 ? 10.871 -11.881 -4.185 1.00 61.60 113 VAL D O 1
ATOM 3791 N N . ALA D 1 122 ? 8.998 -13.123 -4.330 1.00 60.71 114 ALA D N 1
ATOM 3792 C CA . ALA D 1 122 ? 8.127 -11.962 -4.477 1.00 64.34 114 ALA D CA 1
ATOM 3793 C C . ALA D 1 122 ? 8.236 -11.026 -3.278 1.00 66.87 114 ALA D C 1
ATOM 3794 O O . ALA D 1 122 ? 8.280 -9.797 -3.438 1.00 59.89 114 ALA D O 1
ATOM 3796 N N . LYS D 1 123 ? 8.279 -11.590 -2.069 1.00 68.14 115 LYS D N 1
ATOM 3797 C CA . LYS D 1 123 ? 8.380 -10.766 -0.870 1.00 72.72 115 LYS D CA 1
ATOM 3798 C C . LYS D 1 123 ? 9.748 -10.105 -0.777 1.00 67.39 115 LYS D C 1
ATOM 3799 O O . LYS D 1 123 ? 9.853 -8.932 -0.396 1.00 57.95 115 LYS D O 1
ATOM 3801 N N . ALA D 1 124 ? 10.807 -10.835 -1.137 1.00 62.07 116 ALA D N 1
ATOM 3802 C CA . ALA D 1 124 ? 12.135 -10.240 -1.111 1.00 62.97 116 ALA D CA 1
ATOM 3803 C C . ALA D 1 124 ? 12.252 -9.111 -2.125 1.00 60.24 116 ALA D C 1
ATOM 3804 O O . ALA D 1 124 ? 13.016 -8.164 -1.911 1.00 60.22 116 ALA D O 1
ATOM 3806 N N . HIS D 1 125 ? 11.497 -9.196 -3.224 1.00 59.09 117 HIS D N 1
ATOM 3807 C CA . HIS D 1 125 ? 11.488 -8.134 -4.226 1.00 59.12 117 HIS D CA 1
ATOM 3808 C C . HIS D 1 125 ? 10.986 -6.825 -3.634 1.00 60.56 117 HIS D C 1
ATOM 3809 O O . HIS D 1 125 ? 11.479 -5.748 -3.983 1.00 55.35 117 HIS D O 1
ATOM 3816 N N . GLU D 1 126 ? 10.008 -6.895 -2.732 1.00 66.97 118 GLU D N 1
ATOM 3817 C CA . GLU D 1 126 ? 9.478 -5.683 -2.122 1.00 70.20 118 GLU D CA 1
ATOM 3818 C C . GLU D 1 126 ? 10.432 -5.068 -1.109 1.00 64.20 118 GLU D C 1
ATOM 3819 O O . GLU D 1 126 ? 10.241 -3.905 -0.737 1.00 61.88 118 GLU D O 1
ATOM 3825 N N . VAL D 1 127 ? 11.459 -5.804 -0.683 1.00 59.73 119 VAL D N 1
ATOM 3826 C CA . VAL D 1 127 ? 12.351 -5.354 0.371 1.00 66.35 119 VAL D CA 1
ATOM 3827 C C . VAL D 1 127 ? 13.714 -4.883 -0.143 1.00 72.98 119 VAL D C 1
ATOM 3828 O O . VAL D 1 127 ? 14.320 -4.003 0.482 1.00 80.09 119 VAL D O 1
ATOM 3832 N N . CYS D 1 128 ? 14.217 -5.422 -1.259 1.00 60.52 120 CYS D N 1
ATOM 3833 C CA . CYS D 1 128 ? 15.593 -5.110 -1.665 1.00 58.06 120 CYS D CA 1
ATOM 3834 C C . CYS D 1 128 ? 15.708 -3.636 -2.047 1.00 45.46 120 CYS D C 1
ATOM 3835 O O . CYS D 1 128 ? 14.903 -3.137 -2.850 1.00 43.07 120 CYS D O 1
ATOM 3838 N N . PRO D 1 129 ? 16.658 -2.900 -1.456 1.00 50.70 121 PRO D N 1
ATOM 3839 C CA . PRO D 1 129 ? 16.842 -1.484 -1.815 1.00 45.21 121 PRO D CA 1
ATOM 3840 C C . PRO D 1 129 ? 17.043 -1.250 -3.300 1.00 40.58 121 PRO D C 1
ATOM 3841 O O . PRO D 1 129 ? 16.553 -0.246 -3.835 1.00 40.84 121 PRO D O 1
ATOM 3845 N N . TYR D 1 130 ? 17.766 -2.139 -3.992 1.00 41.70 122 TYR D N 1
ATOM 3846 C CA . TYR D 1 130 ? 17.918 -1.976 -5.437 1.00 35.69 122 TYR D CA 1
ATOM 3847 C C . TYR D 1 130 ? 16.572 -2.067 -6.140 1.00 38.43 122 TYR D C 1
ATOM 3848 O O . TYR D 1 130 ? 16.278 -1.269 -7.039 1.00 37.18 122 TYR D O 1
ATOM 3857 N N . SER D 1 131 ? 15.734 -3.034 -5.748 1.00 37.63 123 SER D N 1
ATOM 3858 C CA . SER D 1 131 ? 14.450 -3.191 -6.424 1.00 34.26 123 SER D CA 1
ATOM 3859 C C . SER D 1 131 ? 13.575 -1.960 -6.224 1.00 42.41 123 SER D C 1
ATOM 3860 O O . SER D 1 131 ? 12.988 -1.436 -7.184 1.00 38.43 123 SER D O 1
ATOM 3863 N N . ASN D 1 132 ? 13.483 -1.468 -4.987 1.00 40.07 124 ASN D N 1
ATOM 3864 C CA . ASN D 1 132 ? 12.672 -0.279 -4.757 1.00 34.07 124 ASN D CA 1
ATOM 3865 C C . ASN D 1 132 ? 13.267 0.949 -5.446 1.00 39.28 124 ASN D C 1
ATOM 3866 O O . ASN D 1 132 ? 12.521 1.841 -5.867 1.00 40.58 124 ASN D O 1
ATOM 3871 N N . ALA D 1 133 ? 14.590 0.997 -5.614 1.00 36.96 125 ALA D N 1
ATOM 3872 C CA . ALA D 1 133 ? 15.214 2.156 -6.252 1.00 34.74 125 ALA D CA 1
ATOM 3873 C C . ALA D 1 133 ? 14.822 2.296 -7.719 1.00 35.24 125 ALA D C 1
ATOM 3874 O O . ALA D 1 133 ? 14.774 3.416 -8.243 1.00 33.76 125 ALA D O 1
ATOM 3876 N N . ILE D 1 134 ? 14.567 1.182 -8.405 1.00 37.63 126 ILE D N 1
ATOM 3877 C CA . ILE D 1 134 ? 14.350 1.179 -9.851 1.00 35.72 126 ILE D CA 1
ATOM 3878 C C . ILE D 1 134 ? 12.897 0.928 -10.220 1.00 35.02 126 ILE D C 1
ATOM 3879 O O . ILE D 1 134 ? 12.575 0.866 -11.417 1.00 34.88 126 ILE D O 1
ATOM 3884 N N . ARG D 1 135 ? 12.008 0.790 -9.234 1.00 32.67 127 ARG D N 1
ATOM 3885 C CA A ARG D 1 135 ? 10.611 0.486 -9.518 0.53 33.92 127 ARG D CA 1
ATOM 3886 C CA B ARG D 1 135 ? 10.599 0.505 -9.491 0.47 33.98 127 ARG D CA 1
ATOM 3887 C C . ARG D 1 135 ? 9.987 1.544 -10.424 1.00 35.28 127 ARG D C 1
ATOM 3888 O O . ARG D 1 135 ? 10.197 2.748 -10.257 1.00 36.27 127 ARG D O 1
ATOM 3903 N N . GLY D 1 136 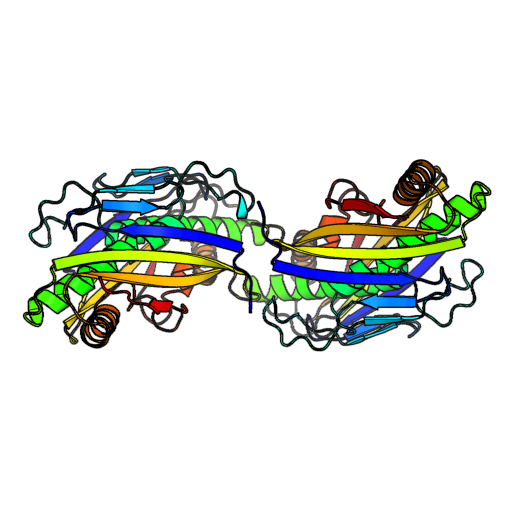? 9.218 1.077 -11.403 1.00 34.87 128 GLY D N 1
ATOM 3904 C CA . GLY D 1 136 ? 8.542 1.965 -12.316 1.00 35.38 128 GLY D CA 1
ATOM 3905 C C . GLY D 1 136 ? 9.410 2.560 -13.410 1.00 31.82 128 GLY D C 1
ATOM 3906 O O . GLY D 1 136 ? 8.861 3.232 -14.292 1.00 40.77 128 GLY D O 1
ATOM 3907 N N . ASN D 1 137 ? 10.732 2.328 -13.393 1.00 32.82 129 ASN D N 1
ATOM 3908 C CA . ASN D 1 137 ? 11.691 2.779 -14.406 1.00 31.69 129 ASN D CA 1
ATOM 3909 C C . ASN D 1 137 ? 12.350 1.647 -15.160 1.00 41.40 129 ASN D C 1
ATOM 3910 O O . ASN D 1 137 ? 12.683 1.806 -16.338 1.00 39.81 129 ASN D O 1
ATOM 3915 N N . VAL D 1 138 ? 12.625 0.538 -14.488 1.00 35.21 130 VAL D N 1
ATOM 3916 C CA . VAL D 1 138 ? 13.393 -0.556 -15.056 1.00 35.22 130 VAL D CA 1
ATOM 3917 C C . VAL D 1 138 ? 12.504 -1.785 -15.067 1.00 45.61 130 VAL D C 1
ATOM 3918 O O . VAL D 1 138 ? 11.863 -2.107 -14.058 1.00 43.34 130 VAL D O 1
ATOM 3922 N N . ASP D 1 139 ? 12.450 -2.446 -16.213 1.00 45.76 131 ASP D N 1
ATOM 3923 C CA . ASP D 1 139 ? 11.770 -3.725 -16.320 1.00 58.84 131 ASP D CA 1
ATOM 3924 C C . ASP D 1 139 ? 12.609 -4.790 -15.627 1.00 53.26 131 ASP D C 1
ATOM 3925 O O . ASP D 1 139 ? 13.795 -4.955 -15.936 1.00 54.69 131 ASP D O 1
ATOM 3930 N N . VAL D 1 140 ? 12.010 -5.493 -14.674 1.00 59.76 132 VAL D N 1
ATOM 3931 C CA . VAL D 1 140 ? 12.705 -6.523 -13.917 1.00 61.82 132 VAL D CA 1
ATOM 3932 C C . VAL D 1 140 ? 11.939 -7.822 -14.104 1.00 62.76 132 VAL D C 1
ATOM 3933 O O . VAL D 1 140 ? 10.737 -7.883 -13.820 1.00 63.24 132 VAL D O 1
ATOM 3937 N N . LYS D 1 141 ? 12.622 -8.842 -14.608 1.00 64.24 133 LYS D N 1
ATOM 3938 C CA . LYS D 1 141 ? 12.034 -10.152 -14.842 1.00 70.18 133 LYS D CA 1
ATOM 3939 C C . LYS D 1 141 ? 12.533 -11.104 -13.761 1.00 70.58 133 LYS D C 1
ATOM 3940 O O . LYS D 1 141 ? 13.740 -11.338 -13.642 1.00 74.53 133 LYS D O 1
ATOM 3942 N N . LEU D 1 142 ? 11.610 -11.644 -12.977 1.00 69.59 134 LEU D N 1
ATOM 3943 C CA . LEU D 1 142 ? 11.957 -12.489 -11.847 1.00 73.09 134 LEU D CA 1
ATOM 3944 C C . LEU D 1 142 ? 11.735 -13.959 -12.187 1.00 76.89 134 LEU D C 1
ATOM 3945 O O . LEU D 1 142 ? 10.822 -14.306 -12.939 1.00 77.26 134 LEU D O 1
ATOM 3950 N N . SER D 1 143 ? 12.587 -14.820 -11.626 1.00 79.99 135 SER D N 1
ATOM 3951 C CA . SER D 1 143 ? 12.465 -16.265 -11.793 1.00 82.08 135 SER D CA 1
ATOM 3952 C C . SER D 1 143 ? 13.130 -16.968 -10.614 1.00 81.33 135 SER D C 1
ATOM 3953 O O . SER D 1 143 ? 14.125 -16.480 -10.077 1.00 77.27 135 SER D O 1
ATOM 3956 N N . VAL D 1 144 ? 12.593 -18.124 -10.228 1.00 79.33 136 VAL D N 1
ATOM 3957 C CA . VAL D 1 144 ? 13.157 -18.904 -9.134 1.00 93.10 136 VAL D CA 1
ATOM 3958 C C . VAL D 1 144 ? 13.268 -20.362 -9.565 1.00 94.98 136 VAL D C 1
ATOM 3959 O O . VAL D 1 144 ? 12.401 -20.879 -10.280 1.00 94.94 136 VAL D O 1
ATOM 3963 N N . SER D 1 145 ? 14.351 -21.015 -9.147 1.00 102.06 137 SER D N 1
ATOM 3964 C CA . SER D 1 145 ? 14.590 -22.418 -9.445 1.00 107.49 137 SER D CA 1
ATOM 3965 C C . SER D 1 145 ? 14.903 -23.171 -8.161 1.00 106.47 137 SER D C 1
ATOM 3966 O O . SER D 1 145 ? 15.327 -22.587 -7.160 1.00 102.98 137 SER D O 1
ATOM 3969 N N . VAL D 1 146 ? 14.693 -24.485 -8.215 1.00 102.23 138 VAL D N 1
ATOM 3970 C CA . VAL D 1 146 ? 14.950 -25.373 -7.085 1.00 101.46 138 VAL D CA 1
ATOM 3971 C C . VAL D 1 146 ? 15.577 -26.682 -7.559 1.00 99.82 138 VAL D C 1
ATOM 3972 O O . VAL D 1 146 ? 15.664 -27.650 -6.802 1.00 97.58 138 VAL D O 1
#

Solvent-accessible surface area: 22649 Å² total; per-residue (Å²): 136,43,65,11,58,9,53,0,111,0,96,47,11,45,93,12,43,0,60,4,88,84,29,72,3,126,25,93,7,2,47,10,141,56,23,46,10,121,18,68,18,3,5,23,11,0,0,2,0,0,0,0,0,8,8,0,2,46,6,0,75,77,10,3,127,110,71,96,50,104,40,138,74,1,40,1,22,0,66,0,7,5,60,10,33,70,79,30,26,56,85,3,9,10,38,2,60,0,72,1,44,40,20,86,77,123,86,0,82,49,2,2,54,83,0,56,125,21,0,10,0,5,29,3,1,128,87,31,10,79,38,66,60,55,12,43,52,115,118,58,43,31,6,13,58,8,55,0,120,1,98,47,10,48,108,12,43,0,63,4,99,86,29,72,2,126,23,92,9,9,70,12,187,115,65,69,14,83,12,69,17,3,4,22,12,0,0,2,0,0,0,0,0,8,10,0,3,45,6,0,77,53,12,4,64,45,47,96,51,84,41,131,76,1,41,2,28,0,64,0,8,11,70,62,26,134,140,78,6,47,100,6,13,10,40,3,63,0,74,0,36,32,18,89,68,114,87,0,81,50,0,5,49,59,0,53,112,28,0,18,2,4,14,5,2,110,88,37,16,122,30,56,66,56,19,42,47,99,133,47,64,15,55,9,56,0,43,2,46,61,14,39,95,11,69,1,77,5,101,82,47,68,3,57,25,91,8,8,43,11,43,66,18,48,19,101,23,67,22,4,4,19,13,0,0,2,0,0,0,0,0,6,7,0,2,43,5,0,69,84,9,2,122,106,107,95,55,98,37,132,51,1,11,0,33,0,63,0,8,4,50,10,27,59,88,42,22,67,80,4,10,10,39,2,70,0,82,0,54,44,19,83,71,118,83,0,86,63,4,3,58,27,0,38,126,27,0,13,1,1,35,3,2,86,86,27,10,122,33,60,59,61,21,43,80,104,53,40,41,9,15,59,9,54,0,109,0,80,38,9,40,104,10,65,0,59,4,101,85,30,74,1,129,23,94,9,6,66,10,70,110,66,67,18,156,17,66,19,2,5,23,13,1,0,1,0,0,0,0,0,2,10,0,6,36,6,7,47,76,10,4,82,52,40,86,53,97,56,91,102,24,46,2,40,0,66,0,8,11,74,61,30,148,92,84,4,53,104,3,11,10,39,3,71,2,39,12,58,56,41,72,58,118,51,0,106,68,23,6,56,23,0,57,123,23,0,13,2,5,30,4,1,133,87,56,14,126,36,61,62,50,31,47,105

Foldseek 3Di:
DDPDDWDKDWDDPQQTWMAIPVRPDTFGGWDDVVVPIDDPTHGVQVVLQVVQQVLLQVLLVVLCVVVVNDWPDKGKGKDWDWDQDPPPGIAIEMEIEMETEDDDPVVQVVSSVRSCVVRVSSVVCPPVYHYHYYYHYD/DDDDPDDWDKDWDDPQQTWMAIPVRPDTFGGWDDVVVVIDDPGHGVQVVLQVVQQVLLLVLLVVLCVVVVNDWDDKGKGKDKDWDADPVRHIDIEIEIEMETEDDDQVVFVVSSVRSCVVRPVSVVQPPPYHYHYYYHYD/DDPDDWDKDWDDPQQTWMAIPVRPDTFGHWDDVVVPTPDPGHGVQVVLQVVVQVLLLVLLVVLCVVVVNDFPDKGKGKDWDWDQDDPDGIAIEMEIEMETPDDDQVVFVVSSVRSLVVRVSNVVCPPRYHYHYYYHD/DDDDPDDWDKDWDDPQQTWMAIPVRPDTFGHWDDVVVVIPDPGHGVQVVLQVVQQVLLQVLLVVLCVVVVHDWDDKGKGKDKDWDADPVRHIDIEMEIEIETPDDDLVVVVVSSVRSLVVRPSNVVCPPPYHYHYYYHD

Sequence (554 aa):
KALYTTIAKKAHHGGRNGHVETTDGLLKLDLAMPRELGGEGGATNPEQLFAAGYAACFESAIRHVANVQKISLEDVSMTSEVSLYATPEKGFKLGVALHAHITGLNQNEAEEALVAKAHEVCPYSNNAIRRGNVDVKLSVVSVKHMKALYTTIAKAHHGGRNGHVETTDGLLKLDLAMPRELGGEGGATNPEQLFAAGYAACFESAIRHVANVQKISLEDVSMTSEVSLYATPEKGFKLGVALHAHHITGLNQNEAEALVAKAHEVCPYSNAIRRGNVDVKLSVVSVKKALYTTIAKAHGGRNGHVETTDGLLKLDLAMPRELGGEGGATNPEQLFAAGYAACFESAIRHVANVQKISLEDVSMTSEVSLYATPEKGFKLGVALHAHITGLNQNEAEALVAKAHEVCPYSNNAIRGNVDVKLSVSVHMKALYTTIAKAHGGRNGHVETTDGLLKLDLAMPRELGGEGGATNPEQLFAAGYAACFESAIRHVANVQKISLEDVSMTSEVSLYATPEKGFKLGVALHAHITGLNQNEAEALVAKAHEVCPYSNAIRRGNVDVKLSVSV

B-factor: mean 53.26, std 21.53, range [20.4, 148.83]

InterPro domains:
  IPR003718 OsmC/Ohr conserved domain [PF02566] (38-134)
  IPR015946 K homology domain-like, alpha/beta [G3DSA:3.30.300.20] (44-139)
  IPR019953 Organic hydroperoxide resistance protein famiy [PTHR33797] (1-137)
  IPR019953 Organic hydroperoxide resistance protein famiy [TIGR03561] (4-136)
  IPR036102 OsmC/Ohr superfamily [SSF82784] (1-136)

CATH classification: 2.20.25.10 (+1 more: 3.30.300.20)

Secondary structure (DSSP, 8-state):
--SEEEEEEEESSTTSEEEETTSS-EEEB---GGGTS--SSB-HHHHHHHHHHHHHHHHHHHHHHHTT---SEEEEEEEEEEEE-SSSSEEEEEEEEEEEESS-HHHHHHHHHHHHHH-HHHHHHTTTS-EEEEEEE-/-PPPSEEEEEEEESGGGSEEEETTSS-EEEB---GGGTS--SSB-HHHHHHHHHHHHHHHHHHHHHHHHT----EEEEEEEEEEEE-TTS-EEEEEEEEEEEESS-HHHHHHHHHHHHTT-HHHHHHTTTS-EEEEEEE-/--SEEEEEEEESGGGSEEEETTSS-EEEB---GGGTS--SSB-HHHHHHHHHHHHHHHHHHHHHHHTT---SEEEEEEEEEEE--SSS--EEEEEEEEEEESS-HHHHHHHHHHHHHH-HHHHHHTTTS-EEEEEE-/-PPPSEEEEEEEESSTT-EEEETTSS-EEEB---GGGT---SSB-HHHHHHHHHHHHHHHHHHHHHHHTT------EEEEEEEEEE-TTS-EEEEEEEEEE--SS-HHHHHHHHHHHHHH-HHHHHHTTTS-EEEEEE-

Nearest PDB structures (foldseek):
  6mjn-assembly2_C  TM=9.939E-01  e=7.791E-28  Legionella pneumophila
  6d9n-assembly1_A  TM=9.737E-01  e=1.410E-18  Elizabethkingia anophelis NUHP1
  3lus-assembly1_A  TM=9.697E-01  e=1.502E-18  Vibrio cholerae O1 biovar El Tor str. N16961
  9jxc-assembly2_C  TM=9.442E-01  e=2.025E-17  Acinetobacter baumannii
  2bjo-assembly1_B  TM=9.116E-01  e=3.652E-18  Bacillus subtilis

Radius of gyration: 27.58 Å; Cα contacts (8 Å, |Δi|>4): 1457; chains: 4; bounding box: 54×55×85 Å

Organism: Legionella pneumophila subsp. pneumophila (strain Philadelphia 1 / ATCC 33152 / DSM 7513) (NCBI:txid272624)